Protein AF-0000000079569961 (afdb_homodimer)

Organism: NCBI:txid1891644

Radius of gyration: 28.7 Å; Cα contacts (8 Å, |Δi|>4): 1680; chains: 2; bounding box: 62×86×60 Å

Nearest PDB structures (foldseek):
  7fg9-assembly1_B-2  TM=8.522E-01  e=1.398E-25  Thermosynechococcus vestitus BP-1
  8x3q-assembly1_D-2  TM=8.806E-01  e=9.448E-25  Thermosynechococcus vestitus BP-1
  4xsu-assembly1_B  TM=6.983E-01  e=1.659E-14  Nostoc sp. PCC 7120 = FACHB-418
  4xsr-assembly1_B  TM=7.030E-01  e=3.489E-13  Nostoc sp. PCC 7120 = FACHB-418
  4xsu-assembly1_A  TM=6.949E-01  e=9.071E-13  Nostoc sp. PCC 7120 = FACHB-418

Secondary structure (DSSP, 8-state):
---EEEEE--SSS-SS-SS--HHHHHHHHHHHHHHHTT-EEEEEEES---S--SEEEEEESS--GGGTTSBHHHHHHHHHHHHHHHHHHHHHS--SEEEE-SHHHHHHHHHHTGGGSPPEEEE--S-TTTTHHHHTT---TTSEEEEESSHHHHHHS-HHHHTTEEEE-----PPPPP------S-EEEES---GGGTHHHHHHHHHHHT--EEEES-BTTB--HHHHHHHHHTT-HHHHTSHHHHHIIIIIGGG--SSSEEE-----HHHHHHHHHT-SEEEE--SS--SS-HHHHHHHHTT--EEE-S-TTHHHH--BTTTEEE-SSHHHHHHHHHHGGGS-HHHHHHHTTT--HHHHHHHHHHHHHHHHHHH-/---EEEEE--SSS-SS-SS--HHHHHHHHHHHHHHHTT-EEEEEEES---S--SEEEEEESS--GGGTTSBHHHHHHHHHHHHHHHHHHHHHS--SEEEE-SHHHHHHHHHHTGGGSPPEEEE--S-TTTTHHHHTT---TTSEEEEESSHHHHHHS-HHHHTTEEEE-----PPPPP------S-EEEES---GGGTHHHHHHHHHHHT--EEEES-BTTB--HHHHHHHHHTT-HHHHTSHHHHHIIIIIGGG--SSSEEE-----HHHHHHHHHT-SEEEE--SS--SS-HHHHHHHHTT--EEE-S-TTHHHH--BTTTEEE-SSHHHHHHHHHHGGGS-HHHHHHHTTT--HHHHHHHHHHHHHHHHHHH-

InterPro domains:
  IPR001296 Glycosyl transferase, family 1 [PF00534] (188-330)
  IPR028098 Glycosyltransferase subfamily 4-like, N-terminal domain [PF13439] (20-170)

Foldseek 3Di:
DAAEEEEEQFQAAAQVHQFDDDSSQLVNLQQVLLVVVRHQYEYQYEDDHPRDHNHYFDLDHHHDNLCPQPDCVVCVCRRVSSVVRVLVVLQVDPGLEYEYASPQNNLVVQLVCPPSHHAYEYEDQDQCVVVVVRQQDDDSPLRYEYEFQAPLSLVRGHPRNVVRHDYHFAGFHAQDDDDDAAAAQAEEAAEEQAVQQPLLLVLLLQVVLVTAYEYAEAQSPWQDPVVLVCCVVVCVPVSCPGRSNVCCVPRPVVSDPVPRYDYNGTDDDPRVVNVLLRHQAYEGAGPAQRRHPHVLLVNLLSLHAYEYAPHHCDVVLHDDPARAHHDNHSNVSNVRSVCSVVHGSVSSNVSNVCRHSNNSSVVVVVVSVVSSVSVD/DAAEEEEEQFQAAAQVGDFDDDSSQLVLLQQVLLVVVRHAYEYQYEDDHPRDHNHYFDLDHHHDNLCPQPDCVVCVCRRVSSVVRVLVVLQVDPGLEYEYASPQNNLVVQLVCPPSHHAYEYEDQDQCVVVVVDQQDDDSPLRYEYEFQAPLSLVRGHPRNVVRHPYHFAGFHAQDDDDDAAAAQAEEAAEEQAVQQPLLLVLLLQVVLVTAYEYEEAQSPWQDPVVLVCCVVVCVPVSCPGRSNVCCVPRPVVSDPVPRYYYNGGDDDPRVVNVLLRHQAYEGAGPAQRRHPHVLLVNLLSLHAYEYAPHHCDVVLHDDPARAHHDNHSNRSNVRSVCSVVYGSVSSNVSNVCRHSNNSSVVVVVVSVVSSVSSD

Sequence (752 aa):
MSIDVLVNAGPWLPVPPEGYGGIETVVATLIPPLRELGARVTLATVGEPTVEVDEVITPLDEPKFASIARPYNQVSGIAHAHMQGVVAAIREREFDIVHDHLEVVGIAVLAAMGQACPPVLQTLHWDMRKHADFYSRFDGAGRVGFVAVSQSQLDRAPEAIQRQAVGVVPLAVPSPEPMDVPRGDHALVLARITRDKGQDMAARACVAAGVPLILAGPVAGIGDVDELHERIDGGDGDLLAHPDVSYYVESVRPLLDGDLVRWVGGVAGERKERLLRGARALMTPNRWAEPGATGVVEALTRGIPVIGTPLGVLPSLVQHGRTGFLVDDEEGMSRALLNVDEIDPADCIASAVNWTPQRMAEQYLELYDEMIRRTRMSIDVLVNAGPWLPVPPEGYGGIETVVATLIPPLRELGARVTLATVGEPTVEVDEVITPLDEPKFASIARPYNQVSGIAHAHMQGVVAAIREREFDIVHDHLEVVGIAVLAAMGQACPPVLQTLHWDMRKHADFYSRFDGAGRVGFVAVSQSQLDRAPEAIQRQAVGVVPLAVPSPEPMDVPRGDHALVLARITRDKGQDMAARACVAAGVPLILAGPVAGIGDVDELHERIDGGDGDLLAHPDVSYYVESVRPLLDGDLVRWVGGVAGERKERLLRGARALMTPNRWAEPGATGVVEALTRGIPVIGTPLGVLPSLVQHGRTGFLVDDEEGMSRALLNVDEIDPADCIASAVNWTPQRMAEQYLELYDEMIRRTR

Solvent-accessible surface area (backbone atoms only — not comparable to full-atom values): 38014 Å² total; per-residue (Å²): 133,70,49,36,34,38,37,33,61,34,45,37,51,24,35,47,33,90,37,80,43,71,66,29,41,45,50,45,39,32,46,55,42,32,42,73,74,47,36,44,38,31,38,33,32,6,52,78,56,74,57,82,64,76,40,78,42,58,56,39,71,59,56,43,49,82,48,45,70,35,34,23,80,65,46,63,21,53,64,51,26,32,44,50,42,53,53,52,48,49,72,73,42,92,49,56,29,34,42,37,53,39,67,63,66,44,55,52,32,49,47,42,20,46,86,73,36,56,35,31,40,34,54,50,80,62,58,49,77,59,33,38,72,22,42,52,65,49,73,46,83,79,39,42,32,33,28,25,27,21,67,50,42,43,72,68,34,43,66,42,44,51,74,36,44,75,48,66,53,56,65,41,45,74,79,78,71,94,68,94,54,71,72,45,72,29,33,29,34,74,46,60,47,35,73,52,45,19,61,44,52,49,50,54,15,25,60,75,55,73,36,34,33,39,39,33,28,22,43,76,80,42,31,48,60,67,59,50,51,51,41,59,73,67,59,42,62,75,55,58,49,31,68,29,39,44,39,36,62,73,54,35,52,81,62,48,71,77,66,50,26,35,74,70,16,42,52,38,71,66,63,34,49,49,56,56,52,18,23,52,24,40,48,42,43,38,72,49,59,43,33,55,53,64,60,57,56,46,32,19,58,67,27,25,31,37,39,24,26,72,35,45,31,40,62,80,75,41,45,67,77,44,26,23,40,66,34,87,47,50,68,49,45,21,52,43,64,75,50,47,82,73,42,47,39,64,49,13,28,63,72,36,67,76,43,31,32,57,52,42,22,52,54,49,52,52,50,50,51,51,47,45,59,69,66,101,134,70,49,36,32,37,38,33,61,34,44,37,53,23,34,49,33,86,43,74,44,72,66,30,40,46,51,44,38,32,45,56,44,31,40,74,73,48,36,45,38,33,39,33,31,6,51,79,55,74,58,82,65,77,40,78,42,56,56,39,71,58,55,43,50,85,47,44,71,36,34,22,80,66,47,62,22,53,62,51,26,33,44,51,41,53,54,52,47,51,73,72,42,92,50,56,28,33,42,36,53,39,67,63,65,44,55,52,32,49,46,42,20,46,87,70,36,53,34,30,38,34,55,50,80,62,60,48,76,58,33,38,72,22,43,54,64,48,74,44,82,78,40,41,34,32,30,24,28,21,68,50,42,44,72,68,34,42,67,42,45,50,75,37,43,77,49,65,52,57,66,41,44,73,78,78,69,93,69,93,53,70,72,46,73,28,34,29,33,73,46,59,46,34,72,52,44,19,59,43,50,50,48,53,16,26,60,74,55,72,36,34,33,40,39,32,28,22,43,77,81,42,31,48,60,67,58,50,51,50,41,58,74,69,60,40,60,75,55,57,48,32,67,27,39,43,39,37,62,73,53,37,53,80,63,49,71,77,67,49,26,36,74,68,16,42,51,41,72,67,61,36,50,50,55,56,51,17,21,51,25,40,48,41,43,38,72,48,59,43,32,56,53,64,59,56,54,48,32,18,57,67,26,26,31,37,39,24,24,73,34,44,29,40,62,80,74,41,45,68,77,43,26,23,40,65,37,89,47,49,68,49,45,20,53,42,66,76,49,47,83,74,42,48,39,66,47,12,28,61,72,35,67,74,42,30,31,56,54,42,22,53,53,49,52,51,49,49,52,50,46,46,58,69,67,101

pLDDT: mean 94.85, std 4.79, range [61.69, 98.94]

Structure (mmCIF, N/CA/C/O backbone):
data_AF-0000000079569961-model_v1
#
loop_
_entity.id
_entity.type
_entity.pdbx_description
1 polymer Glycosyltransferase
#
loop_
_atom_site.group_PDB
_atom_site.id
_atom_site.type_symbol
_atom_site.label_atom_id
_atom_site.label_alt_id
_atom_site.label_comp_id
_atom_site.label_asym_id
_atom_site.label_entity_id
_atom_site.label_seq_id
_atom_site.pdbx_PDB_ins_code
_atom_site.Cartn_x
_atom_site.Cartn_y
_atom_site.Cartn_z
_atom_site.occupancy
_atom_site.B_iso_or_equiv
_atom_site.auth_seq_id
_atom_site.auth_comp_id
_atom_site.auth_asym_id
_atom_site.auth_atom_id
_atom_site.pdbx_PDB_model_num
ATOM 1 N N . MET A 1 1 ? 31.797 -23.188 -7.762 1 61.75 1 MET A N 1
ATOM 2 C CA . MET A 1 1 ? 31.688 -22.484 -6.496 1 61.75 1 MET A CA 1
ATOM 3 C C . MET A 1 1 ? 30.219 -22.359 -6.07 1 61.75 1 MET A C 1
ATOM 5 O O . MET A 1 1 ? 29.328 -22.297 -6.914 1 61.75 1 MET A O 1
ATOM 9 N N . SER A 1 2 ? 29.875 -22.578 -4.844 1 89 2 SER A N 1
ATOM 10 C CA . SER A 1 2 ? 28.531 -22.609 -4.281 1 89 2 SER A CA 1
ATOM 11 C C . SER A 1 2 ? 27.953 -21.203 -4.199 1 89 2 SER A C 1
ATOM 13 O O . SER A 1 2 ? 28.609 -20.266 -3.736 1 89 2 SER A O 1
ATOM 15 N N . ILE A 1 3 ? 26.875 -20.984 -4.887 1 96.69 3 ILE A N 1
ATOM 16 C CA . ILE A 1 3 ? 26.203 -19.688 -4.906 1 96.69 3 ILE A CA 1
ATOM 17 C C . ILE A 1 3 ? 25.375 -19.516 -3.637 1 96.69 3 ILE A C 1
ATOM 19 O O . ILE A 1 3 ? 24.578 -20.391 -3.283 1 96.69 3 ILE A O 1
ATOM 23 N N . ASP A 1 4 ? 25.656 -18.469 -2.861 1 98.38 4 ASP A N 1
ATOM 24 C CA . ASP A 1 4 ? 24.875 -18.078 -1.698 1 98.38 4 ASP A CA 1
ATOM 25 C C . ASP A 1 4 ? 23.75 -17.125 -2.088 1 98.38 4 ASP A C 1
ATOM 27 O O . ASP A 1 4 ? 24.016 -15.961 -2.418 1 98.38 4 ASP A O 1
ATOM 31 N N . VAL A 1 5 ? 22.531 -17.625 -2.041 1 98.75 5 VAL A N 1
ATOM 32 C CA . VAL A 1 5 ? 21.406 -16.844 -2.545 1 98.75 5 VAL A CA 1
ATOM 33 C C . VAL A 1 5 ? 20.453 -16.516 -1.396 1 98.75 5 VAL A C 1
ATOM 35 O O . VAL A 1 5 ? 20.094 -17.391 -0.606 1 98.75 5 VAL A O 1
ATOM 38 N N . LEU A 1 6 ? 20.109 -15.234 -1.215 1 98.81 6 LEU A N 1
ATOM 39 C CA . LEU A 1 6 ? 19 -14.812 -0.37 1 98.81 6 LEU A CA 1
ATOM 40 C C . LEU A 1 6 ? 17.688 -14.773 -1.163 1 98.81 6 LEU A C 1
ATOM 42 O O . LEU A 1 6 ? 17.547 -13.961 -2.086 1 98.81 6 LEU A O 1
ATOM 46 N N . VAL A 1 7 ? 16.781 -15.68 -0.837 1 98.88 7 VAL A N 1
ATOM 47 C CA . VAL A 1 7 ? 15.469 -15.711 -1.47 1 98.88 7 VAL A CA 1
ATOM 48 C C . VAL A 1 7 ? 14.477 -14.914 -0.627 1 98.88 7 VAL A C 1
ATOM 50 O O . VAL A 1 7 ? 14.172 -15.297 0.509 1 98.88 7 VAL A O 1
ATOM 53 N N . ASN A 1 8 ? 13.977 -13.844 -1.143 1 98.81 8 ASN A N 1
ATOM 54 C CA . ASN A 1 8 ? 13.031 -12.969 -0.453 1 98.81 8 ASN A CA 1
ATOM 55 C C . ASN A 1 8 ? 11.594 -13.258 -0.877 1 98.81 8 ASN A C 1
ATOM 57 O O . ASN A 1 8 ? 11.125 -12.742 -1.894 1 98.81 8 ASN A O 1
ATOM 61 N N . ALA A 1 9 ? 10.859 -13.961 -0.067 1 98.31 9 ALA A N 1
ATOM 62 C CA . ALA A 1 9 ? 9.508 -14.391 -0.41 1 98.31 9 ALA A CA 1
ATOM 63 C C . ALA A 1 9 ? 8.477 -13.352 0.011 1 98.31 9 ALA A C 1
ATOM 65 O O . ALA A 1 9 ? 7.328 -13.391 -0.43 1 98.31 9 ALA A O 1
ATOM 66 N N . GLY A 1 10 ? 8.875 -12.391 0.878 1 97.88 10 GLY A N 1
ATOM 67 C CA . GLY A 1 10 ? 7.949 -11.375 1.352 1 97.88 10 GLY A CA 1
ATOM 68 C C . GLY A 1 10 ? 7.207 -11.781 2.607 1 97.88 10 GLY A C 1
ATOM 69 O O . GLY A 1 10 ? 7.426 -12.875 3.137 1 97.88 10 GLY A O 1
ATOM 70 N N . PRO A 1 11 ? 6.312 -10.945 3.119 1 97.44 11 PRO A N 1
ATOM 71 C CA . PRO A 1 11 ? 5.719 -11.148 4.441 1 97.44 11 PRO A CA 1
ATOM 72 C C . PRO A 1 11 ? 4.309 -11.734 4.375 1 97.44 11 PRO A C 1
ATOM 74 O O . PRO A 1 11 ? 3.6 -11.766 5.387 1 97.44 11 PRO A O 1
ATOM 77 N N . TRP A 1 12 ? 3.83 -12.203 3.287 1 95.5 12 TRP A N 1
ATOM 78 C CA . TRP A 1 12 ? 2.396 -12.414 3.117 1 95.5 12 TRP A CA 1
ATOM 79 C C . TRP A 1 12 ? 1.992 -13.812 3.555 1 95.5 12 TRP A C 1
ATOM 81 O O . TRP A 1 12 ? 1.103 -13.977 4.391 1 95.5 12 TRP A O 1
ATOM 91 N N . LEU A 1 13 ? 2.635 -14.836 2.994 1 94.19 13 LEU A N 1
ATOM 92 C CA . LEU A 1 13 ? 2.334 -16.219 3.35 1 94.19 13 LEU A CA 1
ATOM 93 C C . LEU A 1 13 ? 3.615 -17 3.621 1 94.19 13 LEU A C 1
ATOM 95 O O . LEU A 1 13 ? 4.684 -16.641 3.115 1 94.19 13 LEU A O 1
ATOM 99 N N . PRO A 1 14 ? 3.52 -18.062 4.383 1 94.62 14 PRO A N 1
ATOM 100 C CA . PRO A 1 14 ? 4.695 -18.906 4.605 1 94.62 14 PRO A CA 1
ATOM 101 C C . PRO A 1 14 ? 5.086 -19.719 3.365 1 94.62 14 PRO A C 1
ATOM 103 O O . PRO A 1 14 ? 4.309 -19.797 2.41 1 94.62 14 PRO A O 1
ATOM 106 N N . VAL A 1 15 ? 6.262 -20.297 3.402 1 96 15 VAL A N 1
ATOM 107 C CA . VAL A 1 15 ? 6.789 -21.094 2.303 1 96 15 VAL A CA 1
ATOM 108 C C . VAL A 1 15 ? 7.047 -22.531 2.777 1 96 15 VAL A C 1
ATOM 110 O O . VAL A 1 15 ? 7.984 -22.781 3.537 1 96 15 VAL A O 1
ATOM 113 N N . PRO A 1 16 ? 6.355 -23.516 2.381 1 93.62 16 PRO A N 1
ATOM 114 C CA . PRO A 1 16 ? 5.191 -23.422 1.496 1 93.62 16 PRO A CA 1
ATOM 115 C C . PRO A 1 16 ? 3.963 -22.859 2.199 1 93.62 16 PRO A C 1
ATOM 117 O O . PRO A 1 16 ? 3.92 -22.797 3.43 1 93.62 16 PRO A O 1
ATOM 120 N N . PRO A 1 17 ? 2.977 -22.422 1.415 1 90.44 17 PRO A N 1
ATOM 121 C CA . PRO A 1 17 ? 1.737 -21.953 2.031 1 90.44 17 PRO A CA 1
ATOM 122 C C . PRO A 1 17 ? 0.812 -23.078 2.457 1 90.44 17 PRO A C 1
ATOM 124 O O . PRO A 1 17 ? 0.927 -24.203 1.948 1 90.44 17 PRO A O 1
ATOM 127 N N . GLU A 1 18 ? -0.085 -22.969 3.557 1 79.25 18 GLU A N 1
ATOM 128 C CA . GLU A 1 18 ? -1.062 -23.969 3.977 1 79.25 18 GLU A CA 1
ATOM 129 C C . GLU A 1 18 ? -2.246 -24.016 3.014 1 79.25 18 GLU A C 1
ATOM 131 O O . GLU A 1 18 ? -2.996 -25 2.996 1 79.25 18 GLU A O 1
ATOM 136 N N . GLY A 1 19 ? -2.258 -23.656 1.907 1 79.06 19 GLY A N 1
ATOM 137 C CA . GLY A 1 19 ? -3.318 -23.578 0.916 1 79.06 19 GLY A CA 1
ATOM 138 C C . GLY A 1 19 ? -2.982 -22.656 -0.248 1 79.06 19 GLY A C 1
ATOM 139 O O . GLY A 1 19 ? -1.995 -22.891 -0.953 1 79.06 19 GLY A O 1
ATOM 140 N N . TYR A 1 20 ? -3.711 -21.75 -0.251 1 79.44 20 TYR A N 1
ATOM 141 C CA . TYR A 1 20 ? -3.492 -20.797 -1.338 1 79.44 20 TYR A CA 1
ATOM 142 C C . TYR A 1 20 ? -2.197 -20.016 -1.133 1 79.44 20 TYR A C 1
ATOM 144 O O . TYR A 1 20 ? -1.874 -19.625 -0.012 1 79.44 20 TYR A O 1
ATOM 152 N N . GLY A 1 21 ? -1.493 -19.766 -2.24 1 87.81 21 GLY A N 1
ATOM 153 C CA . GLY A 1 21 ? -0.268 -18.984 -2.283 1 87.81 21 GLY A CA 1
ATOM 154 C C . GLY A 1 21 ? 0.59 -19.281 -3.496 1 87.81 21 GLY A C 1
ATOM 155 O O . GLY A 1 21 ? 1.468 -20.156 -3.443 1 87.81 21 GLY A O 1
ATOM 156 N N . GLY A 1 22 ? 0.268 -18.562 -4.527 1 87.12 22 GLY A N 1
ATOM 157 C CA . GLY A 1 22 ? 0.941 -18.844 -5.785 1 87.12 22 GLY A CA 1
ATOM 158 C C . GLY A 1 22 ? 2.434 -18.578 -5.734 1 87.12 22 GLY A C 1
ATOM 159 O O . GLY A 1 22 ? 3.236 -19.438 -6.117 1 87.12 22 GLY A O 1
ATOM 160 N N . ILE A 1 23 ? 2.855 -17.484 -5.164 1 93.44 23 ILE A N 1
ATOM 161 C CA . ILE A 1 23 ? 4.262 -17.094 -5.129 1 93.44 23 ILE A CA 1
ATOM 162 C C . ILE A 1 23 ? 5.023 -18 -4.172 1 93.44 23 ILE A C 1
ATOM 164 O O . ILE A 1 23 ? 6.086 -18.531 -4.516 1 93.44 23 ILE A O 1
ATOM 168 N N . GLU A 1 24 ? 4.449 -18.219 -3.061 1 94.81 24 GLU A N 1
ATOM 169 C CA . GLU A 1 24 ? 5.102 -19.047 -2.047 1 94.81 24 GLU A CA 1
ATOM 170 C C . GLU A 1 24 ? 5.215 -20.5 -2.5 1 94.81 24 GLU A C 1
ATOM 172 O O . GLU A 1 24 ? 6.18 -21.188 -2.162 1 94.81 24 GLU A O 1
ATOM 177 N N . THR A 1 25 ? 4.199 -20.938 -3.279 1 91.88 25 THR A N 1
ATOM 178 C CA . THR A 1 25 ? 4.285 -22.281 -3.861 1 91.88 25 THR A CA 1
ATOM 179 C C . THR A 1 25 ? 5.441 -22.359 -4.855 1 91.88 25 THR A C 1
ATOM 181 O O . THR A 1 25 ? 6.172 -23.359 -4.883 1 91.88 25 THR A O 1
ATOM 184 N N . VAL A 1 26 ? 5.621 -21.328 -5.648 1 94.81 26 VAL A N 1
ATOM 185 C CA . VAL A 1 26 ? 6.715 -21.281 -6.613 1 94.81 26 VAL A CA 1
ATOM 186 C C . VAL A 1 26 ? 8.055 -21.328 -5.883 1 94.81 26 VAL A C 1
ATOM 188 O O . VAL A 1 26 ? 8.953 -22.078 -6.262 1 94.81 26 VAL A O 1
ATOM 191 N N . VAL A 1 27 ? 8.172 -20.578 -4.82 1 97.31 27 VAL A N 1
ATOM 192 C CA . VAL A 1 27 ? 9.406 -20.516 -4.035 1 97.31 27 VAL A CA 1
ATOM 193 C C . VAL A 1 27 ? 9.68 -21.875 -3.404 1 97.31 27 VAL A C 1
ATOM 195 O O . VAL A 1 27 ? 10.805 -22.375 -3.469 1 97.31 27 VAL A O 1
ATOM 198 N N . ALA A 1 28 ? 8.633 -22.469 -2.928 1 95.75 28 ALA A N 1
ATOM 199 C CA . ALA A 1 28 ? 8.758 -23.781 -2.297 1 95.75 28 ALA A CA 1
ATOM 200 C C . ALA A 1 28 ? 9.188 -24.844 -3.312 1 95.75 28 ALA A C 1
ATOM 202 O O . ALA A 1 28 ? 9.914 -25.781 -2.975 1 95.75 28 ALA A O 1
ATOM 203 N N . THR A 1 29 ? 8.727 -24.688 -4.488 1 95.56 29 THR A N 1
ATOM 204 C CA . THR A 1 29 ? 9.039 -25.625 -5.566 1 95.56 29 THR A CA 1
ATOM 205 C C . THR A 1 29 ? 10.477 -25.438 -6.043 1 95.56 29 THR A C 1
ATOM 207 O O . THR A 1 29 ? 11.156 -26.406 -6.379 1 95.56 29 THR A O 1
ATOM 210 N N . LEU A 1 30 ? 10.969 -24.266 -6.004 1 97.75 30 LEU A N 1
ATOM 211 C CA . LEU A 1 30 ? 12.273 -23.891 -6.559 1 97.75 30 LEU A CA 1
ATOM 212 C C . LEU A 1 30 ? 13.398 -24.281 -5.609 1 97.75 30 LEU A C 1
ATOM 214 O O . LEU A 1 30 ? 14.445 -24.766 -6.051 1 97.75 30 LEU A O 1
ATOM 218 N N . ILE A 1 31 ? 13.242 -24.172 -4.312 1 97.94 31 ILE A N 1
ATOM 219 C CA . ILE A 1 31 ? 14.32 -24.172 -3.328 1 97.94 31 ILE A CA 1
ATOM 220 C C . ILE A 1 31 ? 14.961 -25.562 -3.26 1 97.94 31 ILE A C 1
ATOM 222 O O . ILE A 1 31 ? 16.188 -25.688 -3.322 1 97.94 31 ILE A O 1
ATOM 226 N N . PRO A 1 32 ? 14.141 -26.672 -3.236 1 97 32 PRO A N 1
ATOM 227 C CA . PRO A 1 32 ? 14.781 -27.984 -3.059 1 97 32 PRO A CA 1
ATOM 228 C C . PRO A 1 32 ? 15.711 -28.344 -4.211 1 97 32 PRO A C 1
ATOM 230 O O . PRO A 1 32 ? 16.891 -28.641 -3.986 1 97 32 PRO A O 1
ATOM 233 N N . PRO A 1 33 ? 15.266 -28.234 -5.469 1 97.31 33 PRO A N 1
ATOM 234 C CA . PRO A 1 33 ? 16.219 -28.562 -6.535 1 97.31 33 PRO A CA 1
ATOM 235 C C . PRO A 1 33 ? 17.375 -27.562 -6.625 1 97.31 33 PRO A C 1
ATOM 237 O O . PRO A 1 33 ? 18.469 -27.922 -7.051 1 97.31 33 PRO A O 1
ATOM 240 N N . LEU A 1 34 ? 17.172 -26.312 -6.258 1 97.69 34 LEU A N 1
ATOM 241 C CA . LEU A 1 34 ? 18.234 -25.328 -6.227 1 97.69 34 LEU A CA 1
ATOM 242 C C . LEU A 1 34 ? 19.344 -25.75 -5.258 1 97.69 34 LEU A C 1
ATOM 244 O O . LEU A 1 34 ? 20.531 -25.672 -5.582 1 97.69 34 LEU A O 1
ATOM 248 N N . ARG A 1 35 ? 18.984 -26.234 -4.102 1 97.81 35 ARG A N 1
ATOM 249 C CA . ARG A 1 35 ? 19.922 -26.719 -3.092 1 97.81 35 ARG A CA 1
ATOM 250 C C . ARG A 1 35 ? 20.609 -28 -3.557 1 97.81 35 ARG A C 1
ATOM 252 O O . ARG A 1 35 ? 21.812 -28.172 -3.33 1 97.81 35 ARG A O 1
ATOM 259 N N . GLU A 1 36 ? 19.891 -28.844 -4.227 1 97.06 36 GLU A N 1
ATOM 260 C CA . GLU A 1 36 ? 20.469 -30.078 -4.773 1 97.06 36 GLU A CA 1
ATOM 261 C C . GLU A 1 36 ? 21.562 -29.766 -5.789 1 97.06 36 GLU A C 1
ATOM 263 O O . GLU A 1 36 ? 22.531 -30.531 -5.914 1 97.06 36 GLU A O 1
ATOM 268 N N . LEU A 1 37 ? 21.375 -28.672 -6.434 1 97.44 37 LEU A N 1
ATOM 269 C CA . LEU A 1 37 ? 22.344 -28.266 -7.445 1 97.44 37 LEU A CA 1
ATOM 270 C C . LEU A 1 37 ? 23.531 -27.531 -6.809 1 97.44 37 LEU A C 1
ATOM 272 O O . LEU A 1 37 ? 24.438 -27.094 -7.508 1 97.44 37 LEU A O 1
ATOM 276 N N . GLY A 1 38 ? 23.469 -27.312 -5.457 1 97 38 GLY A N 1
ATOM 277 C CA . GLY A 1 38 ? 24.641 -26.844 -4.75 1 97 38 GLY A CA 1
ATOM 278 C C . GLY A 1 38 ? 24.5 -25.438 -4.207 1 97 38 GLY A C 1
ATOM 279 O O . GLY A 1 38 ? 25.422 -24.891 -3.592 1 97 38 GLY A O 1
ATOM 280 N N . ALA A 1 39 ? 23.375 -24.828 -4.379 1 98.06 39 ALA A N 1
ATOM 281 C CA . ALA A 1 39 ? 23.172 -23.469 -3.869 1 98.06 39 ALA A CA 1
ATOM 282 C C . ALA A 1 39 ? 22.906 -23.484 -2.367 1 98.06 39 ALA A C 1
ATOM 284 O O . ALA A 1 39 ? 22.25 -24.391 -1.854 1 98.06 39 ALA A O 1
ATOM 285 N N . ARG A 1 40 ? 23.484 -22.547 -1.663 1 98.19 40 ARG A N 1
ATOM 286 C CA . ARG A 1 40 ? 23.109 -22.25 -0.284 1 98.19 40 ARG A CA 1
ATOM 287 C C . ARG A 1 40 ? 21.984 -21.219 -0.232 1 98.19 40 ARG A C 1
ATOM 289 O O . ARG A 1 40 ? 22.109 -20.141 -0.789 1 98.19 40 ARG A O 1
ATOM 296 N N . VAL A 1 41 ? 20.859 -21.578 0.455 1 98.56 41 VAL A N 1
ATOM 297 C CA . VAL A 1 41 ? 19.672 -20.734 0.379 1 98.56 41 VAL A CA 1
ATOM 298 C C . VAL A 1 41 ? 19.359 -20.172 1.759 1 98.56 41 VAL A C 1
ATOM 300 O O . VAL A 1 41 ? 19.156 -20.922 2.719 1 98.56 41 VAL A O 1
ATOM 303 N N . THR A 1 42 ? 19.406 -18.875 1.918 1 98.56 42 THR A N 1
ATOM 304 C CA . THR A 1 42 ? 18.766 -18.141 3.008 1 98.56 42 THR A CA 1
ATOM 305 C C . THR A 1 42 ? 17.406 -17.625 2.584 1 98.56 42 THR A C 1
ATOM 307 O O . THR A 1 42 ? 17.281 -16.922 1.582 1 98.56 42 THR A O 1
ATOM 310 N N . LEU A 1 43 ? 16.375 -18.031 3.311 1 98.75 43 LEU A N 1
ATOM 311 C CA . LEU A 1 43 ? 15 -17.688 2.945 1 98.75 43 LEU A CA 1
ATOM 312 C C . LEU A 1 43 ? 14.438 -16.625 3.877 1 98.75 43 LEU A C 1
ATOM 314 O O . LEU A 1 43 ? 14.398 -16.812 5.094 1 98.75 43 LEU A O 1
ATOM 318 N N . ALA A 1 44 ? 14.109 -15.469 3.373 1 98.56 44 ALA A N 1
ATOM 319 C CA . ALA A 1 44 ? 13.359 -14.461 4.113 1 98.56 44 ALA A CA 1
ATOM 320 C C . ALA A 1 44 ? 11.859 -14.625 3.9 1 98.56 44 ALA A C 1
ATOM 322 O O . ALA A 1 44 ? 11.359 -14.469 2.783 1 98.56 44 ALA A O 1
ATOM 323 N N . THR A 1 45 ? 11.156 -14.945 4.867 1 98.12 45 THR A N 1
ATOM 324 C CA . THR A 1 45 ? 9.727 -15.227 4.77 1 98.12 45 THR A CA 1
ATOM 325 C C . THR A 1 45 ? 9.031 -14.984 6.109 1 98.12 45 THR A C 1
ATOM 327 O O . THR A 1 45 ? 9.523 -14.211 6.934 1 98.12 45 THR A O 1
ATOM 330 N N . VAL A 1 46 ? 7.77 -15.43 6.234 1 96.38 46 VAL A N 1
ATOM 331 C CA . VAL A 1 46 ? 7 -15.281 7.469 1 96.38 46 VAL A CA 1
ATOM 332 C C . VAL A 1 46 ? 6.531 -16.641 7.957 1 96.38 46 VAL A C 1
ATOM 334 O O . VAL A 1 46 ? 6.449 -17.594 7.176 1 96.38 46 VAL A O 1
ATOM 337 N N . GLY A 1 47 ? 6.266 -16.688 9.211 1 91.69 47 GLY A N 1
ATOM 338 C CA . GLY A 1 47 ? 5.832 -17.938 9.805 1 91.69 47 GLY A CA 1
ATOM 339 C C . GLY A 1 47 ? 6.949 -18.953 9.945 1 91.69 47 GLY A C 1
ATOM 340 O O . GLY A 1 47 ? 8.109 -18.578 10.164 1 91.69 47 GLY A O 1
ATOM 341 N N . GLU A 1 48 ? 6.605 -20.203 10.016 1 88.81 48 GLU A N 1
ATOM 342 C CA . GLU A 1 48 ? 7.566 -21.297 10.109 1 88.81 48 GLU A CA 1
ATOM 343 C C . GLU A 1 48 ? 7.648 -22.062 8.797 1 88.81 48 GLU A C 1
ATOM 345 O O . GLU A 1 48 ? 6.863 -22.984 8.57 1 88.81 48 GLU A O 1
ATOM 350 N N . PRO A 1 49 ? 8.633 -21.609 8.039 1 91.62 49 PRO A N 1
ATOM 351 C CA . PRO A 1 49 ? 8.734 -22.344 6.781 1 91.62 49 PRO A CA 1
ATOM 352 C C . PRO A 1 49 ? 9.055 -23.828 6.992 1 91.62 49 PRO A C 1
ATOM 354 O O . PRO A 1 49 ? 9.805 -24.172 7.914 1 91.62 49 PRO A O 1
ATOM 357 N N . THR A 1 50 ? 8.508 -24.688 6.18 1 91.69 50 THR A N 1
ATOM 358 C CA . THR A 1 50 ? 8.75 -26.109 6.316 1 91.69 50 THR A CA 1
ATOM 359 C C . THR A 1 50 ? 9.656 -26.625 5.195 1 91.69 50 THR A C 1
ATOM 361 O O . THR A 1 50 ? 10.148 -27.75 5.25 1 91.69 50 THR A O 1
ATOM 364 N N . VAL A 1 51 ? 9.852 -25.781 4.23 1 94.5 51 VAL A N 1
ATOM 365 C CA . VAL A 1 51 ? 10.836 -26.125 3.207 1 94.5 51 VAL A CA 1
ATOM 366 C C . VAL A 1 51 ? 12.234 -26.094 3.807 1 94.5 51 VAL A C 1
ATOM 368 O O . VAL A 1 51 ? 12.555 -25.219 4.609 1 94.5 51 VAL A O 1
ATOM 371 N N . GLU A 1 52 ? 13.094 -27.047 3.5 1 95.94 52 GLU A N 1
ATOM 372 C CA . GLU A 1 52 ? 14.453 -27.109 4.023 1 95.94 52 GLU A CA 1
ATOM 373 C C . GLU A 1 52 ? 15.336 -26.047 3.377 1 95.94 52 GLU A C 1
ATOM 375 O O . GLU A 1 52 ? 15.453 -25.984 2.15 1 95.94 52 GLU A O 1
ATOM 380 N N . VAL A 1 53 ? 15.914 -25.203 4.164 1 97.88 53 VAL A N 1
ATOM 381 C CA . VAL A 1 53 ? 16.844 -24.188 3.701 1 97.88 53 VAL A CA 1
ATOM 382 C C . VAL A 1 53 ? 18.047 -24.109 4.641 1 97.88 53 VAL A C 1
ATOM 384 O O . VAL A 1 53 ? 18.062 -24.781 5.672 1 97.88 53 VAL A O 1
ATOM 387 N N . ASP A 1 54 ? 19.062 -23.375 4.285 1 97.44 54 ASP A N 1
ATOM 388 C CA . ASP A 1 54 ? 20.281 -23.266 5.09 1 97.44 54 ASP A CA 1
ATOM 389 C C . ASP A 1 54 ? 20.078 -22.281 6.242 1 97.44 54 ASP A C 1
ATOM 391 O O . ASP A 1 54 ? 20.656 -22.453 7.32 1 97.44 54 ASP A O 1
ATOM 395 N N . GLU A 1 55 ? 19.328 -21.25 6.004 1 97.38 55 GLU A N 1
ATOM 396 C CA . GLU A 1 55 ? 19.016 -20.234 7.004 1 97.38 55 GLU A CA 1
ATOM 397 C C . GLU A 1 55 ? 17.672 -19.594 6.73 1 97.38 55 GLU A C 1
ATOM 399 O O . GLU A 1 55 ? 17.25 -19.469 5.574 1 97.38 55 GLU A O 1
ATOM 404 N N . VAL A 1 56 ? 16.984 -19.219 7.797 1 97.81 56 VAL A N 1
ATOM 405 C CA . VAL A 1 56 ? 15.695 -18.531 7.672 1 97.81 56 VAL A CA 1
ATOM 406 C C . VAL A 1 56 ? 15.781 -17.172 8.367 1 97.81 56 VAL A C 1
ATOM 408 O O . VAL A 1 56 ? 16.344 -17.047 9.453 1 97.81 56 VAL A O 1
ATOM 411 N N . ILE A 1 57 ? 15.305 -16.172 7.703 1 96.94 57 ILE A N 1
ATOM 412 C CA . ILE A 1 57 ? 15.094 -14.844 8.273 1 96.94 57 ILE A CA 1
ATOM 413 C C . ILE A 1 57 ? 13.594 -14.555 8.352 1 96.94 57 ILE A C 1
ATOM 415 O O . ILE A 1 57 ? 12.883 -14.664 7.355 1 96.94 57 ILE A O 1
ATOM 419 N N . THR A 1 58 ? 13.109 -14.266 9.531 1 96.44 58 THR A N 1
ATOM 420 C CA . THR A 1 58 ? 11.703 -13.953 9.727 1 96.44 58 THR A CA 1
ATOM 421 C C . THR A 1 58 ? 11.539 -12.555 10.32 1 96.44 58 THR A C 1
ATOM 423 O O . THR A 1 58 ? 11.352 -12.406 11.531 1 96.44 58 THR A O 1
ATOM 426 N N . PRO A 1 59 ? 11.57 -11.555 9.438 1 95.38 59 PRO A N 1
ATOM 427 C CA . PRO A 1 59 ? 11.461 -10.188 9.938 1 95.38 59 PRO A CA 1
ATOM 428 C C . PRO A 1 59 ? 10.141 -9.93 10.656 1 95.38 59 PRO A C 1
ATOM 430 O O . PRO A 1 59 ? 10.078 -9.094 11.562 1 95.38 59 PRO A O 1
ATOM 433 N N . LEU A 1 60 ? 9.086 -10.531 10.172 1 96.38 60 LEU A N 1
ATOM 434 C CA . LEU A 1 60 ? 7.781 -10.516 10.828 1 96.38 60 LEU A CA 1
ATOM 435 C C . LEU A 1 60 ? 7.371 -11.922 11.258 1 96.38 60 LEU A C 1
ATOM 437 O O . LEU A 1 60 ? 7.605 -12.891 10.531 1 96.38 60 LEU A O 1
ATOM 441 N N . ASP A 1 61 ? 6.723 -12 12.367 1 91.81 61 ASP A N 1
ATOM 442 C CA . ASP A 1 61 ? 6.461 -13.305 12.977 1 91.81 61 ASP A CA 1
ATOM 443 C C . ASP A 1 61 ? 5.266 -13.984 12.312 1 91.81 61 ASP A C 1
ATOM 445 O O . ASP A 1 61 ? 5.27 -15.203 12.117 1 91.81 61 ASP A O 1
ATOM 449 N N . GLU A 1 62 ? 4.297 -13.211 11.953 1 94.94 62 GLU A N 1
ATOM 450 C CA . GLU A 1 62 ? 3.045 -13.773 11.461 1 94.94 62 GLU A CA 1
ATOM 451 C C . GLU A 1 62 ? 2.783 -13.367 10.016 1 94.94 62 GLU A C 1
ATOM 453 O O . GLU A 1 62 ? 3.123 -12.258 9.609 1 94.94 62 GLU A O 1
ATOM 458 N N . PRO A 1 63 ? 2.109 -14.328 9.258 1 94.38 63 PRO A N 1
ATOM 459 C CA . PRO A 1 63 ? 1.718 -13.977 7.891 1 94.38 63 PRO A CA 1
ATOM 460 C C . PRO A 1 63 ? 0.791 -12.758 7.844 1 94.38 63 PRO A C 1
ATOM 462 O O . PRO A 1 63 ? -0.078 -12.609 8.703 1 94.38 63 PRO A O 1
ATOM 465 N N . LYS A 1 64 ? 0.936 -11.961 6.82 1 95.12 64 LYS A N 1
ATOM 466 C CA . LYS A 1 64 ? 0.183 -10.711 6.762 1 95.12 64 LYS A CA 1
ATOM 467 C C . LYS A 1 64 ? -0.722 -10.672 5.535 1 95.12 64 LYS A C 1
ATOM 469 O O . LYS A 1 64 ? -1.133 -9.594 5.094 1 95.12 64 LYS A O 1
ATOM 474 N N . PHE A 1 65 ? -1.09 -11.742 4.984 1 91.12 65 PHE A N 1
ATOM 475 C CA . PHE A 1 65 ? -1.826 -11.82 3.727 1 91.12 65 PHE A CA 1
ATOM 476 C C . PHE A 1 65 ? -3.188 -11.148 3.855 1 91.12 65 PHE A C 1
ATOM 478 O O . PHE A 1 65 ? -3.68 -10.539 2.902 1 91.12 65 PHE A O 1
ATOM 485 N N . ALA A 1 66 ? -3.82 -11.219 4.977 1 85.94 66 ALA A N 1
ATOM 486 C CA . ALA A 1 66 ? -5.141 -10.641 5.207 1 85.94 66 ALA A CA 1
ATOM 487 C C . ALA A 1 66 ? -5.121 -9.133 4.98 1 85.94 66 ALA A C 1
ATOM 489 O O . ALA A 1 66 ? -6.168 -8.516 4.75 1 85.94 66 ALA A O 1
ATOM 490 N N . SER A 1 67 ? -3.93 -8.539 4.969 1 90.56 67 SER A N 1
ATOM 491 C CA . SER A 1 67 ? -3.803 -7.09 4.895 1 90.56 67 SER A CA 1
ATOM 492 C C . SER A 1 67 ? -3.605 -6.625 3.455 1 90.56 67 SER A C 1
ATOM 494 O O . SER A 1 67 ? -3.715 -5.434 3.16 1 90.56 67 SER A O 1
ATOM 496 N N . ILE A 1 68 ? -3.383 -7.484 2.551 1 89.88 68 ILE A N 1
ATOM 497 C CA . ILE A 1 68 ? -2.871 -7.141 1.229 1 89.88 68 ILE A CA 1
ATOM 498 C C . ILE A 1 68 ? -3.924 -6.348 0.459 1 89.88 68 ILE A C 1
ATOM 500 O O . ILE A 1 68 ? -3.588 -5.52 -0.392 1 89.88 68 ILE A O 1
ATOM 504 N N . ALA A 1 69 ? -5.242 -6.547 0.762 1 87 69 ALA A N 1
ATOM 505 C CA . ALA A 1 69 ? -6.324 -5.875 0.044 1 87 69 ALA A CA 1
ATOM 506 C C . ALA A 1 69 ? -6.871 -4.699 0.848 1 87 69 ALA A C 1
ATOM 508 O O . ALA A 1 69 ? -7.832 -4.047 0.432 1 87 69 ALA A O 1
ATOM 509 N N . ARG A 1 70 ? -6.234 -4.426 2.031 1 87.94 70 ARG A N 1
ATOM 510 C CA . ARG A 1 70 ? -6.621 -3.27 2.836 1 87.94 70 ARG A CA 1
ATOM 511 C C . ARG A 1 70 ? -6.062 -1.979 2.242 1 87.94 70 ARG A C 1
ATOM 513 O O . ARG A 1 70 ? -5.137 -2.012 1.429 1 87.94 70 ARG A O 1
ATOM 520 N N . PRO A 1 71 ? -6.699 -0.819 2.656 1 89.5 71 PRO A N 1
ATOM 521 C CA . PRO A 1 71 ? -6.23 0.465 2.129 1 89.5 71 PRO A CA 1
ATOM 522 C C . PRO A 1 71 ? -4.73 0.669 2.318 1 89.5 71 PRO A C 1
ATOM 524 O O . PRO A 1 71 ? -4.195 0.381 3.393 1 89.5 71 PRO A O 1
ATOM 527 N N . TYR A 1 72 ? -4.125 1.201 1.297 1 93.88 72 TYR A N 1
ATOM 528 C CA . TYR A 1 72 ? -2.686 1.437 1.236 1 93.88 72 TYR A CA 1
ATOM 529 C C . TYR A 1 72 ? -2.207 2.205 2.463 1 93.88 72 TYR A C 1
ATOM 531 O O . TYR A 1 72 ? -1.224 1.82 3.1 1 93.88 72 TYR A O 1
ATOM 539 N N . ASN A 1 73 ? -2.836 3.277 2.783 1 91.75 73 ASN A N 1
ATOM 540 C CA . ASN A 1 73 ? -2.385 4.184 3.836 1 91.75 73 ASN A CA 1
ATOM 541 C C . ASN A 1 73 ? -2.459 3.525 5.211 1 91.75 73 ASN A C 1
ATOM 543 O O . ASN A 1 73 ? -1.916 4.051 6.184 1 91.75 73 ASN A O 1
ATOM 547 N N . GLN A 1 74 ? -3.061 2.309 5.27 1 91 74 GLN A N 1
ATOM 548 C CA . GLN A 1 74 ? -3.182 1.626 6.551 1 91 74 GLN A CA 1
ATOM 549 C C . GLN A 1 74 ? -2.143 0.515 6.684 1 91 74 GLN A C 1
ATOM 551 O O . GLN A 1 74 ? -1.812 0.096 7.797 1 91 74 GLN A O 1
ATOM 556 N N . VAL A 1 75 ? -1.588 0.033 5.496 1 94.81 75 VAL A N 1
ATOM 557 C CA . VAL A 1 75 ? -0.858 -1.225 5.621 1 94.81 75 VAL A CA 1
ATOM 558 C C . VAL A 1 75 ? 0.466 -1.131 4.867 1 94.81 75 VAL A C 1
ATOM 560 O O . VAL A 1 75 ? 1.201 -2.117 4.766 1 94.81 75 VAL A O 1
ATOM 563 N N . SER A 1 76 ? 0.83 0.004 4.324 1 96.31 76 SER A N 1
ATOM 564 C CA . SER A 1 76 ? 2.014 0.143 3.482 1 96.31 76 SER A CA 1
ATOM 565 C C . SER A 1 76 ? 3.287 -0.155 4.266 1 96.31 76 SER A C 1
ATOM 567 O O . SER A 1 76 ? 4.324 -0.478 3.68 1 96.31 76 SER A O 1
ATOM 569 N N . GLY A 1 77 ? 3.254 -0.125 5.594 1 97.5 77 GLY A N 1
ATOM 570 C CA . GLY A 1 77 ? 4.43 -0.348 6.422 1 97.5 77 GLY A CA 1
ATOM 571 C C . GLY A 1 77 ? 4.809 -1.812 6.531 1 97.5 77 GLY A C 1
ATOM 572 O O . GLY A 1 77 ? 5.93 -2.139 6.93 1 97.5 77 GLY A O 1
ATOM 573 N N . ILE A 1 78 ? 3.914 -2.703 6.172 1 97.75 78 ILE A N 1
ATOM 574 C CA . ILE A 1 78 ? 4.105 -4.129 6.422 1 97.75 78 ILE A CA 1
ATOM 575 C C . ILE A 1 78 ? 5.254 -4.656 5.566 1 97.75 78 ILE A C 1
ATOM 577 O O . ILE A 1 78 ? 6.203 -5.246 6.09 1 97.75 78 ILE A O 1
ATOM 581 N N . ALA A 1 79 ? 5.16 -4.395 4.285 1 98.19 79 ALA A N 1
ATOM 582 C CA . ALA A 1 79 ? 6.199 -4.883 3.385 1 98.19 79 ALA A CA 1
ATOM 583 C C . ALA A 1 79 ? 7.551 -4.258 3.719 1 98.19 79 ALA A C 1
ATOM 585 O O . ALA A 1 79 ? 8.594 -4.918 3.617 1 98.19 79 ALA A O 1
ATOM 586 N N . HIS A 1 80 ? 7.523 -3.033 4.184 1 98.38 80 HIS A N 1
ATOM 587 C CA . HIS A 1 80 ? 8.766 -2.344 4.523 1 98.38 80 HIS A CA 1
ATOM 588 C C . HIS A 1 80 ? 9.344 -2.867 5.832 1 98.38 80 HIS A C 1
ATOM 590 O O . HIS A 1 80 ? 10.562 -2.908 6.004 1 98.38 80 HIS A O 1
ATOM 596 N N . ALA A 1 81 ? 8.461 -3.191 6.742 1 98.12 81 ALA A N 1
ATOM 597 C CA . ALA A 1 81 ? 8.945 -3.848 7.957 1 98.12 81 ALA A CA 1
ATOM 598 C C . ALA A 1 81 ? 9.703 -5.129 7.625 1 98.12 81 ALA A C 1
ATOM 600 O O . ALA A 1 81 ? 10.773 -5.387 8.18 1 98.12 81 ALA A O 1
ATOM 601 N N . HIS A 1 82 ? 9.148 -5.879 6.734 1 98.31 82 HIS A N 1
ATOM 602 C CA . HIS A 1 82 ? 9.82 -7.078 6.254 1 98.31 82 HIS A CA 1
ATOM 603 C C . HIS A 1 82 ? 11.164 -6.742 5.621 1 98.31 82 HIS A C 1
ATOM 605 O O . HIS A 1 82 ? 12.18 -7.367 5.941 1 98.31 82 HIS A O 1
ATOM 611 N N . MET A 1 83 ? 11.227 -5.734 4.809 1 98.25 83 MET A N 1
ATOM 612 C CA . MET A 1 83 ? 12.438 -5.375 4.086 1 98.25 83 MET A CA 1
ATOM 613 C C . MET A 1 83 ? 13.516 -4.883 5.043 1 98.25 83 MET A C 1
ATOM 615 O O . MET A 1 83 ? 14.711 -5.02 4.766 1 98.25 83 MET A O 1
ATOM 619 N N . GLN A 1 84 ? 13.125 -4.309 6.191 1 97.19 84 GLN A N 1
ATOM 620 C CA . GLN A 1 84 ? 14.125 -3.926 7.18 1 97.19 84 GLN A CA 1
ATOM 621 C C . GLN A 1 84 ? 14.977 -5.121 7.594 1 97.19 84 GLN A C 1
ATOM 623 O O . GLN A 1 84 ? 16.203 -5.004 7.73 1 97.19 84 GLN A O 1
ATOM 628 N N . GLY A 1 85 ? 14.305 -6.25 7.766 1 97.12 85 GLY A N 1
ATOM 629 C CA . GLY A 1 85 ? 15.031 -7.461 8.109 1 97.12 85 GLY A CA 1
ATOM 630 C C . GLY A 1 85 ? 15.938 -7.949 6.988 1 97.12 85 GLY A C 1
ATOM 631 O O . GLY A 1 85 ? 17.062 -8.391 7.238 1 97.12 85 GLY A O 1
ATOM 632 N N . VAL A 1 86 ? 15.453 -7.832 5.777 1 98.25 86 VAL A N 1
ATOM 633 C CA . VAL A 1 86 ? 16.234 -8.266 4.617 1 98.25 86 VAL A CA 1
ATOM 634 C C . VAL A 1 86 ? 17.469 -7.379 4.461 1 98.25 86 VAL A C 1
ATOM 636 O O . VAL A 1 86 ? 18.578 -7.879 4.277 1 98.25 86 VAL A O 1
ATOM 639 N N . VAL A 1 87 ? 17.281 -6.047 4.574 1 97.69 87 VAL A N 1
ATOM 640 C CA . VAL A 1 87 ? 18.375 -5.09 4.445 1 97.69 87 VAL A CA 1
ATOM 641 C C . VAL A 1 87 ? 19.391 -5.328 5.547 1 97.69 87 VAL A C 1
ATOM 643 O O . VAL A 1 87 ? 20.609 -5.328 5.289 1 97.69 87 VAL A O 1
ATOM 646 N N . ALA A 1 88 ? 18.906 -5.547 6.785 1 96.88 88 ALA A N 1
ATOM 647 C CA . ALA A 1 88 ? 19.812 -5.824 7.902 1 96.88 88 ALA A CA 1
ATOM 648 C C . ALA A 1 88 ? 20.641 -7.07 7.637 1 96.88 88 ALA A C 1
ATOM 650 O O . ALA A 1 88 ? 21.844 -7.086 7.906 1 96.88 88 ALA A O 1
ATOM 651 N N . ALA A 1 89 ? 20.078 -8.094 7.074 1 97.69 89 ALA A N 1
ATOM 652 C CA . ALA A 1 89 ? 20.781 -9.328 6.762 1 97.69 89 ALA A CA 1
ATOM 653 C C . ALA A 1 89 ? 21.859 -9.094 5.715 1 97.69 89 ALA A C 1
ATOM 655 O O . ALA A 1 89 ? 22.984 -9.609 5.836 1 97.69 89 ALA A O 1
ATOM 656 N N . ILE A 1 90 ? 21.531 -8.312 4.691 1 97.75 90 ILE A N 1
ATOM 657 C CA . ILE A 1 90 ? 22.453 -8.031 3.602 1 97.75 90 ILE A CA 1
ATOM 658 C C . ILE A 1 90 ? 23.641 -7.242 4.137 1 97.75 90 ILE A C 1
ATOM 660 O O . ILE A 1 90 ? 24.781 -7.43 3.678 1 97.75 90 ILE A O 1
ATOM 664 N N . ARG A 1 91 ? 23.422 -6.406 5.133 1 95.5 91 ARG A N 1
ATOM 665 C CA . ARG A 1 91 ? 24.484 -5.598 5.719 1 95.5 91 ARG A CA 1
ATOM 666 C C . ARG A 1 91 ? 25.375 -6.441 6.625 1 95.5 91 ARG A C 1
ATOM 668 O O . ARG A 1 91 ? 26.562 -6.152 6.785 1 95.5 91 ARG A O 1
ATOM 675 N N . GLU A 1 92 ? 24.797 -7.41 7.176 1 95.19 92 GLU A N 1
ATOM 676 C CA . GLU A 1 92 ? 25.5 -8.219 8.164 1 95.19 92 GLU A CA 1
ATOM 677 C C . GLU A 1 92 ? 26.328 -9.305 7.496 1 95.19 92 GLU A C 1
ATOM 679 O O . GLU A 1 92 ? 27.359 -9.734 8.039 1 95.19 92 GLU A O 1
ATOM 684 N N . ARG A 1 93 ? 25.828 -9.797 6.375 1 94.06 93 ARG A N 1
ATOM 685 C CA . ARG A 1 93 ? 26.547 -10.898 5.738 1 94.06 93 ARG A CA 1
ATOM 686 C C . ARG A 1 93 ? 26.531 -10.758 4.219 1 94.06 93 ARG A C 1
ATOM 688 O O . ARG A 1 93 ? 25.641 -10.102 3.66 1 94.06 93 ARG A O 1
ATOM 695 N N . GLU A 1 94 ? 27.469 -11.438 3.621 1 94.81 94 GLU A N 1
ATOM 696 C CA . GLU A 1 94 ? 27.625 -11.336 2.172 1 94.81 94 GLU A CA 1
ATOM 697 C C . GLU A 1 94 ? 26.812 -12.406 1.453 1 94.81 94 GLU A C 1
ATOM 699 O O . GLU A 1 94 ? 26.859 -13.586 1.808 1 94.81 94 GLU A O 1
ATOM 704 N N . PHE A 1 95 ? 26.062 -12.047 0.504 1 98.25 95 PHE A N 1
ATOM 705 C CA . PHE A 1 95 ? 25.359 -12.914 -0.434 1 98.25 95 PHE A CA 1
ATOM 706 C C . PHE A 1 95 ? 25.859 -12.688 -1.856 1 98.25 95 PHE A C 1
ATOM 708 O O . PHE A 1 95 ? 26.297 -11.594 -2.199 1 98.25 95 PHE A O 1
ATOM 715 N N . ASP A 1 96 ? 25.828 -13.789 -2.611 1 98.19 96 ASP A N 1
ATOM 716 C CA . ASP A 1 96 ? 26.219 -13.633 -4.008 1 98.19 96 ASP A CA 1
ATOM 717 C C . ASP A 1 96 ? 25.109 -12.961 -4.82 1 98.19 96 ASP A C 1
ATOM 719 O O . ASP A 1 96 ? 25.391 -12.242 -5.785 1 98.19 96 ASP A O 1
ATOM 723 N N . ILE A 1 97 ? 23.875 -13.227 -4.449 1 98.62 97 ILE A N 1
ATOM 724 C CA . ILE A 1 97 ? 22.734 -12.695 -5.199 1 98.62 97 ILE A CA 1
ATOM 725 C C . ILE A 1 97 ? 21.484 -12.703 -4.32 1 98.62 97 ILE A C 1
ATOM 727 O O . ILE A 1 97 ? 21.375 -13.523 -3.402 1 98.62 97 ILE A O 1
ATOM 731 N N . VAL A 1 98 ? 20.594 -11.766 -4.504 1 98.81 98 VAL A N 1
ATOM 732 C CA . VAL A 1 98 ? 19.25 -11.781 -3.924 1 98.81 98 VAL A CA 1
ATOM 733 C C . VAL A 1 98 ? 18.219 -12.141 -4.996 1 98.81 98 VAL A C 1
ATOM 735 O O . VAL A 1 98 ? 18.219 -11.555 -6.078 1 98.81 98 VAL A O 1
ATOM 738 N N . HIS A 1 99 ? 17.484 -13.164 -4.777 1 98.94 99 HIS A N 1
ATOM 739 C CA . HIS A 1 99 ? 16.328 -13.5 -5.609 1 98.94 99 HIS A CA 1
ATOM 740 C C . HIS A 1 99 ? 15.031 -13.008 -4.977 1 98.94 99 HIS A C 1
ATOM 742 O O . HIS A 1 99 ? 14.508 -13.625 -4.047 1 98.94 99 HIS A O 1
ATOM 748 N N . ASP A 1 100 ? 14.523 -11.969 -5.543 1 98.75 100 ASP A N 1
ATOM 749 C CA . ASP A 1 100 ? 13.406 -11.25 -4.938 1 98.75 100 ASP A CA 1
ATOM 750 C C . ASP A 1 100 ? 12.078 -11.656 -5.566 1 98.75 100 ASP A C 1
ATOM 752 O O . ASP A 1 100 ? 11.992 -11.844 -6.781 1 98.75 100 ASP A O 1
ATOM 756 N N . HIS A 1 101 ? 11.094 -11.828 -4.707 1 98.44 101 HIS A N 1
ATOM 757 C CA . HIS A 1 101 ? 9.75 -12.18 -5.156 1 98.44 101 HIS A CA 1
ATOM 758 C C . HIS A 1 101 ? 8.711 -11.195 -4.621 1 98.44 101 HIS A C 1
ATOM 760 O O . HIS A 1 101 ? 7.508 -11.445 -4.715 1 98.44 101 HIS A O 1
ATOM 766 N N . LEU A 1 102 ? 9.094 -10.031 -3.967 1 96.62 102 LEU A N 1
ATOM 767 C CA . LEU A 1 102 ? 8.211 -9.109 -3.26 1 96.62 102 LEU A CA 1
ATOM 768 C C . LEU A 1 102 ? 7.883 -7.902 -4.129 1 96.62 102 LEU A C 1
ATOM 770 O O . LEU A 1 102 ? 7.941 -6.762 -3.66 1 96.62 102 LEU A O 1
ATOM 774 N N . GLU A 1 103 ? 7.559 -8.031 -5.305 1 92.44 103 GLU A N 1
ATOM 775 C CA . GLU A 1 103 ? 7.043 -7.039 -6.246 1 92.44 103 GLU A CA 1
ATOM 776 C C . GLU A 1 103 ? 7.793 -5.715 -6.113 1 92.44 103 GLU A C 1
ATOM 778 O O . GLU A 1 103 ? 9.023 -5.691 -6.098 1 92.44 103 GLU A O 1
ATOM 783 N N . VAL A 1 104 ? 7.074 -4.488 -6.043 1 96.75 104 VAL A N 1
ATOM 784 C CA . VAL A 1 104 ? 7.637 -3.15 -6.191 1 96.75 104 VAL A CA 1
ATOM 785 C C . VAL A 1 104 ? 8.523 -2.83 -4.988 1 96.75 104 VAL A C 1
ATOM 787 O O . VAL A 1 104 ? 9.609 -2.256 -5.145 1 96.75 104 VAL A O 1
ATOM 790 N N . VAL A 1 105 ? 8.117 -3.248 -3.746 1 98.12 105 VAL A N 1
ATOM 791 C CA . VAL A 1 105 ? 8.797 -2.838 -2.521 1 98.12 105 VAL A CA 1
ATOM 792 C C . VAL A 1 105 ? 10.188 -3.463 -2.471 1 98.12 105 VAL A C 1
ATOM 794 O O . VAL A 1 105 ? 11.172 -2.785 -2.146 1 98.12 105 VAL A O 1
ATOM 797 N N . GLY A 1 106 ? 10.32 -4.742 -2.84 1 98.12 106 GLY A N 1
ATOM 798 C CA . GLY A 1 106 ? 11.602 -5.43 -2.824 1 98.12 106 GLY A CA 1
ATOM 799 C C . GLY A 1 106 ? 12.648 -4.754 -3.68 1 98.12 106 GLY A C 1
ATOM 800 O O . GLY A 1 106 ? 13.664 -4.273 -3.164 1 98.12 106 GLY A O 1
ATOM 801 N N . ILE A 1 107 ? 12.32 -4.531 -4.965 1 97.56 107 ILE A N 1
ATOM 802 C CA . ILE A 1 107 ? 13.336 -4.043 -5.883 1 97.56 107 ILE A CA 1
ATOM 803 C C . ILE A 1 107 ? 13.555 -2.545 -5.664 1 97.56 107 ILE A C 1
ATOM 805 O O . ILE A 1 107 ? 14.648 -2.031 -5.891 1 97.56 107 ILE A O 1
ATOM 809 N N . ALA A 1 108 ? 12.516 -1.814 -5.16 1 98 108 ALA A N 1
ATOM 810 C CA . ALA A 1 108 ? 12.719 -0.398 -4.867 1 98 108 ALA A CA 1
ATOM 811 C C . ALA A 1 108 ? 13.75 -0.209 -3.756 1 98 108 ALA A C 1
ATOM 813 O O . ALA A 1 108 ? 14.656 0.612 -3.883 1 98 108 ALA A O 1
ATOM 814 N N . VAL A 1 109 ? 13.625 -0.995 -2.678 1 98.19 109 VAL A N 1
ATOM 815 C CA . VAL A 1 109 ? 14.516 -0.888 -1.524 1 98.19 109 VAL A CA 1
ATOM 816 C C . VAL A 1 109 ? 15.898 -1.432 -1.885 1 98.19 109 VAL A C 1
ATOM 818 O O . VAL A 1 109 ? 16.906 -0.784 -1.623 1 98.19 109 VAL A O 1
ATOM 821 N N . LEU A 1 110 ? 15.961 -2.582 -2.549 1 98.25 110 LEU A N 1
ATOM 822 C CA . LEU A 1 110 ? 17.234 -3.227 -2.857 1 98.25 110 LEU A CA 1
ATOM 823 C C . LEU A 1 110 ? 18.016 -2.414 -3.877 1 98.25 110 LEU A C 1
ATOM 825 O O . LEU A 1 110 ? 19.234 -2.275 -3.756 1 98.25 110 LEU A O 1
ATOM 829 N N . ALA A 1 111 ? 17.344 -1.893 -4.871 1 97.56 111 ALA A N 1
ATOM 830 C CA . ALA A 1 111 ? 18.016 -1.063 -5.863 1 97.56 111 ALA A CA 1
ATOM 831 C C . ALA A 1 111 ? 18.578 0.205 -5.227 1 97.56 111 ALA A C 1
ATOM 833 O O . ALA A 1 111 ? 19.641 0.683 -5.621 1 97.56 111 ALA A O 1
ATOM 834 N N . ALA A 1 112 ? 17.859 0.769 -4.266 1 96.69 112 ALA A N 1
ATOM 835 C CA . ALA A 1 112 ? 18.297 1.995 -3.604 1 96.69 112 ALA A CA 1
ATOM 836 C C . ALA A 1 112 ? 19.594 1.77 -2.844 1 96.69 112 ALA A C 1
ATOM 838 O O . ALA A 1 112 ? 20.406 2.693 -2.689 1 96.69 112 ALA A O 1
ATOM 839 N N . MET A 1 113 ? 19.844 0.558 -2.396 1 96.19 113 MET A N 1
ATOM 840 C CA . MET A 1 113 ? 21.062 0.227 -1.662 1 96.19 113 MET A CA 1
ATOM 841 C C . MET A 1 113 ? 22.297 0.426 -2.535 1 96.19 113 MET A C 1
ATOM 843 O O . MET A 1 113 ? 23.406 0.589 -2.023 1 96.19 113 MET A O 1
ATOM 847 N N . GLY A 1 114 ? 22.109 0.321 -3.902 1 93.75 114 GLY A N 1
ATOM 848 C CA . GLY A 1 114 ? 23.234 0.495 -4.816 1 93.75 114 GLY A CA 1
ATOM 849 C C . GLY A 1 114 ? 24.297 -0.577 -4.672 1 93.75 114 GLY A C 1
ATOM 850 O O . GLY A 1 114 ? 23.984 -1.771 -4.684 1 93.75 114 GLY A O 1
ATOM 851 N N . GLN A 1 115 ? 25.453 -0.185 -4.469 1 93 115 GLN A N 1
ATOM 852 C CA . GLN A 1 115 ? 26.594 -1.097 -4.453 1 93 115 GLN A CA 1
ATOM 853 C C . GLN A 1 115 ? 26.641 -1.902 -3.158 1 93 115 GLN A C 1
ATOM 855 O O . GLN A 1 115 ? 27.344 -2.902 -3.066 1 93 115 GLN A O 1
ATOM 860 N N . ALA A 1 116 ? 25.891 -1.47 -2.215 1 93.69 116 ALA A N 1
ATOM 861 C CA . ALA A 1 116 ? 25.891 -2.178 -0.936 1 93.69 116 ALA A CA 1
ATOM 862 C C . ALA A 1 116 ? 25.031 -3.436 -1.015 1 93.69 116 ALA A C 1
ATOM 864 O O . ALA A 1 116 ? 25.078 -4.289 -0.128 1 93.69 116 ALA A O 1
ATOM 865 N N . CYS A 1 117 ? 24.234 -3.582 -2.066 1 96.38 117 CYS A N 1
ATOM 866 C CA . CYS A 1 117 ? 23.391 -4.75 -2.291 1 96.38 117 CYS A CA 1
ATOM 867 C C . CYS A 1 117 ? 24 -5.672 -3.34 1 96.38 117 CYS A C 1
ATOM 869 O O . CYS A 1 117 ? 24.516 -5.207 -4.359 1 96.38 117 CYS A O 1
ATOM 871 N N . PRO A 1 118 ? 24.078 -6.973 -3.08 1 97.56 118 PRO A N 1
ATOM 872 C CA . PRO A 1 118 ? 24.438 -7.859 -4.188 1 97.56 118 PRO A CA 1
ATOM 873 C C . PRO A 1 118 ? 23.484 -7.742 -5.371 1 97.56 118 PRO A C 1
ATOM 875 O O . PRO A 1 118 ? 22.453 -7.051 -5.281 1 97.56 118 PRO A O 1
ATOM 878 N N . PRO A 1 119 ? 23.875 -8.336 -6.547 1 98.06 119 PRO A N 1
ATOM 879 C CA . PRO A 1 119 ? 22.922 -8.32 -7.66 1 98.06 119 PRO A CA 1
ATOM 880 C C . PRO A 1 119 ? 21.578 -8.914 -7.285 1 98.06 119 PRO A C 1
ATOM 882 O O . PRO A 1 119 ? 21.5 -9.836 -6.473 1 98.06 119 PRO A O 1
ATOM 885 N N . VAL A 1 120 ? 20.547 -8.367 -7.871 1 98.62 120 VAL A N 1
ATOM 886 C CA . VAL A 1 120 ? 19.188 -8.766 -7.535 1 98.62 120 VAL A CA 1
ATOM 887 C C . VAL A 1 120 ? 18.484 -9.344 -8.766 1 98.62 120 VAL A C 1
ATOM 889 O O . VAL A 1 120 ? 18.562 -8.766 -9.859 1 98.62 120 VAL A O 1
ATOM 892 N N . LEU A 1 121 ? 17.969 -10.477 -8.656 1 98.69 121 LEU A N 1
ATOM 893 C CA . LEU A 1 121 ? 17.078 -11.062 -9.648 1 98.69 121 LEU A CA 1
ATOM 894 C C . LEU A 1 121 ? 15.625 -11.016 -9.172 1 98.69 121 LEU A C 1
ATOM 896 O O . LEU A 1 121 ? 15.305 -11.492 -8.078 1 98.69 121 LEU A O 1
ATOM 900 N N . GLN A 1 122 ? 14.75 -10.406 -9.906 1 98.44 122 GLN A N 1
ATOM 901 C CA . GLN A 1 122 ? 13.328 -10.312 -9.594 1 98.44 122 GLN A CA 1
ATOM 902 C C . GLN A 1 122 ? 12.5 -11.188 -10.531 1 98.44 122 GLN A C 1
ATOM 904 O O . GLN A 1 122 ? 12.492 -10.977 -11.742 1 98.44 122 GLN A O 1
ATOM 909 N N . THR A 1 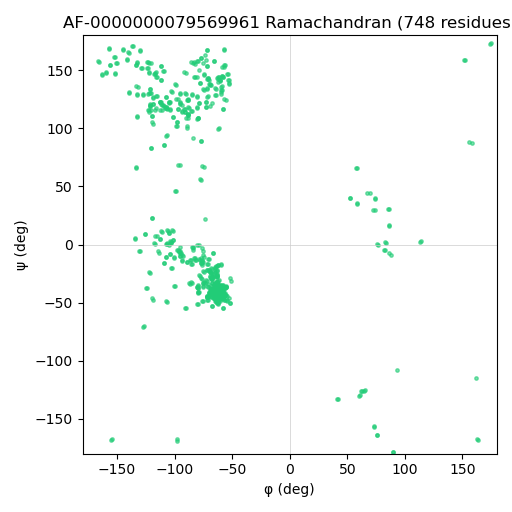123 ? 11.844 -12.141 -9.977 1 98.44 123 THR A N 1
ATOM 910 C CA . THR A 1 123 ? 10.852 -12.859 -10.758 1 98.44 123 THR A CA 1
ATOM 911 C C . THR A 1 123 ? 9.539 -12.07 -10.82 1 98.44 123 THR A C 1
ATOM 913 O O . THR A 1 123 ? 9.023 -11.641 -9.797 1 98.44 123 THR A O 1
ATOM 916 N N . LEU A 1 124 ? 9.07 -11.883 -12.055 1 97.25 124 LEU A N 1
ATOM 917 C CA . LEU A 1 124 ? 7.812 -11.18 -12.258 1 97.25 124 LEU A CA 1
ATOM 918 C C . LEU A 1 124 ? 6.629 -12.133 -12.141 1 97.25 124 LEU A C 1
ATOM 920 O O . LEU A 1 124 ? 6.492 -13.062 -12.945 1 97.25 124 LEU A O 1
ATOM 924 N N . HIS A 1 125 ? 5.812 -11.883 -11.102 1 94.69 125 HIS A N 1
ATOM 925 C CA . HIS A 1 125 ? 4.691 -12.781 -10.852 1 94.69 125 HIS A CA 1
ATOM 926 C C . HIS A 1 125 ? 3.375 -12.156 -11.297 1 94.69 125 HIS A C 1
ATOM 928 O O . HIS A 1 125 ? 2.342 -12.828 -11.344 1 94.69 125 HIS A O 1
ATOM 934 N N . TRP A 1 126 ? 3.4 -10.914 -11.664 1 91.19 126 TRP A N 1
ATOM 935 C CA . TRP A 1 126 ? 2.184 -10.164 -11.945 1 91.19 126 TRP A CA 1
ATOM 936 C C . TRP A 1 126 ? 2.287 -9.445 -13.289 1 91.19 126 TRP A C 1
ATOM 938 O O . TRP A 1 126 ? 3.352 -9.43 -13.914 1 91.19 126 TRP A O 1
ATOM 948 N N . ASP A 1 127 ? 1.144 -8.977 -13.727 1 89.69 127 ASP A N 1
ATOM 949 C CA . ASP A 1 127 ? 1.126 -8.055 -14.859 1 89.69 127 ASP A CA 1
ATOM 950 C C . ASP A 1 127 ? 1.67 -6.684 -14.461 1 89.69 127 ASP A C 1
ATOM 952 O O . ASP A 1 127 ? 1.189 -6.074 -13.5 1 89.69 127 ASP A O 1
ATOM 956 N N . MET A 1 128 ? 2.623 -6.215 -15.203 1 89.5 128 MET A N 1
ATOM 957 C CA . MET A 1 128 ? 3.301 -4.98 -14.82 1 89.5 128 MET A CA 1
ATOM 958 C C . MET A 1 128 ? 2.43 -3.764 -15.109 1 89.5 128 MET A C 1
ATOM 960 O O . MET A 1 128 ? 2.779 -2.641 -14.742 1 89.5 128 MET A O 1
ATOM 964 N N . ARG A 1 129 ? 1.258 -4.023 -15.758 1 85.06 129 ARG A N 1
ATOM 965 C CA . ARG A 1 129 ? 0.272 -2.949 -15.828 1 85.06 129 ARG A CA 1
ATOM 966 C C . ARG A 1 129 ? -0.25 -2.598 -14.438 1 85.06 129 ARG A C 1
ATOM 968 O O . ARG A 1 129 ? -0.795 -1.511 -14.234 1 85.06 129 ARG A O 1
ATOM 975 N N . LYS A 1 130 ? -0.018 -3.693 -13.641 1 88.94 130 LYS A N 1
ATOM 976 C CA . LYS A 1 130 ? -0.163 -3.418 -12.219 1 88.94 130 LYS A CA 1
ATOM 977 C C . LYS A 1 130 ? 0.953 -2.504 -11.711 1 88.94 130 LYS A C 1
ATOM 979 O O . LYS A 1 130 ? 2.133 -2.781 -11.938 1 88.94 130 LYS A O 1
ATOM 984 N N . HIS A 1 131 ? 0.834 -1.419 -11.227 1 94.62 131 HIS A N 1
ATOM 985 C CA . HIS A 1 131 ? 1.794 -0.428 -10.75 1 94.62 131 HIS A CA 1
ATOM 986 C C . HIS A 1 131 ? 2.57 0.187 -11.906 1 94.62 131 HIS A C 1
ATOM 988 O O . HIS A 1 131 ? 3.803 0.242 -11.875 1 94.62 131 HIS A O 1
ATOM 994 N N . ALA A 1 132 ? 1.972 0.544 -12.961 1 93.44 132 ALA A N 1
ATOM 995 C CA . ALA A 1 132 ? 2.545 1.025 -14.219 1 93.44 132 ALA A CA 1
ATOM 996 C C . ALA A 1 132 ? 3.455 2.227 -13.984 1 93.44 132 ALA A C 1
ATOM 998 O O . ALA A 1 132 ? 4.512 2.348 -14.609 1 93.44 132 ALA A O 1
ATOM 999 N N . ASP A 1 133 ? 3.115 3.115 -13.023 1 94.31 133 ASP A N 1
ATOM 1000 C CA . ASP A 1 133 ? 3.928 4.289 -12.727 1 94.31 133 ASP A CA 1
ATOM 1001 C C . ASP A 1 133 ? 5.336 3.889 -12.297 1 94.31 133 ASP A C 1
ATOM 1003 O O . ASP A 1 133 ? 6.312 4.559 -12.648 1 94.31 133 ASP A O 1
ATOM 1007 N N . PHE A 1 134 ? 5.402 2.838 -11.625 1 97.5 134 PHE A N 1
ATOM 1008 C CA . PHE A 1 134 ? 6.676 2.357 -11.109 1 97.5 134 PHE A CA 1
ATOM 1009 C C . PHE A 1 134 ? 7.465 1.639 -12.195 1 97.5 134 PHE A C 1
ATOM 1011 O O . PHE A 1 134 ? 8.617 1.99 -12.477 1 97.5 134 PHE A O 1
ATOM 1018 N N . TYR A 1 135 ? 6.848 0.676 -12.875 1 97.44 135 TYR A N 1
ATOM 1019 C CA . TYR A 1 135 ? 7.559 -0.229 -13.766 1 97.44 135 TYR A CA 1
ATOM 1020 C C . TYR A 1 135 ? 7.934 0.474 -15.07 1 97.44 135 TYR A C 1
ATOM 1022 O O . TYR A 1 135 ? 8.906 0.095 -15.727 1 97.44 135 TYR A O 1
ATOM 1030 N N . SER A 1 136 ? 7.238 1.514 -15.414 1 96.19 136 SER A N 1
ATOM 1031 C CA . SER A 1 136 ? 7.52 2.191 -16.672 1 96.19 136 SER A CA 1
ATOM 1032 C C . SER A 1 136 ? 8.836 2.959 -16.609 1 96.19 136 SER A C 1
ATOM 1034 O O . SER A 1 136 ? 9.438 3.262 -17.641 1 96.19 136 SER A O 1
ATOM 1036 N N . ARG A 1 137 ? 9.367 3.211 -15.375 1 93.88 137 ARG A N 1
ATOM 1037 C CA . ARG A 1 137 ? 10.539 4.078 -15.266 1 93.88 137 ARG A CA 1
ATOM 1038 C C . ARG A 1 137 ? 11.625 3.426 -14.422 1 93.88 137 ARG A C 1
ATOM 1040 O O . ARG A 1 137 ? 12.734 3.949 -14.32 1 93.88 137 ARG A O 1
ATOM 1047 N N . PHE A 1 138 ? 11.289 2.303 -13.875 1 97.19 138 PHE A N 1
ATOM 1048 C CA . PHE A 1 138 ? 12.242 1.673 -12.969 1 97.19 138 PHE A CA 1
ATOM 1049 C C . PHE A 1 138 ? 13.555 1.373 -13.695 1 97.19 138 PHE A C 1
ATOM 1051 O O . PHE A 1 138 ? 13.547 0.845 -14.805 1 97.19 138 PHE A O 1
ATOM 1058 N N . ASP A 1 139 ? 14.578 1.716 -13.062 1 95.25 139 ASP A N 1
ATOM 1059 C CA . ASP A 1 139 ? 15.93 1.454 -13.547 1 95.25 139 ASP A CA 1
ATOM 1060 C C . ASP A 1 139 ? 16.797 0.864 -12.445 1 95.25 139 ASP A C 1
ATOM 1062 O O . ASP A 1 139 ? 17.188 1.566 -11.508 1 95.25 139 ASP A O 1
ATOM 1066 N N . GLY A 1 140 ? 17.141 -0.393 -12.586 1 95.12 140 GLY A N 1
ATOM 1067 C CA . GLY A 1 140 ? 17.938 -1.102 -11.602 1 95.12 140 GLY A CA 1
ATOM 1068 C C . GLY A 1 140 ? 19.422 -0.804 -11.727 1 95.12 140 GLY A C 1
ATOM 1069 O O . GLY A 1 140 ? 20.234 -1.377 -11 1 95.12 140 GLY A O 1
ATOM 1070 N N . ALA A 1 141 ? 19.828 0.015 -12.672 1 92.25 141 ALA A N 1
ATOM 1071 C CA . ALA A 1 141 ? 21.188 0.497 -12.867 1 92.25 141 ALA A CA 1
ATOM 1072 C C . ALA A 1 141 ? 22.156 -0.665 -13.062 1 92.25 141 ALA A C 1
ATOM 1074 O O . ALA A 1 141 ? 23.25 -0.666 -12.492 1 92.25 141 ALA A O 1
ATOM 1075 N N . GLY A 1 142 ? 21.703 -1.723 -13.719 1 91.81 142 GLY A N 1
ATOM 1076 C CA . GLY A 1 142 ? 22.547 -2.861 -14.039 1 91.81 142 GLY A CA 1
ATOM 1077 C C . GLY A 1 142 ? 22.672 -3.846 -12.898 1 91.81 142 GLY A C 1
ATOM 1078 O O . GLY A 1 142 ? 23.344 -4.875 -13.031 1 91.81 142 GLY A O 1
ATOM 1079 N N . ARG A 1 143 ? 22 -3.564 -11.836 1 94.25 143 ARG A N 1
ATOM 1080 C CA . ARG A 1 143 ? 22.172 -4.41 -10.664 1 94.25 143 ARG A CA 1
ATOM 1081 C C . ARG A 1 143 ? 20.922 -5.258 -10.422 1 94.25 143 ARG A C 1
ATOM 1083 O O . ARG A 1 143 ? 20.953 -6.195 -9.617 1 94.25 143 ARG A O 1
ATOM 1090 N N . VAL A 1 144 ? 19.828 -4.883 -11.039 1 97.25 144 VAL A N 1
ATOM 1091 C CA . VAL A 1 144 ? 18.578 -5.641 -10.953 1 97.25 144 VAL A CA 1
ATOM 1092 C C . VAL A 1 144 ? 18.25 -6.242 -12.32 1 97.25 144 VAL A C 1
ATOM 1094 O O . VAL A 1 144 ? 18.297 -5.551 -13.336 1 97.25 144 VAL A O 1
ATOM 1097 N N . GLY A 1 145 ? 18.109 -7.508 -12.359 1 98.06 145 GLY A N 1
ATOM 1098 C CA . GLY A 1 145 ? 17.594 -8.195 -13.531 1 98.06 145 GLY A CA 1
ATOM 1099 C C . GLY A 1 145 ? 16.203 -8.773 -13.312 1 98.06 145 GLY A C 1
ATOM 1100 O O . GLY A 1 145 ? 15.867 -9.188 -12.203 1 98.06 145 GLY A O 1
ATOM 1101 N N . PHE A 1 146 ? 15.43 -8.836 -14.414 1 98.31 146 PHE A N 1
ATOM 1102 C CA . PHE A 1 146 ? 14.062 -9.336 -14.32 1 98.31 146 PHE A CA 1
ATOM 1103 C C . PHE A 1 146 ? 13.93 -10.664 -15.047 1 98.31 146 PHE A C 1
ATOM 1105 O O . PHE A 1 146 ? 14.523 -10.859 -16.109 1 98.31 146 PHE A O 1
ATOM 1112 N N . VAL A 1 147 ? 13.156 -11.547 -14.477 1 98.62 147 VAL A N 1
ATOM 1113 C CA . VAL A 1 147 ? 12.797 -12.805 -15.109 1 98.62 147 VAL A CA 1
ATOM 1114 C C . VAL A 1 147 ? 11.273 -12.898 -15.25 1 98.62 147 VAL A C 1
ATOM 1116 O O . VAL A 1 147 ? 10.547 -12.836 -14.258 1 98.62 147 VAL A O 1
ATOM 1119 N N . ALA A 1 148 ? 10.797 -13.008 -16.469 1 98.31 148 ALA A N 1
ATOM 1120 C CA . ALA A 1 148 ? 9.375 -13.266 -16.719 1 98.31 148 ALA A CA 1
ATOM 1121 C C . ALA A 1 148 ? 9.062 -14.758 -16.594 1 98.31 148 ALA A C 1
ATOM 1123 O O . ALA A 1 148 ? 9.945 -15.602 -16.781 1 98.31 148 ALA A O 1
ATOM 1124 N N . VAL A 1 149 ? 7.816 -15.008 -16.297 1 97.75 149 VAL A N 1
ATOM 1125 C CA . VAL A 1 149 ? 7.434 -16.406 -16.156 1 97.75 149 VAL A CA 1
ATOM 1126 C C . VAL A 1 149 ? 6.805 -16.906 -17.453 1 97.75 149 VAL A C 1
ATOM 1128 O O . VAL A 1 149 ? 6.441 -18.078 -17.562 1 97.75 149 VAL A O 1
ATOM 1131 N N . SER A 1 150 ? 6.609 -16.109 -18.406 1 97.56 150 SER A N 1
ATOM 1132 C CA . SER A 1 150 ? 6.184 -16.453 -19.75 1 97.56 150 SER A CA 1
ATOM 1133 C C . SER A 1 150 ? 6.602 -15.375 -20.75 1 97.56 150 SER A C 1
ATOM 1135 O O . SER A 1 150 ? 6.824 -14.219 -20.375 1 97.56 150 SER A O 1
ATOM 1137 N N . GLN A 1 151 ? 6.754 -15.797 -22 1 97.38 151 GLN A N 1
ATOM 1138 C CA . GLN A 1 151 ? 7.07 -14.828 -23.031 1 97.38 151 GLN A CA 1
ATOM 1139 C C . GLN A 1 151 ? 5.953 -13.797 -23.188 1 97.38 151 GLN A C 1
ATOM 1141 O O . GLN A 1 151 ? 6.219 -12.609 -23.406 1 97.38 151 GLN A O 1
ATOM 1146 N N . SER A 1 152 ? 4.742 -14.227 -23.031 1 97.31 152 SER A N 1
ATOM 1147 C CA . SER A 1 152 ? 3.604 -13.32 -23.125 1 97.31 152 SER A CA 1
ATOM 1148 C C . SER A 1 152 ? 3.68 -12.219 -22.078 1 97.31 152 SER A C 1
ATOM 1150 O O . SER A 1 152 ? 3.361 -11.062 -22.344 1 97.31 152 SER A O 1
ATOM 1152 N N . GLN A 1 153 ? 4.066 -12.555 -20.859 1 97.44 153 GLN A N 1
ATOM 1153 C CA . GLN A 1 153 ? 4.23 -11.57 -19.797 1 97.44 153 GLN A CA 1
ATOM 1154 C C . GLN A 1 153 ? 5.301 -10.539 -20.156 1 97.44 153 GLN A C 1
ATOM 1156 O O . GLN A 1 153 ? 5.086 -9.336 -20 1 97.44 153 GLN A O 1
ATOM 1161 N N . LEU A 1 154 ? 6.438 -11.07 -20.656 1 97.62 154 LEU A N 1
ATOM 1162 C CA . LEU A 1 154 ? 7.539 -10.188 -21.031 1 97.62 154 LEU A CA 1
ATOM 1163 C C . LEU A 1 154 ? 7.129 -9.242 -22.156 1 97.62 154 LEU A C 1
ATOM 1165 O O . LEU A 1 154 ? 7.418 -8.047 -22.109 1 97.62 154 LEU A O 1
ATOM 1169 N N . ASP A 1 155 ? 6.422 -9.82 -23.109 1 97.19 155 ASP A N 1
ATOM 1170 C CA . ASP A 1 155 ? 6.012 -9.047 -24.266 1 97.19 155 ASP A CA 1
ATOM 1171 C C . ASP A 1 155 ? 5.078 -7.906 -23.875 1 97.19 155 ASP A C 1
ATOM 1173 O O . ASP A 1 155 ? 5.027 -6.879 -24.547 1 97.19 155 ASP A O 1
ATOM 1177 N N . ARG A 1 156 ? 4.383 -8.078 -22.812 1 96 156 ARG A N 1
ATOM 1178 C CA . ARG A 1 156 ? 3.396 -7.094 -22.391 1 96 156 ARG A CA 1
ATOM 1179 C C . ARG A 1 156 ? 3.994 -6.129 -21.375 1 96 156 ARG A C 1
ATOM 1181 O O . ARG A 1 156 ? 3.34 -5.168 -20.953 1 96 156 ARG A O 1
ATOM 1188 N N . ALA A 1 157 ? 5.199 -6.363 -20.906 1 96.88 157 ALA A N 1
ATOM 1189 C CA . ALA A 1 157 ? 5.844 -5.527 -19.906 1 96.88 157 ALA A CA 1
ATOM 1190 C C . ALA A 1 157 ? 6.258 -4.184 -20.484 1 96.88 157 ALA A C 1
ATOM 1192 O O . ALA A 1 157 ? 6.453 -4.059 -21.703 1 96.88 157 ALA A O 1
ATOM 1193 N N . PRO A 1 158 ? 6.367 -3.104 -19.688 1 96.5 158 PRO A N 1
ATOM 1194 C CA . PRO A 1 158 ? 6.914 -1.83 -20.156 1 96.5 158 PRO A CA 1
ATOM 1195 C C . PRO A 1 158 ? 8.328 -1.97 -20.734 1 96.5 158 PRO A C 1
ATOM 1197 O O . PRO A 1 158 ? 9.078 -2.848 -20.312 1 96.5 158 PRO A O 1
ATOM 1200 N N . GLU A 1 159 ? 8.727 -1.11 -21.594 1 96.75 159 GLU A N 1
ATOM 1201 C CA . GLU A 1 159 ? 10.0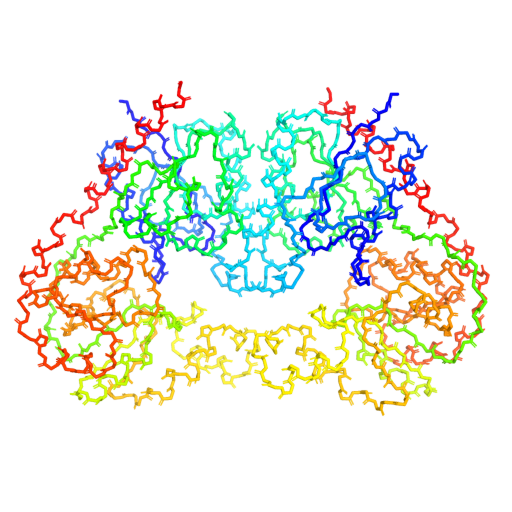23 -1.142 -22.266 1 96.75 159 GLU A CA 1
ATOM 1202 C C . GLU A 1 159 ? 11.164 -1.125 -21.266 1 96.75 159 GLU A C 1
ATOM 1204 O O . GLU A 1 159 ? 12.172 -1.812 -21.438 1 96.75 159 GLU A O 1
ATOM 1209 N N . ALA A 1 160 ? 11.023 -0.387 -20.219 1 96.38 160 ALA A N 1
ATOM 1210 C CA . ALA A 1 160 ? 12.055 -0.286 -19.188 1 96.38 160 ALA A CA 1
ATOM 1211 C C . ALA A 1 160 ? 12.367 -1.655 -18.594 1 96.38 160 ALA A C 1
ATOM 1213 O O . ALA A 1 160 ? 13.531 -1.964 -18.312 1 96.38 160 ALA A O 1
ATOM 1214 N N . ILE A 1 161 ? 11.297 -2.447 -18.438 1 97.19 161 ILE A N 1
ATOM 1215 C CA . ILE A 1 161 ? 11.461 -3.771 -17.844 1 97.19 161 ILE A CA 1
ATOM 1216 C C . ILE A 1 161 ? 11.992 -4.742 -18.906 1 97.19 161 ILE A C 1
ATOM 1218 O O . ILE A 1 161 ? 12.875 -5.551 -18.625 1 97.19 161 ILE A O 1
ATOM 1222 N N . GLN A 1 162 ? 11.469 -4.641 -20.109 1 97.69 162 GLN A N 1
ATOM 1223 C CA . GLN A 1 162 ? 11.945 -5.496 -21.188 1 97.69 162 GLN A CA 1
ATOM 1224 C C . GLN A 1 162 ? 13.453 -5.348 -21.391 1 97.69 162 GLN A C 1
ATOM 1226 O O . GLN A 1 162 ? 14.156 -6.34 -21.562 1 97.69 162 GLN A O 1
ATOM 1231 N N . ARG A 1 163 ? 13.977 -4.148 -21.234 1 97.62 163 ARG A N 1
ATOM 1232 C CA . ARG A 1 163 ? 15.391 -3.867 -21.453 1 97.62 163 ARG A CA 1
ATOM 1233 C C . ARG A 1 163 ? 16.25 -4.469 -20.344 1 97.62 163 ARG A C 1
ATOM 1235 O O . ARG A 1 163 ? 17.438 -4.711 -20.547 1 97.62 163 ARG A O 1
ATOM 1242 N N . GLN A 1 164 ? 15.648 -4.699 -19.266 1 97.75 164 GLN A N 1
ATOM 1243 C CA . GLN A 1 164 ? 16.391 -5.168 -18.109 1 97.75 164 GLN A CA 1
ATOM 1244 C C . GLN A 1 164 ? 16.109 -6.641 -17.828 1 97.75 164 GLN A C 1
ATOM 1246 O O . GLN A 1 164 ? 16.594 -7.191 -16.828 1 97.75 164 GLN A O 1
ATOM 1251 N N . ALA A 1 165 ? 15.242 -7.273 -18.672 1 98.12 165 ALA A N 1
ATOM 1252 C CA . ALA A 1 165 ? 14.945 -8.695 -18.531 1 98.12 165 ALA A CA 1
ATOM 1253 C C . ALA A 1 165 ? 16.156 -9.547 -18.906 1 98.12 165 ALA A C 1
ATOM 1255 O O . ALA A 1 165 ? 16.844 -9.266 -19.891 1 98.12 165 ALA A O 1
ATOM 1256 N N . VAL A 1 166 ? 16.375 -10.57 -18.109 1 98.12 166 VAL A N 1
ATOM 1257 C CA . VAL A 1 166 ? 17.547 -11.391 -18.359 1 98.12 166 VAL A CA 1
ATOM 1258 C C . VAL A 1 166 ? 17.125 -12.789 -18.781 1 98.12 166 VAL A C 1
ATOM 1260 O O . VAL A 1 166 ? 17.969 -13.625 -19.141 1 98.12 166 VAL A O 1
ATOM 1263 N N . GLY A 1 167 ? 15.75 -13.086 -18.734 1 97.81 167 GLY A N 1
ATOM 1264 C CA . GLY A 1 167 ? 15.289 -14.391 -19.188 1 97.81 167 GLY A CA 1
ATOM 1265 C C . GLY A 1 167 ? 13.812 -14.617 -18.938 1 97.81 167 GLY A C 1
ATOM 1266 O O . GLY A 1 167 ? 13.125 -13.742 -18.406 1 97.81 167 GLY A O 1
ATOM 1267 N N . VAL A 1 168 ? 13.328 -15.695 -19.453 1 98.19 168 VAL A N 1
ATOM 1268 C CA . VAL A 1 168 ? 11.992 -16.234 -19.219 1 98.19 168 VAL A CA 1
ATOM 1269 C C . VAL A 1 168 ? 12.094 -17.641 -18.656 1 98.19 168 VAL A C 1
ATOM 1271 O O . VAL A 1 168 ? 12.688 -18.531 -19.266 1 98.19 168 VAL A O 1
ATOM 1274 N N . VAL A 1 169 ? 11.625 -17.797 -17.438 1 98.12 169 VAL A N 1
ATOM 1275 C CA . VAL A 1 169 ? 11.641 -19.109 -16.797 1 98.12 169 VAL A CA 1
ATOM 1276 C C . VAL A 1 169 ? 10.219 -19.531 -16.469 1 98.12 169 VAL A C 1
ATOM 1278 O O . VAL A 1 169 ? 9.609 -19.031 -15.531 1 98.12 169 VAL A O 1
ATOM 1281 N N . PRO A 1 170 ? 9.656 -20.5 -17.25 1 95.94 170 PRO A N 1
ATOM 1282 C CA . PRO A 1 170 ? 8.305 -20.984 -16.953 1 95.94 170 PRO A CA 1
ATOM 1283 C C . PRO A 1 170 ? 8.18 -21.578 -15.555 1 95.94 170 PRO A C 1
ATOM 1285 O O . PRO A 1 170 ? 9.156 -22.109 -15.023 1 95.94 170 PRO A O 1
ATOM 1288 N N . LEU A 1 171 ? 6.984 -21.5 -15.062 1 94.75 171 LEU A N 1
ATOM 1289 C CA . LEU A 1 171 ? 6.719 -22.047 -13.734 1 94.75 171 LEU A CA 1
ATOM 1290 C C . LEU A 1 171 ? 6.668 -23.578 -13.781 1 94.75 171 LEU A C 1
ATOM 1292 O O . LEU A 1 171 ? 6.324 -24.156 -14.812 1 94.75 171 LEU A O 1
ATOM 1296 N N . ALA A 1 172 ? 7.113 -24.141 -12.711 1 94.62 172 ALA A N 1
ATOM 1297 C CA . ALA A 1 172 ? 7.035 -25.594 -12.555 1 94.62 172 ALA A CA 1
ATOM 1298 C C . ALA A 1 172 ? 6.25 -25.969 -11.297 1 94.62 172 ALA A C 1
ATOM 1300 O O . ALA A 1 172 ? 6.062 -25.141 -10.406 1 94.62 172 ALA A O 1
ATOM 1301 N N . VAL A 1 173 ? 5.73 -27.156 -11.336 1 90.81 173 VAL A N 1
ATOM 1302 C CA . VAL A 1 173 ? 4.996 -27.672 -10.188 1 90.81 173 VAL A CA 1
ATOM 1303 C C . VAL A 1 173 ? 5.617 -29 -9.734 1 90.81 173 VAL A C 1
ATOM 1305 O O . VAL A 1 173 ? 6.281 -29.672 -10.516 1 90.81 173 VAL A O 1
ATOM 1308 N N . PRO A 1 174 ? 5.434 -29.219 -8.391 1 84.38 174 PRO A N 1
ATOM 1309 C CA . PRO A 1 174 ? 5.961 -30.5 -7.91 1 84.38 174 PRO A CA 1
ATOM 1310 C C . PRO A 1 174 ? 5.359 -31.688 -8.641 1 84.38 174 PRO A C 1
ATOM 1312 O O . PRO A 1 174 ? 4.195 -31.656 -9.047 1 84.38 174 PRO A O 1
ATOM 1315 N N . SER A 1 175 ? 6.242 -32.656 -8.805 1 80.25 175 SER A N 1
ATOM 1316 C CA . SER A 1 175 ? 5.738 -33.906 -9.398 1 80.25 175 SER A CA 1
ATOM 1317 C C . SER A 1 175 ? 4.625 -34.5 -8.547 1 80.25 175 SER A C 1
ATOM 1319 O O . SER A 1 175 ? 4.699 -34.5 -7.316 1 80.25 175 SER A O 1
ATOM 1321 N N . PRO A 1 176 ? 3.65 -34.906 -9.258 1 77.06 176 PRO A N 1
ATOM 1322 C CA . PRO A 1 176 ? 2.543 -35.5 -8.516 1 77.06 176 PRO A CA 1
ATOM 1323 C C . PRO A 1 176 ? 2.947 -36.812 -7.797 1 77.06 176 PRO A C 1
ATOM 1325 O O . PRO A 1 176 ? 3.762 -37.562 -8.312 1 77.06 176 PRO A O 1
ATOM 1328 N N . GLU A 1 177 ? 2.512 -36.844 -6.59 1 78.56 177 GLU A N 1
ATOM 1329 C CA . GLU A 1 177 ? 2.65 -38.156 -5.941 1 78.56 177 GLU A CA 1
ATOM 1330 C C . GLU A 1 177 ? 1.689 -39.156 -6.535 1 78.56 177 GLU A C 1
ATOM 1332 O O . GLU A 1 177 ? 0.584 -38.812 -6.957 1 78.56 177 GLU A O 1
ATOM 1337 N N . PRO A 1 178 ? 2.24 -40.375 -6.598 1 83.19 178 PRO A N 1
ATOM 1338 C CA . PRO A 1 178 ? 1.341 -41.406 -7.117 1 83.19 178 PRO A CA 1
ATOM 1339 C C . PRO A 1 178 ? 0.062 -41.531 -6.293 1 83.19 178 PRO A C 1
ATOM 1341 O O . PRO A 1 178 ? 0.12 -41.594 -5.062 1 83.19 178 PRO A O 1
ATOM 1344 N N . MET A 1 179 ? -0.964 -41.25 -6.914 1 86.81 179 MET A N 1
ATOM 1345 C CA . MET A 1 179 ? -2.279 -41.406 -6.297 1 86.81 179 MET A CA 1
ATOM 1346 C C . MET A 1 179 ? -3.289 -41.969 -7.285 1 86.81 179 MET A C 1
ATOM 1348 O O . MET A 1 179 ? -3.303 -41.594 -8.453 1 86.81 179 MET A O 1
ATOM 1352 N N . ASP A 1 180 ? -3.965 -42.938 -6.859 1 86.69 180 ASP A N 1
ATOM 1353 C CA . ASP A 1 180 ? -5.031 -43.5 -7.691 1 86.69 180 ASP A CA 1
ATOM 1354 C C . ASP A 1 180 ? -6.359 -42.781 -7.422 1 86.69 180 ASP A C 1
ATOM 1356 O O . ASP A 1 180 ? -6.953 -42.969 -6.352 1 86.69 180 ASP A O 1
ATOM 1360 N N . VAL A 1 181 ? -6.66 -41.906 -8.297 1 89.62 181 VAL A N 1
ATOM 1361 C CA . VAL A 1 181 ? -7.926 -41.188 -8.203 1 89.62 181 VAL A CA 1
ATOM 1362 C C . VAL A 1 181 ? -8.75 -41.438 -9.469 1 89.62 181 VAL A C 1
ATOM 1364 O O . VAL A 1 181 ? -8.312 -41.094 -10.57 1 89.62 181 VAL A O 1
ATOM 1367 N N . PRO A 1 182 ? -9.883 -42.094 -9.25 1 88.75 182 PRO A N 1
ATOM 1368 C CA . PRO A 1 182 ? -10.727 -42.25 -10.438 1 88.75 182 PRO A CA 1
ATOM 1369 C C . PRO A 1 182 ? -11.195 -40.906 -11.016 1 88.75 182 PRO A C 1
ATOM 1371 O O . PRO A 1 182 ? -11.469 -39.969 -10.258 1 88.75 182 PRO A O 1
ATOM 1374 N N . ARG A 1 183 ? -11.172 -40.906 -12.383 1 88 183 ARG A N 1
ATOM 1375 C CA . ARG A 1 183 ? -11.688 -39.719 -13.023 1 88 183 ARG A CA 1
ATOM 1376 C C . ARG A 1 183 ? -13.18 -39.531 -12.734 1 88 183 ARG A C 1
ATOM 1378 O O . ARG A 1 183 ? -13.953 -40.469 -12.844 1 88 183 ARG A O 1
ATOM 1385 N N . GLY A 1 184 ? -13.461 -38.312 -12.289 1 89.81 184 GLY A N 1
ATOM 1386 C CA . GLY A 1 184 ? -14.852 -38 -12.023 1 89.81 184 GLY A CA 1
ATOM 1387 C C . GLY A 1 184 ? -15.516 -37.25 -13.156 1 89.81 184 GLY A C 1
ATOM 1388 O O . GLY A 1 184 ? -15.047 -37.281 -14.297 1 89.81 184 GLY A O 1
ATOM 1389 N N . ASP A 1 185 ? -16.734 -36.719 -12.82 1 92.75 185 ASP A N 1
ATOM 1390 C CA . ASP A 1 185 ? -17.531 -36.062 -13.859 1 92.75 185 ASP A CA 1
ATOM 1391 C C . ASP A 1 185 ? -17.531 -34.562 -13.695 1 92.75 185 ASP A C 1
ATOM 1393 O O . ASP A 1 185 ? -18.094 -33.812 -14.508 1 92.75 185 ASP A O 1
ATOM 1397 N N . HIS A 1 186 ? -16.812 -34.125 -12.688 1 96.88 186 HIS A N 1
ATOM 1398 C CA . HIS A 1 186 ? -16.906 -32.688 -12.398 1 96.88 186 HIS A CA 1
ATOM 1399 C C . HIS A 1 186 ? -15.82 -31.906 -13.141 1 96.88 186 HIS A C 1
ATOM 1401 O O . HIS A 1 186 ? -14.727 -32.438 -13.383 1 96.88 186 HIS A O 1
ATOM 1407 N N . ALA A 1 187 ? -16.125 -30.688 -13.508 1 98.44 187 ALA A N 1
ATOM 1408 C CA . ALA A 1 187 ? -15.133 -29.672 -13.852 1 98.44 187 ALA A CA 1
ATOM 1409 C C . ALA A 1 187 ? -14.648 -28.953 -12.594 1 98.44 187 ALA A C 1
ATOM 1411 O O . ALA A 1 187 ? -15.312 -28.969 -11.562 1 98.44 187 ALA A O 1
ATOM 1412 N N . LEU A 1 188 ? -13.445 -28.391 -12.742 1 98.5 188 LEU A N 1
ATOM 1413 C CA . LEU A 1 188 ? -12.828 -27.766 -11.578 1 98.5 188 LEU A CA 1
ATOM 1414 C C . LEU A 1 188 ? -12.289 -26.375 -11.914 1 98.5 188 LEU A C 1
ATOM 1416 O O . LEU A 1 188 ? -11.672 -26.188 -12.969 1 98.5 188 LEU A O 1
ATOM 1420 N N . VAL A 1 189 ? -12.648 -25.391 -11.133 1 98.31 189 VAL A N 1
ATOM 1421 C CA . VAL A 1 189 ? -11.859 -24.172 -11.078 1 98.31 189 VAL A CA 1
ATOM 1422 C C . VAL A 1 189 ? -11.031 -24.141 -9.797 1 98.31 189 VAL A C 1
ATOM 1424 O O . VAL A 1 189 ? -11.578 -24.203 -8.688 1 98.31 189 VAL A O 1
ATOM 1427 N N . LEU A 1 190 ? -9.75 -24.156 -9.984 1 95.88 190 LEU A N 1
ATOM 1428 C CA . LEU A 1 190 ? -8.812 -24.125 -8.867 1 95.88 190 LEU A CA 1
ATOM 1429 C C . LEU A 1 190 ? -8.086 -22.797 -8.789 1 95.88 190 LEU A C 1
ATOM 1431 O O . LEU A 1 190 ? -6.969 -22.656 -9.289 1 95.88 190 LEU A O 1
ATOM 1435 N N . ALA A 1 191 ? -8.68 -21.812 -8.133 1 95 191 ALA A N 1
ATOM 1436 C CA . ALA A 1 191 ? -8.156 -20.453 -8.055 1 95 191 ALA A CA 1
ATOM 1437 C C . ALA A 1 191 ? -8.883 -19.656 -6.969 1 95 191 ALA A C 1
ATOM 1439 O O . ALA A 1 191 ? -10 -19.984 -6.586 1 95 191 ALA A O 1
ATOM 1440 N N . ARG A 1 192 ? -8.18 -18.625 -6.543 1 92.31 192 ARG A N 1
ATOM 1441 C CA . ARG A 1 192 ? -8.875 -17.625 -5.734 1 92.31 192 ARG A CA 1
ATOM 1442 C C . ARG A 1 192 ? -10.117 -17.125 -6.445 1 92.31 192 ARG A C 1
ATOM 1444 O O . ARG A 1 192 ? -10.109 -16.922 -7.66 1 92.31 192 ARG A O 1
ATOM 1451 N N . ILE A 1 193 ? -11.172 -16.922 -5.617 1 96.38 193 ILE A N 1
ATOM 1452 C CA . ILE A 1 193 ? -12.391 -16.406 -6.227 1 96.38 193 ILE A CA 1
ATOM 1453 C C . ILE A 1 193 ? -12.266 -14.906 -6.441 1 96.38 193 ILE A C 1
ATOM 1455 O O . ILE A 1 193 ? -12.273 -14.133 -5.48 1 96.38 193 ILE A O 1
ATOM 1459 N N . THR A 1 194 ? -12.141 -14.523 -7.633 1 94.75 194 THR A N 1
ATOM 1460 C CA . THR A 1 194 ? -12 -13.133 -8.039 1 94.75 194 THR A CA 1
ATOM 1461 C C . THR A 1 194 ? -12.586 -12.914 -9.438 1 94.75 194 THR A C 1
ATOM 1463 O O . THR A 1 194 ? -12.68 -13.859 -10.227 1 94.75 194 THR A O 1
ATOM 1466 N N . ARG A 1 195 ? -12.969 -11.727 -9.742 1 94.44 195 ARG A N 1
ATOM 1467 C CA . ARG A 1 195 ? -13.547 -11.391 -11.039 1 94.44 195 ARG A CA 1
ATOM 1468 C C . ARG A 1 195 ? -12.617 -11.789 -12.18 1 94.44 195 ARG A C 1
ATOM 1470 O O . ARG A 1 195 ? -13.07 -12.281 -13.211 1 94.44 195 ARG A O 1
ATOM 1477 N N . ASP A 1 196 ? -11.336 -11.656 -12 1 93.94 196 ASP A N 1
ATOM 1478 C CA . ASP A 1 196 ? -10.336 -11.914 -13.031 1 93.94 196 ASP A CA 1
ATOM 1479 C C . ASP A 1 196 ? -10.266 -13.406 -13.359 1 93.94 196 ASP A C 1
ATOM 1481 O O . ASP A 1 196 ? -9.891 -13.781 -14.477 1 93.94 196 ASP A O 1
ATOM 1485 N N . LYS A 1 197 ? -10.664 -14.273 -12.438 1 96.5 197 LYS A N 1
ATOM 1486 C CA . LYS A 1 197 ? -10.547 -15.711 -12.641 1 96.5 197 LYS A CA 1
ATOM 1487 C C . LYS A 1 197 ? -11.828 -16.297 -13.227 1 96.5 197 LYS A C 1
ATOM 1489 O O . LYS A 1 197 ? -11.859 -17.453 -13.641 1 96.5 197 LYS A O 1
ATOM 1494 N N . GLY A 1 198 ? -12.914 -15.633 -13.25 1 97.56 198 GLY A N 1
ATOM 1495 C CA . GLY A 1 198 ? -14.086 -15.891 -14.07 1 97.56 198 GLY A CA 1
ATOM 1496 C C . GLY A 1 198 ? -14.891 -17.094 -13.602 1 97.56 198 GLY A C 1
ATOM 1497 O O . GLY A 1 198 ? -15.414 -17.844 -14.422 1 97.56 198 GLY A O 1
ATOM 1498 N N . GLN A 1 199 ? -15.016 -17.219 -12.258 1 98.38 199 GLN A N 1
ATOM 1499 C CA . GLN A 1 199 ? -15.75 -18.359 -11.734 1 98.38 199 GLN A CA 1
ATOM 1500 C C . GLN A 1 199 ? -17.219 -18.312 -12.148 1 98.38 199 GLN A C 1
ATOM 1502 O O . GLN A 1 199 ? -17.844 -19.359 -12.352 1 98.38 199 GLN A O 1
ATOM 1507 N N . ASP A 1 200 ? -17.828 -17.141 -12.297 1 98.31 200 ASP A N 1
ATOM 1508 C CA . ASP A 1 200 ? -19.219 -17 -12.719 1 98.31 200 ASP A CA 1
ATOM 1509 C C . ASP A 1 200 ? -19.406 -17.547 -14.125 1 98.31 200 ASP A C 1
ATOM 1511 O O . ASP A 1 200 ? -20.375 -18.266 -14.391 1 98.31 200 ASP A O 1
ATOM 1515 N N . MET A 1 201 ? -18.5 -17.281 -14.984 1 97.94 201 MET A N 1
ATOM 1516 C CA . MET A 1 201 ? -18.562 -17.781 -16.359 1 97.94 201 MET A CA 1
ATOM 1517 C C . MET A 1 201 ? -18.453 -19.312 -16.375 1 97.94 201 MET A C 1
ATOM 1519 O O . MET A 1 201 ? -19.188 -19.969 -17.109 1 97.94 201 MET A O 1
ATOM 1523 N N . ALA A 1 202 ? -17.516 -19.844 -15.617 1 98.44 202 ALA A N 1
ATOM 1524 C CA . ALA A 1 202 ? -17.375 -21.281 -15.523 1 98.44 202 ALA A CA 1
ATOM 1525 C C . ALA A 1 202 ? -18.672 -21.938 -15.047 1 98.44 202 ALA A C 1
ATOM 1527 O O . ALA A 1 202 ? -19.094 -22.953 -15.586 1 98.44 202 ALA A O 1
ATOM 1528 N N . ALA A 1 203 ? -19.266 -21.297 -14.023 1 98.56 203 ALA A N 1
ATOM 1529 C CA . ALA A 1 203 ? -20.5 -21.828 -13.445 1 98.56 203 ALA A CA 1
ATOM 1530 C C . ALA A 1 203 ? -21.625 -21.859 -14.477 1 98.56 203 ALA A C 1
ATOM 1532 O O . ALA A 1 203 ? -22.281 -22.891 -14.664 1 98.56 203 ALA A O 1
ATOM 1533 N N . ARG A 1 204 ? -21.812 -20.812 -15.164 1 98.38 204 ARG A N 1
ATOM 1534 C CA . ARG A 1 204 ? -22.875 -20.734 -16.156 1 98.38 204 ARG A CA 1
ATOM 1535 C C . ARG A 1 204 ? -22.641 -21.719 -17.297 1 98.38 204 ARG A C 1
ATOM 1537 O O . ARG A 1 204 ? -23.578 -22.359 -17.781 1 98.38 204 ARG A O 1
ATOM 1544 N N . ALA A 1 205 ? -21.406 -21.828 -17.719 1 98.25 205 ALA A N 1
ATOM 1545 C CA . ALA A 1 205 ? -21.062 -22.766 -18.781 1 98.25 205 ALA A CA 1
ATOM 1546 C C . ALA A 1 205 ? -21.359 -24.203 -18.359 1 98.25 205 ALA A C 1
ATOM 1548 O O . ALA A 1 205 ? -21.891 -24.984 -19.156 1 98.25 205 ALA A O 1
ATOM 1549 N N . CYS A 1 206 ? -20.969 -24.547 -17.156 1 98.31 206 CYS A N 1
ATOM 1550 C CA . CYS A 1 206 ? -21.172 -25.891 -16.656 1 98.31 206 CYS A CA 1
ATOM 1551 C C . CYS A 1 206 ? -22.656 -26.203 -16.516 1 98.31 206 CYS A C 1
ATOM 1553 O O . CYS A 1 206 ? -23.109 -27.312 -16.844 1 98.31 206 CYS A O 1
ATOM 1555 N N . VAL A 1 207 ? -23.406 -25.234 -16 1 97.88 207 VAL A N 1
ATOM 1556 C CA . VAL A 1 207 ? -24.859 -25.422 -15.891 1 97.88 207 VAL A CA 1
ATOM 1557 C C . VAL A 1 207 ? -25.453 -25.688 -17.266 1 97.88 207 VAL A C 1
ATOM 1559 O O . VAL A 1 207 ? -26.25 -26.609 -17.438 1 97.88 207 VAL A O 1
ATOM 1562 N N . ALA A 1 208 ? -25.078 -24.938 -18.203 1 97.56 208 ALA A N 1
ATOM 1563 C CA . ALA A 1 208 ? -25.578 -25.078 -19.562 1 97.56 208 ALA A CA 1
ATOM 1564 C C . ALA A 1 208 ? -25.234 -26.453 -20.125 1 97.56 208 ALA A C 1
ATOM 1566 O O . ALA A 1 208 ? -26.031 -27.047 -20.859 1 97.56 208 ALA A O 1
ATOM 1567 N N . ALA A 1 209 ? -24.109 -26.969 -19.812 1 97.62 209 ALA A N 1
ATOM 1568 C CA . ALA A 1 209 ? -23.625 -28.234 -20.344 1 97.62 209 ALA A CA 1
ATOM 1569 C C . ALA A 1 209 ? -24.125 -29.406 -19.5 1 97.62 209 ALA A C 1
ATOM 1571 O O . ALA A 1 209 ? -24.016 -30.562 -19.906 1 97.62 209 ALA A O 1
ATOM 1572 N N . GLY A 1 210 ? -24.641 -29.172 -18.359 1 96.94 210 GLY A N 1
ATOM 1573 C CA . GLY A 1 210 ? -25.047 -30.219 -17.438 1 96.94 210 GLY A CA 1
ATOM 1574 C C . GLY A 1 210 ? -23.891 -30.938 -16.797 1 96.94 210 GLY A C 1
ATOM 1575 O O . GLY A 1 210 ? -23.953 -32.125 -16.531 1 96.94 210 GLY A O 1
ATOM 1576 N N . VAL A 1 211 ? -22.781 -30.266 -16.609 1 97.62 211 VAL A N 1
ATOM 1577 C CA . VAL A 1 211 ? -21.578 -30.828 -16 1 97.62 211 VAL A CA 1
ATOM 1578 C C . VAL A 1 211 ? -21.391 -30.25 -14.594 1 97.62 211 VAL A C 1
ATOM 1580 O O . VAL A 1 211 ? -21.438 -29.031 -14.406 1 97.62 211 VAL A O 1
ATOM 1583 N N . PRO A 1 212 ? -21.234 -31.094 -13.602 1 98.12 212 PRO A N 1
ATOM 1584 C CA . PRO A 1 212 ? -20.984 -30.562 -12.258 1 98.12 212 PRO A CA 1
ATOM 1585 C C . PRO A 1 212 ? -19.703 -29.734 -12.18 1 98.12 212 PRO A C 1
ATOM 1587 O O . PRO A 1 212 ? -18.703 -30.062 -12.82 1 98.12 212 PRO A O 1
ATOM 1590 N N . LEU A 1 213 ? -19.75 -28.625 -11.398 1 98.69 213 LEU A N 1
ATOM 1591 C CA . LEU A 1 213 ? -18.594 -27.734 -11.227 1 98.69 213 LEU A CA 1
ATOM 1592 C C . LEU A 1 213 ? -18.234 -27.609 -9.75 1 98.69 213 LEU A C 1
ATOM 1594 O O . LEU A 1 213 ? -19.109 -27.391 -8.906 1 98.69 213 LEU A O 1
ATOM 1598 N N . ILE A 1 214 ? -17 -27.812 -9.484 1 98.44 214 ILE A N 1
ATOM 1599 C CA . ILE A 1 214 ? -16.453 -27.531 -8.164 1 98.44 214 ILE A CA 1
ATOM 1600 C C . ILE A 1 214 ? -15.547 -26.312 -8.227 1 98.44 214 ILE A C 1
ATOM 1602 O O . ILE A 1 214 ? -14.609 -26.266 -9.023 1 98.44 214 ILE A O 1
ATOM 1606 N N . LEU A 1 215 ? -15.906 -25.281 -7.473 1 98.31 215 LEU A N 1
ATOM 1607 C CA . LEU A 1 215 ? -15.055 -24.109 -7.258 1 98.31 215 LEU A CA 1
ATOM 1608 C C . LEU A 1 215 ? -14.195 -24.297 -6.012 1 98.31 215 LEU A C 1
ATOM 1610 O O . LEU A 1 215 ? -14.719 -24.453 -4.906 1 98.31 215 LEU A O 1
ATOM 1614 N N . ALA A 1 216 ? -12.883 -24.328 -6.246 1 96.88 216 ALA A N 1
ATOM 1615 C CA . ALA A 1 216 ? -11.961 -24.516 -5.125 1 96.88 216 ALA A CA 1
ATOM 1616 C C . ALA A 1 216 ? -10.992 -23.344 -5.023 1 96.88 216 ALA A C 1
ATOM 1618 O O . ALA A 1 216 ? -10.242 -23.062 -5.965 1 96.88 216 ALA A O 1
ATOM 1619 N N . GLY A 1 217 ? -10.953 -22.641 -3.926 1 95.06 217 GLY A N 1
ATOM 1620 C CA . GLY A 1 217 ? -10.094 -21.5 -3.641 1 95.06 217 GLY A CA 1
ATOM 1621 C C . GLY A 1 217 ? -10.711 -20.516 -2.668 1 95.06 217 GLY A C 1
ATOM 1622 O O . GLY A 1 217 ? -11.93 -20.5 -2.488 1 95.06 217 GLY A O 1
ATOM 1623 N N . PRO A 1 218 ? -9.945 -19.75 -2.062 1 94.19 218 PRO A N 1
ATOM 1624 C CA . PRO A 1 218 ? -10.461 -18.844 -1.039 1 94.19 218 PRO A CA 1
ATOM 1625 C C . PRO A 1 218 ? -11.102 -17.578 -1.634 1 9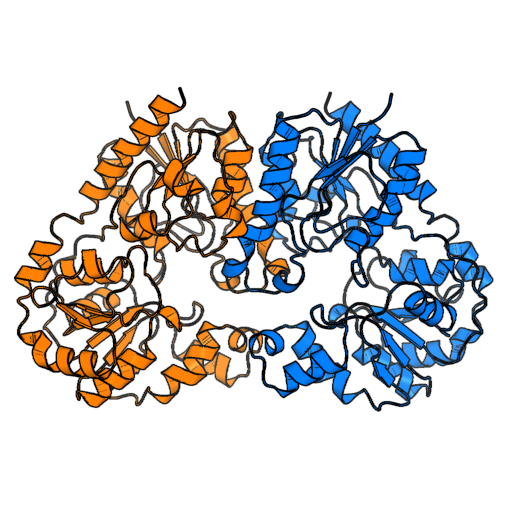4.19 218 PRO A C 1
ATOM 1627 O O . PRO A 1 218 ? -10.859 -17.266 -2.801 1 94.19 218 PRO A O 1
ATOM 1630 N N . VAL A 1 219 ? -11.945 -16.984 -0.855 1 94.62 219 VAL A N 1
ATOM 1631 C CA . VAL A 1 219 ? -12.445 -15.633 -1.091 1 94.62 219 VAL A CA 1
ATOM 1632 C C . VAL A 1 219 ? -11.828 -14.664 -0.083 1 94.62 219 VAL A C 1
ATOM 1634 O O . VAL A 1 219 ? -12.031 -14.805 1.125 1 94.62 219 VAL A O 1
ATOM 1637 N N . ALA A 1 220 ? -11.086 -13.703 -0.555 1 89.31 220 ALA A N 1
ATOM 1638 C CA . ALA A 1 220 ? -10.43 -12.727 0.312 1 89.31 220 ALA A CA 1
ATOM 1639 C C . ALA A 1 220 ? -9.617 -13.422 1.4 1 89.31 220 ALA A C 1
ATOM 1641 O O . ALA A 1 220 ? -9.695 -13.055 2.574 1 89.31 220 ALA A O 1
ATOM 1642 N N . GLY A 1 221 ? -8.969 -14.469 1.01 1 87.38 221 GLY A N 1
ATOM 1643 C CA . GLY A 1 221 ? -8.086 -15.18 1.92 1 87.38 221 GLY A CA 1
ATOM 1644 C C . GLY A 1 221 ? -8.82 -16.141 2.836 1 87.38 221 GLY A C 1
ATOM 1645 O O . GLY A 1 221 ? -8.188 -16.891 3.584 1 87.38 221 GLY A O 1
ATOM 1646 N N . ILE A 1 222 ? -10.125 -16.172 2.801 1 91.94 222 ILE A N 1
ATOM 1647 C CA . ILE A 1 222 ? -10.914 -17.031 3.668 1 91.94 222 ILE A CA 1
ATOM 1648 C C . ILE A 1 222 ? -11.297 -18.312 2.916 1 91.94 222 ILE A C 1
ATOM 1650 O O . ILE A 1 222 ? -12.031 -18.25 1.931 1 91.94 222 ILE A O 1
ATOM 1654 N N . GLY A 1 223 ? -10.797 -19.453 3.422 1 93.19 223 GLY A N 1
ATOM 1655 C CA . GLY A 1 223 ? -11.023 -20.734 2.775 1 93.19 223 GLY A CA 1
ATOM 1656 C C . GLY A 1 223 ? -12.117 -21.547 3.436 1 93.19 223 GLY A C 1
ATOM 1657 O O . GLY A 1 223 ? -12.586 -22.547 2.871 1 93.19 223 GLY A O 1
ATOM 1658 N N . ASP A 1 224 ? -12.531 -21.109 4.582 1 94.75 224 ASP A N 1
ATOM 1659 C CA . ASP A 1 224 ? -13.594 -21.812 5.305 1 94.75 224 ASP A CA 1
ATOM 1660 C C . ASP A 1 224 ? -14.969 -21.297 4.891 1 94.75 224 ASP A C 1
ATOM 1662 O O . ASP A 1 224 ? -15.297 -20.141 5.121 1 94.75 224 ASP A O 1
ATOM 1666 N N . VAL A 1 225 ? -15.719 -22.219 4.344 1 95.56 225 VAL A N 1
ATOM 1667 C CA . VAL A 1 225 ? -17.016 -21.859 3.764 1 95.56 225 VAL A CA 1
ATOM 1668 C C . VAL A 1 225 ? -17.922 -21.266 4.844 1 95.56 225 VAL A C 1
ATOM 1670 O O . VAL A 1 225 ? -18.516 -20.219 4.652 1 95.56 225 VAL A O 1
ATOM 1673 N N . ASP A 1 226 ? -17.984 -21.891 5.992 1 96.19 226 ASP A N 1
ATOM 1674 C CA . ASP A 1 226 ? -18.875 -21.438 7.07 1 96.19 226 ASP A CA 1
ATOM 1675 C C . ASP A 1 226 ? -18.406 -20.094 7.625 1 96.19 226 ASP A C 1
ATOM 1677 O O . ASP A 1 226 ? -19.234 -19.203 7.883 1 96.19 226 ASP A O 1
ATOM 1681 N N . GLU A 1 227 ? -17.172 -20 7.711 1 95.62 227 GLU A N 1
ATOM 1682 C CA . GLU A 1 227 ? -16.625 -18.734 8.227 1 95.62 227 GLU A CA 1
ATOM 1683 C C . GLU A 1 227 ? -16.984 -17.562 7.316 1 95.62 227 GLU A C 1
ATOM 1685 O O . GLU A 1 227 ? -17.453 -16.531 7.785 1 95.62 227 GLU A O 1
ATOM 1690 N N . LEU A 1 228 ? -16.734 -17.703 6.07 1 95.69 228 LEU A N 1
ATOM 1691 C CA . LEU A 1 228 ? -17.016 -16.625 5.129 1 95.69 228 LEU A CA 1
ATOM 1692 C C . LEU A 1 228 ? -18.484 -16.25 5.16 1 95.69 228 LEU A C 1
ATOM 1694 O O . LEU A 1 228 ? -18.828 -15.07 5.242 1 95.69 228 LEU A O 1
ATOM 1698 N N . HIS A 1 229 ? -19.359 -17.219 5.148 1 95.25 229 HIS A N 1
ATOM 1699 C CA . HIS A 1 229 ? -20.781 -16.953 5.102 1 95.25 229 HIS A CA 1
ATOM 1700 C C . HIS A 1 229 ? -21.266 -16.312 6.395 1 95.25 229 HIS A C 1
ATOM 1702 O O . HIS A 1 229 ? -22.125 -15.422 6.371 1 95.25 229 HIS A O 1
ATOM 1708 N N . GLU A 1 230 ? -20.734 -16.75 7.48 1 95.88 230 GLU A N 1
ATOM 1709 C CA . GLU A 1 230 ? -21.094 -16.156 8.766 1 95.88 230 GLU A CA 1
ATOM 1710 C C . GLU A 1 230 ? -20.672 -14.68 8.812 1 95.88 230 GLU A C 1
ATOM 1712 O O . GLU A 1 230 ? -21.438 -13.836 9.297 1 95.88 230 GLU A O 1
ATOM 1717 N N . ARG A 1 231 ? -19.531 -14.375 8.352 1 93.75 231 ARG A N 1
ATOM 1718 C CA . ARG A 1 231 ? -19.031 -13.008 8.391 1 93.75 231 ARG A CA 1
ATOM 1719 C C . ARG A 1 231 ? -19.797 -12.109 7.434 1 93.75 231 ARG A C 1
ATOM 1721 O O . ARG A 1 231 ? -20.078 -10.945 7.746 1 93.75 231 ARG A O 1
ATOM 1728 N N . ILE A 1 232 ? -20.078 -12.602 6.273 1 92.94 232 ILE A N 1
ATOM 1729 C CA . ILE A 1 232 ? -20.859 -11.844 5.301 1 92.94 232 ILE A CA 1
ATOM 1730 C C . ILE A 1 232 ? -22.25 -11.57 5.863 1 92.94 232 ILE A C 1
ATOM 1732 O O . ILE A 1 232 ? -22.719 -10.43 5.855 1 92.94 232 ILE A O 1
ATOM 1736 N N . ASP A 1 233 ? -22.844 -12.609 6.34 1 92.81 233 ASP A N 1
ATOM 1737 C CA . ASP A 1 233 ? -24.203 -12.5 6.84 1 92.81 233 ASP A CA 1
ATOM 1738 C C . ASP A 1 233 ? -24.266 -11.672 8.117 1 92.81 233 ASP A C 1
ATOM 1740 O O . ASP A 1 233 ? -25.281 -11.055 8.422 1 92.81 233 ASP A O 1
ATOM 1744 N N . GLY A 1 234 ? -23.234 -11.68 8.859 1 92.5 234 GLY A N 1
ATOM 1745 C CA . GLY A 1 234 ? -23.125 -10.883 10.062 1 92.5 234 GLY A CA 1
ATOM 1746 C C . GLY A 1 234 ? -22.891 -9.406 9.781 1 92.5 234 GLY A C 1
ATOM 1747 O O . GLY A 1 234 ? -22.875 -8.594 10.703 1 92.5 234 GLY A O 1
ATOM 1748 N N . GLY A 1 235 ? -22.609 -9.008 8.594 1 87.88 235 GLY A N 1
ATOM 1749 C CA . GLY A 1 235 ? -22.469 -7.609 8.211 1 87.88 235 GLY A CA 1
ATOM 1750 C C . GLY A 1 235 ? -21.078 -7.066 8.438 1 87.88 235 GLY A C 1
ATOM 1751 O O . GLY A 1 235 ? -20.906 -5.914 8.836 1 87.88 235 GLY A O 1
ATOM 1752 N N . ASP A 1 236 ? -20.094 -7.887 8.328 1 84 236 ASP A N 1
ATOM 1753 C CA . ASP A 1 236 ? -18.703 -7.449 8.43 1 84 236 ASP A CA 1
ATOM 1754 C C . ASP A 1 236 ? -18.359 -6.457 7.324 1 84 236 ASP A C 1
ATOM 1756 O O . ASP A 1 236 ? -18.047 -6.855 6.203 1 84 236 ASP A O 1
ATOM 1760 N N . GLY A 1 237 ? -18.391 -5.199 7.695 1 76.44 237 GLY A N 1
ATOM 1761 C CA . GLY A 1 237 ? -18.234 -4.129 6.723 1 76.44 237 GLY A CA 1
ATOM 1762 C C . GLY A 1 237 ? -16.906 -4.172 5.996 1 76.44 237 GLY A C 1
ATOM 1763 O O . GLY A 1 237 ? -16.859 -3.988 4.777 1 76.44 237 GLY A O 1
ATOM 1764 N N . ASP A 1 238 ? -15.867 -4.41 6.691 1 74.81 238 ASP A N 1
ATOM 1765 C CA . ASP A 1 238 ? -14.539 -4.477 6.094 1 74.81 238 ASP A CA 1
ATOM 1766 C C . ASP A 1 238 ? -14.453 -5.609 5.07 1 74.81 238 ASP A C 1
ATOM 1768 O O . ASP A 1 238 ? -13.867 -5.441 4 1 74.81 238 ASP A O 1
ATOM 1772 N N . LEU A 1 239 ? -15.047 -6.688 5.391 1 85.31 239 LEU A N 1
ATOM 1773 C CA . LEU A 1 239 ? -15.039 -7.836 4.496 1 85.31 239 LEU A CA 1
ATOM 1774 C C . LEU A 1 239 ? -15.898 -7.57 3.262 1 85.31 239 LEU A C 1
ATOM 1776 O O . LEU A 1 239 ? -15.484 -7.875 2.141 1 85.31 239 LEU A O 1
ATOM 1780 N N . LEU A 1 240 ? -17.016 -6.977 3.496 1 83.81 240 LEU A N 1
ATOM 1781 C CA . LEU A 1 240 ? -17.953 -6.715 2.408 1 83.81 240 LEU A CA 1
ATOM 1782 C C . LEU A 1 240 ? -17.391 -5.68 1.44 1 83.81 240 LEU A C 1
ATOM 1784 O O . LEU A 1 240 ? -17.766 -5.652 0.266 1 83.81 240 LEU A O 1
ATOM 1788 N N . ALA A 1 241 ? -16.453 -4.957 1.98 1 75.44 241 ALA A N 1
ATOM 1789 C CA . ALA A 1 241 ? -15.828 -3.93 1.151 1 75.44 241 ALA A CA 1
ATOM 1790 C C . ALA A 1 241 ? -14.742 -4.527 0.263 1 75.44 241 ALA A C 1
ATOM 1792 O O . ALA A 1 241 ? -14.289 -3.891 -0.691 1 75.44 241 ALA A O 1
ATOM 1793 N N . HIS A 1 242 ? -14.375 -5.73 0.516 1 84 242 HIS A N 1
ATOM 1794 C CA . HIS A 1 242 ? -13.352 -6.398 -0.283 1 84 242 HIS A CA 1
ATOM 1795 C C . HIS A 1 242 ? -13.883 -6.754 -1.669 1 84 242 HIS A C 1
ATOM 1797 O O . HIS A 1 242 ? -14.969 -7.328 -1.797 1 84 242 HIS A O 1
ATOM 1803 N N . PRO A 1 243 ? -13.086 -6.453 -2.697 1 85.69 243 PRO A N 1
ATOM 1804 C CA . PRO A 1 243 ? -13.562 -6.672 -4.062 1 85.69 243 PRO A CA 1
ATOM 1805 C C . PRO A 1 243 ? -13.867 -8.141 -4.352 1 85.69 243 PRO A C 1
ATOM 1807 O O . PRO A 1 243 ? -14.836 -8.445 -5.059 1 85.69 243 PRO A O 1
ATOM 1810 N N . ASP A 1 244 ? -13.086 -9.047 -3.857 1 92.75 244 ASP A N 1
ATOM 1811 C CA . ASP A 1 244 ? -13.328 -10.469 -4.074 1 92.75 244 ASP A CA 1
ATOM 1812 C C . ASP A 1 244 ? -14.641 -10.906 -3.432 1 92.75 244 ASP A C 1
ATOM 1814 O O . ASP A 1 244 ? -15.344 -11.766 -3.967 1 92.75 244 ASP A O 1
ATOM 1818 N N . VAL A 1 245 ? -14.93 -10.305 -2.268 1 93.12 245 VAL A N 1
ATOM 1819 C CA . VAL A 1 245 ? -16.156 -10.664 -1.561 1 93.12 245 VAL A CA 1
ATOM 1820 C C . VAL A 1 245 ? -17.359 -10.102 -2.299 1 93.12 245 VAL A C 1
ATOM 1822 O O . VAL A 1 245 ? -18.375 -10.789 -2.463 1 93.12 245 VAL A O 1
ATOM 1825 N N . SER A 1 246 ? -17.234 -8.844 -2.691 1 89.44 246 SER A N 1
ATOM 1826 C CA . SER A 1 246 ? -18.312 -8.258 -3.494 1 89.44 246 SER A CA 1
ATOM 1827 C C . SER A 1 246 ? -18.609 -9.102 -4.727 1 89.44 246 SER A C 1
ATOM 1829 O O . SER A 1 246 ? -19.766 -9.383 -5.027 1 89.44 246 SER A O 1
ATOM 1831 N N . TYR A 1 247 ? -17.578 -9.555 -5.438 1 94.69 247 TYR A N 1
ATOM 1832 C CA . TYR A 1 247 ? -17.734 -10.414 -6.609 1 94.69 247 TYR A CA 1
ATOM 1833 C C . TYR A 1 247 ? -18.391 -11.734 -6.234 1 94.69 247 TYR A C 1
ATOM 1835 O O . TYR A 1 247 ? -19.312 -12.195 -6.914 1 94.69 247 TYR A O 1
ATOM 1843 N N . TYR A 1 248 ? -17.891 -12.352 -5.168 1 97.44 248 TYR A N 1
ATOM 1844 C CA . TYR A 1 248 ? -18.453 -13.625 -4.715 1 97.44 248 TYR A CA 1
ATOM 1845 C C . TYR A 1 248 ? -19.938 -13.5 -4.434 1 97.44 248 TYR A C 1
ATOM 1847 O O . TYR A 1 248 ? -20.734 -14.312 -4.902 1 97.44 248 TYR A O 1
ATOM 1855 N N . VAL A 1 249 ? -20.312 -12.445 -3.689 1 95.62 249 VA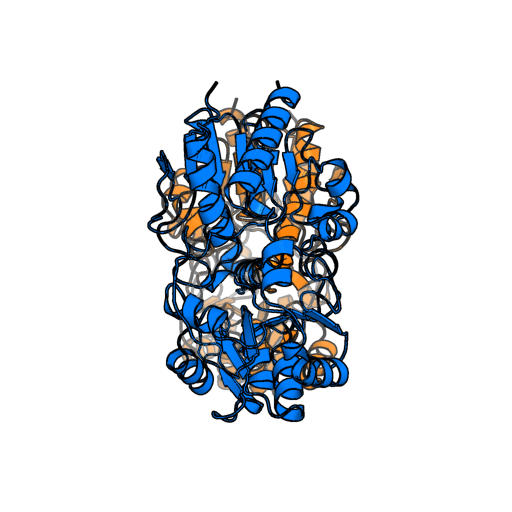L A N 1
ATOM 1856 C CA . VAL A 1 249 ? -21.688 -12.266 -3.236 1 95.62 249 VAL A CA 1
ATOM 1857 C C . VAL A 1 249 ? -22.594 -11.961 -4.43 1 95.62 249 VAL A C 1
ATOM 1859 O O . VAL A 1 249 ? -23.688 -12.508 -4.543 1 95.62 249 VAL A O 1
ATOM 1862 N N . GLU A 1 250 ? -22.125 -11.188 -5.352 1 94.56 250 GLU A N 1
ATOM 1863 C CA . GLU A 1 250 ? -22.953 -10.664 -6.426 1 94.56 250 GLU A CA 1
ATOM 1864 C C . GLU A 1 250 ? -23.016 -11.633 -7.602 1 94.56 250 GLU A C 1
ATOM 1866 O O . GLU A 1 250 ? -24.047 -11.734 -8.281 1 94.56 250 GLU A O 1
ATOM 1871 N N . SER A 1 251 ? -21.891 -12.359 -7.832 1 97.31 251 SER A N 1
ATOM 1872 C CA . SER A 1 251 ? -21.781 -13.016 -9.133 1 97.31 251 SER A CA 1
ATOM 1873 C C . SER A 1 251 ? -21.609 -14.523 -8.984 1 97.31 251 SER A C 1
ATOM 1875 O O . SER A 1 251 ? -21.906 -15.281 -9.906 1 97.31 251 SER A O 1
ATOM 1877 N N . VAL A 1 252 ? -21.125 -15.023 -7.898 1 98.31 252 VAL A N 1
ATOM 1878 C CA . VAL A 1 252 ? -20.781 -16.438 -7.77 1 98.31 252 VAL A CA 1
ATOM 1879 C C . VAL A 1 252 ? -21.812 -17.141 -6.879 1 98.31 252 VAL A C 1
ATOM 1881 O O . VAL A 1 252 ? -22.422 -18.125 -7.281 1 98.31 252 VAL A O 1
ATOM 1884 N N . ARG A 1 253 ? -22.062 -16.5 -5.719 1 97.25 253 ARG A N 1
ATOM 1885 C CA . ARG A 1 253 ? -22.922 -17.109 -4.711 1 97.25 253 ARG A CA 1
ATOM 1886 C C . ARG A 1 253 ? -24.297 -17.438 -5.293 1 97.25 253 ARG A C 1
ATOM 1888 O O . ARG A 1 253 ? -24.828 -18.516 -5.043 1 97.25 253 ARG A O 1
ATOM 1895 N N . PRO A 1 254 ? -24.922 -16.562 -6.07 1 97.44 254 PRO A N 1
ATOM 1896 C CA . PRO A 1 254 ? -26.25 -16.859 -6.609 1 97.44 254 PRO A CA 1
ATOM 1897 C C . PRO A 1 254 ? -26.266 -18.078 -7.527 1 97.44 254 PRO A C 1
ATOM 1899 O O . PRO A 1 254 ? -27.328 -18.609 -7.824 1 97.44 254 PRO A O 1
ATOM 1902 N N . LEU A 1 255 ? -25.078 -18.484 -8.016 1 97.88 255 LEU A N 1
ATOM 1903 C CA . LEU A 1 255 ? -24.984 -19.578 -8.969 1 97.88 255 LEU A CA 1
ATOM 1904 C C . LEU A 1 255 ? -24.75 -20.906 -8.242 1 97.88 255 LEU A C 1
ATOM 1906 O O . LEU A 1 255 ? -24.812 -21.969 -8.859 1 97.88 255 LEU A O 1
ATOM 1910 N N . LEU A 1 256 ? -24.484 -20.797 -6.98 1 96.94 256 LEU A N 1
ATOM 1911 C CA . LEU A 1 256 ? -24.234 -22 -6.191 1 96.94 256 LEU A CA 1
ATOM 1912 C C . LEU A 1 256 ? -25.562 -22.672 -5.809 1 96.94 256 LEU A C 1
ATOM 1914 O O . LEU A 1 256 ? -26.297 -22.156 -4.969 1 96.94 256 LEU A O 1
ATOM 1918 N N . ASP A 1 257 ? -25.859 -23.781 -6.387 1 94 257 ASP A N 1
ATOM 1919 C CA . ASP A 1 257 ? -27.125 -24.453 -6.09 1 94 257 ASP A CA 1
ATOM 1920 C C . ASP A 1 257 ? -26.891 -25.641 -5.164 1 94 257 ASP A C 1
ATOM 1922 O O . ASP A 1 257 ? -27.844 -26.344 -4.801 1 94 257 ASP A O 1
ATOM 1926 N N . GLY A 1 258 ? -25.609 -25.875 -4.742 1 88.31 258 GLY A N 1
ATOM 1927 C CA . GLY A 1 258 ? -25.297 -26.953 -3.812 1 88.31 258 GLY A CA 1
ATOM 1928 C C . GLY A 1 258 ? -25.297 -28.312 -4.457 1 88.31 258 GLY A C 1
ATOM 1929 O O . GLY A 1 258 ? -24.969 -29.312 -3.814 1 88.31 258 GLY A O 1
ATOM 1930 N N . ASP A 1 259 ? -25.562 -28.453 -5.727 1 91.31 259 ASP A N 1
ATOM 1931 C CA . ASP A 1 259 ? -25.625 -29.703 -6.469 1 91.31 259 ASP A CA 1
ATOM 1932 C C . ASP A 1 259 ? -24.734 -29.656 -7.707 1 91.31 259 ASP A C 1
ATOM 1934 O O . ASP A 1 259 ? -23.578 -30.078 -7.66 1 91.31 259 ASP A O 1
ATOM 1938 N N . LEU A 1 260 ? -25.109 -28.922 -8.641 1 96.5 260 LEU A N 1
ATOM 1939 C CA . LEU A 1 260 ? -24.344 -28.844 -9.883 1 96.5 260 LEU A CA 1
ATOM 1940 C C . LEU A 1 260 ? -23.141 -27.922 -9.719 1 96.5 260 LEU A C 1
ATOM 1942 O O . LEU A 1 260 ? -22.062 -28.203 -10.273 1 96.5 260 LEU A O 1
ATOM 1946 N N . VAL A 1 261 ? -23.328 -26.859 -9.055 1 98.31 261 VAL A N 1
ATOM 1947 C CA . VAL A 1 261 ? -22.25 -25.906 -8.805 1 98.31 261 VAL A CA 1
ATOM 1948 C C . VAL A 1 261 ? -22.016 -25.781 -7.305 1 98.31 261 VAL A C 1
ATOM 1950 O O . VAL A 1 261 ? -22.906 -25.359 -6.562 1 98.31 261 VAL A O 1
ATOM 1953 N N . ARG A 1 262 ? -20.75 -26.094 -6.867 1 97.94 262 ARG A N 1
ATOM 1954 C CA . ARG A 1 262 ? -20.422 -26.047 -5.445 1 97.94 262 ARG A CA 1
ATOM 1955 C C . ARG A 1 262 ? -19.109 -25.312 -5.223 1 97.94 262 ARG A C 1
ATOM 1957 O O . ARG A 1 262 ? -18.156 -25.438 -6.008 1 97.94 262 ARG A O 1
ATOM 1964 N N . TRP A 1 263 ? -19.062 -24.484 -4.262 1 98.06 263 TRP A N 1
ATOM 1965 C CA . TRP A 1 263 ? -17.828 -23.906 -3.746 1 98.06 263 TRP A CA 1
ATOM 1966 C C . TRP A 1 263 ? -17.375 -24.641 -2.496 1 98.06 263 TRP A C 1
ATOM 1968 O O . TRP A 1 263 ? -18.125 -24.781 -1.531 1 98.06 263 TRP A O 1
ATOM 1978 N N . VAL A 1 264 ? -16.125 -25.125 -2.543 1 97 264 VAL A N 1
ATOM 1979 C CA . VAL A 1 264 ? -15.695 -26.016 -1.464 1 97 264 VAL A CA 1
ATOM 1980 C C . VAL A 1 264 ? -14.641 -25.312 -0.608 1 97 264 VAL A C 1
ATOM 1982 O O . VAL A 1 264 ? -13.992 -25.953 0.226 1 97 264 VAL A O 1
ATOM 1985 N N . GLY A 1 265 ? -14.461 -24 -0.811 1 95.69 265 GLY A N 1
ATOM 1986 C CA . GLY A 1 265 ? -13.477 -23.266 -0.027 1 95.69 265 GLY A CA 1
ATOM 1987 C C . GLY A 1 265 ? -12.047 -23.531 -0.468 1 95.69 265 GLY A C 1
ATOM 1988 O O . GLY A 1 265 ? -11.812 -23.953 -1.603 1 95.69 265 GLY A O 1
ATOM 1989 N N . GLY A 1 266 ? -11.172 -23.156 0.417 1 93.75 266 GLY A N 1
ATOM 1990 C CA . GLY A 1 266 ? -9.766 -23.438 0.167 1 93.75 266 GLY A CA 1
ATOM 1991 C C . GLY A 1 266 ? -9.422 -24.906 0.294 1 93.75 266 GLY A C 1
ATOM 1992 O O . GLY A 1 266 ? -9.984 -25.609 1.138 1 93.75 266 GLY A O 1
ATOM 1993 N N . VAL A 1 267 ? -8.523 -25.344 -0.603 1 92 267 VAL A N 1
ATOM 1994 C CA . VAL A 1 267 ? -8.062 -26.734 -0.535 1 92 267 VAL A CA 1
ATOM 1995 C C . VAL A 1 267 ? -6.535 -26.766 -0.539 1 92 267 VAL A C 1
ATOM 1997 O O . VAL A 1 267 ? -5.887 -25.859 -1.064 1 92 267 VAL A O 1
ATOM 2000 N N . ALA A 1 268 ? -5.938 -27.844 0.089 1 88.5 268 ALA A N 1
ATOM 2001 C CA . ALA A 1 268 ? -4.492 -28.016 0.15 1 88.5 268 ALA A CA 1
ATOM 2002 C C . ALA A 1 268 ? -4.125 -29.5 0.262 1 88.5 268 ALA A C 1
ATOM 2004 O O . ALA A 1 268 ? -5 -30.344 0.45 1 88.5 268 ALA A O 1
ATOM 2005 N N . GLY A 1 269 ? -2.93 -29.797 -0.049 1 85.94 269 GLY A N 1
ATOM 2006 C CA . GLY A 1 269 ? -2.402 -31.125 0.152 1 85.94 269 GLY A CA 1
ATOM 2007 C C . GLY A 1 269 ? -3.156 -32.188 -0.628 1 85.94 269 GLY A C 1
ATOM 2008 O O . GLY A 1 269 ? -3.369 -32.062 -1.834 1 85.94 269 GLY A O 1
ATOM 2009 N N . GLU A 1 270 ? -3.521 -33.188 0.113 1 89.19 270 GLU A N 1
ATOM 2010 C CA . GLU A 1 270 ? -4.148 -34.344 -0.504 1 89.19 270 GLU A CA 1
ATOM 2011 C C . GLU A 1 270 ? -5.527 -34 -1.063 1 89.19 270 GLU A C 1
ATOM 2013 O O . GLU A 1 270 ? -5.914 -34.5 -2.125 1 89.19 270 GLU A O 1
ATOM 2018 N N . ARG A 1 271 ? -6.195 -33.188 -0.318 1 90.94 271 ARG A N 1
ATOM 2019 C CA . ARG A 1 271 ? -7.531 -32.812 -0.77 1 90.94 271 ARG A CA 1
ATOM 2020 C C . ARG A 1 271 ? -7.473 -32.094 -2.109 1 90.94 271 ARG A C 1
ATOM 2022 O O . ARG A 1 271 ? -8.258 -32.375 -3.016 1 90.94 271 ARG A O 1
ATOM 2029 N N . LYS A 1 272 ? -6.535 -31.234 -2.238 1 91.81 272 LYS A N 1
ATOM 2030 C CA . LYS A 1 272 ? -6.344 -30.516 -3.496 1 91.81 272 LYS A CA 1
ATOM 2031 C C . LYS A 1 272 ? -5.969 -31.469 -4.621 1 91.81 272 LYS A C 1
ATOM 2033 O O . LYS A 1 272 ? -6.523 -31.391 -5.723 1 91.81 272 LYS A O 1
ATOM 2038 N N . GLU A 1 273 ? -5.105 -32.375 -4.309 1 92.19 273 GLU A N 1
ATOM 2039 C CA . GLU A 1 273 ? -4.625 -33.312 -5.305 1 92.19 273 GLU A CA 1
ATOM 2040 C C . GLU A 1 273 ? -5.758 -34.219 -5.797 1 92.19 273 GLU A C 1
ATOM 2042 O O . GLU A 1 273 ? -5.883 -34.469 -7 1 92.19 273 GLU A O 1
ATOM 2047 N N . ARG A 1 274 ? -6.59 -34.625 -4.918 1 93.75 274 ARG A N 1
ATOM 2048 C CA . ARG A 1 274 ? -7.703 -35.5 -5.27 1 93.75 274 ARG A CA 1
ATOM 2049 C C . ARG A 1 274 ? -8.734 -34.781 -6.121 1 93.75 274 ARG A C 1
ATOM 2051 O O . ARG A 1 274 ? -9.281 -35.344 -7.074 1 93.75 274 ARG A O 1
ATOM 2058 N N . LEU A 1 275 ? -8.945 -33.562 -5.738 1 94.75 275 LEU A N 1
ATOM 2059 C CA . LEU A 1 275 ? -9.898 -32.75 -6.484 1 94.75 275 LEU A CA 1
ATOM 2060 C C . LEU A 1 275 ? -9.406 -32.531 -7.91 1 94.75 275 LEU A C 1
ATOM 2062 O O . LEU A 1 275 ? -10.188 -32.594 -8.859 1 94.75 275 LEU A O 1
ATOM 2066 N N . LEU A 1 276 ? -8.148 -32.281 -8.031 1 94.94 276 LEU A N 1
ATOM 2067 C CA . LEU A 1 276 ? -7.562 -32 -9.336 1 94.94 276 LEU A CA 1
ATOM 2068 C C . LEU A 1 276 ? -7.52 -33.25 -10.195 1 94.94 276 LEU A C 1
ATOM 2070 O O . LEU A 1 276 ? -8.008 -33.25 -11.328 1 94.94 276 LEU A O 1
ATOM 2074 N N . ARG A 1 277 ? -7.062 -34.312 -9.656 1 94.5 277 ARG A N 1
ATOM 2075 C CA . ARG A 1 277 ? -6.898 -35.531 -10.414 1 94.5 277 ARG A CA 1
ATOM 2076 C C . ARG A 1 277 ? -8.25 -36.125 -10.781 1 94.5 277 ARG A C 1
ATOM 2078 O O . ARG A 1 277 ? -8.375 -36.844 -11.797 1 94.5 277 ARG A O 1
ATOM 2085 N N . GLY A 1 278 ? -9.195 -35.844 -9.969 1 95.38 278 GLY A N 1
ATOM 2086 C CA . GLY A 1 278 ? -10.523 -36.375 -10.219 1 95.38 278 GLY A CA 1
ATOM 2087 C C . GLY A 1 278 ? -11.328 -35.531 -11.188 1 95.38 278 GLY A C 1
ATOM 2088 O O . GLY A 1 278 ? -12.43 -35.906 -11.594 1 95.38 278 GLY A O 1
ATOM 2089 N N . ALA A 1 279 ? -10.789 -34.469 -11.633 1 97.19 279 ALA A N 1
ATOM 2090 C CA . ALA A 1 279 ? -11.547 -33.531 -12.461 1 97.19 279 ALA A CA 1
ATOM 2091 C C . ALA A 1 279 ? -11.555 -33.969 -13.922 1 97.19 279 ALA A C 1
ATOM 2093 O O . ALA A 1 279 ? -10.555 -34.5 -14.422 1 97.19 279 ALA A O 1
ATOM 2094 N N . ARG A 1 280 ? -12.688 -33.719 -14.539 1 96.38 280 ARG A N 1
ATOM 2095 C CA . ARG A 1 280 ? -12.82 -33.906 -15.977 1 96.38 280 ARG A CA 1
ATOM 2096 C C . ARG A 1 280 ? -12.008 -32.906 -16.766 1 96.38 280 ARG A C 1
ATOM 2098 O O . ARG A 1 280 ? -11.484 -33.188 -17.828 1 96.38 280 ARG A O 1
ATOM 2105 N N . ALA A 1 281 ? -11.945 -31.797 -16.266 1 98.19 281 ALA A N 1
ATOM 2106 C CA . ALA A 1 281 ? -11.227 -30.672 -16.875 1 98.19 281 ALA A CA 1
ATOM 2107 C C . ALA A 1 281 ? -10.977 -29.562 -15.852 1 98.19 281 ALA A C 1
ATOM 2109 O O . ALA A 1 281 ? -11.742 -29.406 -14.891 1 98.19 281 ALA A O 1
ATOM 2110 N N . LEU A 1 282 ? -9.883 -28.906 -15.984 1 98.62 282 LEU A N 1
ATOM 2111 C CA . LEU A 1 282 ? -9.664 -27.656 -15.281 1 98.62 282 LEU A CA 1
ATOM 2112 C C . LEU A 1 282 ? -10.18 -26.469 -16.094 1 98.62 282 LEU A C 1
ATOM 2114 O O . LEU A 1 282 ? -9.812 -26.312 -17.266 1 98.62 282 LEU A O 1
ATOM 2118 N N . MET A 1 283 ? -11.047 -25.703 -15.492 1 98.62 283 MET A N 1
ATOM 2119 C CA . MET A 1 283 ? -11.578 -24.516 -16.141 1 98.62 283 MET A CA 1
ATOM 2120 C C . MET A 1 283 ? -10.797 -23.266 -15.742 1 98.62 283 MET A C 1
ATOM 2122 O O . MET A 1 283 ? -10.547 -23.047 -14.555 1 98.62 283 MET A O 1
ATOM 2126 N N . THR A 1 284 ? -10.375 -22.484 -16.734 1 98 284 THR A N 1
ATOM 2127 C CA . THR A 1 284 ? -9.641 -21.25 -16.5 1 98 284 THR A CA 1
ATOM 2128 C C . THR A 1 284 ? -10.211 -20.125 -17.359 1 98 284 THR A C 1
ATOM 2130 O O . THR A 1 284 ? -9.523 -19.578 -18.219 1 98 284 THR A O 1
ATOM 2133 N N . PRO A 1 285 ? -11.438 -19.734 -17.062 1 97.56 285 PRO A N 1
ATOM 2134 C CA . PRO A 1 285 ? -12.07 -18.672 -17.828 1 97.56 285 PRO A CA 1
ATOM 2135 C C . PRO A 1 285 ? -11.578 -17.281 -17.438 1 97.56 285 PRO A C 1
ATOM 2137 O O . PRO A 1 285 ? -12.383 -16.391 -17.156 1 97.56 285 PRO A O 1
ATOM 2140 N N . ASN A 1 286 ? -10.273 -17.094 -17.516 1 96.44 286 ASN A N 1
ATOM 2141 C CA . ASN A 1 286 ? -9.641 -15.859 -17.062 1 96.44 286 ASN A CA 1
ATOM 2142 C C . ASN A 1 286 ? -10.109 -14.648 -17.859 1 96.44 286 ASN A C 1
ATOM 2144 O O . ASN A 1 286 ? -10.344 -14.75 -19.062 1 96.44 286 ASN A O 1
ATOM 2148 N N . ARG A 1 287 ? -10.273 -13.516 -17.234 1 95.94 287 ARG A N 1
ATOM 2149 C CA . ARG A 1 287 ? -10.641 -12.25 -17.859 1 95.94 287 ARG A CA 1
ATOM 2150 C C . ARG A 1 287 ? -9.438 -11.312 -17.953 1 95.94 287 ARG A C 1
ATOM 2152 O O . ARG A 1 287 ? -9.594 -10.125 -18.219 1 95.94 287 ARG A O 1
ATOM 2159 N N . TRP A 1 288 ? -8.25 -11.836 -17.656 1 93.62 288 TRP A N 1
ATOM 2160 C CA . TRP A 1 288 ? -7.008 -11.078 -17.734 1 93.62 288 TRP A CA 1
ATOM 2161 C C . TRP A 1 288 ? -5.879 -11.93 -18.297 1 93.62 288 TRP A C 1
ATOM 2163 O O . TRP A 1 288 ? -6.02 -13.148 -18.438 1 93.62 288 TRP A O 1
ATOM 2173 N N . ALA A 1 289 ? -4.852 -11.305 -18.672 1 94.19 289 ALA A N 1
ATOM 2174 C CA . ALA A 1 289 ? -3.689 -12.008 -19.203 1 94.19 289 ALA A CA 1
ATOM 2175 C C . ALA A 1 289 ? -2.875 -12.648 -18.078 1 94.19 289 ALA A C 1
ATOM 2177 O O . ALA A 1 289 ? -1.917 -12.047 -17.578 1 94.19 289 ALA A O 1
ATOM 2178 N N . GLU A 1 290 ? -3.193 -13.812 -17.734 1 93.62 290 GLU A N 1
ATOM 2179 C CA . GLU A 1 290 ? -2.504 -14.539 -16.672 1 93.62 290 GLU A CA 1
ATOM 2180 C C . GLU A 1 290 ? -1.022 -14.711 -17 1 93.62 290 GLU A C 1
ATOM 2182 O O . GLU A 1 290 ? -0.664 -15.156 -18.078 1 93.62 290 GLU A O 1
ATOM 2187 N N . PRO A 1 291 ? -0.155 -14.383 -16.047 1 93.94 291 PRO A N 1
ATOM 2188 C CA . PRO A 1 291 ? 1.279 -14.422 -16.344 1 93.94 291 PRO A CA 1
ATOM 2189 C C . PRO A 1 291 ? 1.834 -15.844 -16.375 1 93.94 291 PRO A C 1
ATOM 2191 O O . PRO A 1 291 ? 2.57 -16.203 -17.297 1 93.94 291 PRO A O 1
ATOM 2194 N N . GLY A 1 292 ? 1.577 -16.656 -15.43 1 92.5 292 GLY A N 1
ATOM 2195 C CA . GLY A 1 292 ? 2.252 -17.953 -15.32 1 92.5 292 GLY A CA 1
ATOM 2196 C C . GLY A 1 292 ? 1.295 -19.125 -15.273 1 92.5 292 GLY A C 1
ATOM 2197 O O . GLY A 1 292 ? 1.634 -20.219 -15.711 1 92.5 292 GLY A O 1
ATOM 2198 N N . ALA A 1 293 ? 0.171 -19.031 -14.641 1 92.94 293 ALA A N 1
ATOM 2199 C CA . ALA A 1 293 ? -0.911 -20.016 -14.555 1 92.94 293 ALA A CA 1
ATOM 2200 C C . ALA A 1 293 ? -0.407 -21.344 -13.984 1 92.94 293 ALA A C 1
ATOM 2202 O O . ALA A 1 293 ? -0.52 -22.391 -14.633 1 92.94 293 ALA A O 1
ATOM 2203 N N . THR A 1 294 ? 0.001 -21.344 -12.766 1 92.19 294 THR A N 1
ATOM 2204 C CA . THR A 1 294 ? 0.555 -22.516 -12.094 1 92.19 294 THR A CA 1
ATOM 2205 C C . THR A 1 294 ? -0.467 -23.656 -12.055 1 92.19 294 THR A C 1
ATOM 2207 O O . THR A 1 294 ? -0.109 -24.828 -12.203 1 92.19 294 THR A O 1
ATOM 2210 N N . GLY A 1 295 ? -1.694 -23.297 -11.875 1 92.94 295 GLY A N 1
ATOM 2211 C CA . GLY A 1 295 ? -2.748 -24.297 -11.836 1 92.94 295 GLY A CA 1
ATOM 2212 C C . GLY A 1 295 ? -2.887 -25.078 -13.133 1 92.94 295 GLY A C 1
ATOM 2213 O O . GLY A 1 295 ? -3.162 -26.281 -13.125 1 92.94 295 GLY A O 1
ATOM 2214 N N . VAL A 1 296 ? -2.682 -24.422 -14.242 1 96.25 296 VAL A N 1
ATOM 2215 C CA . VAL A 1 296 ? -2.766 -25.062 -15.555 1 96.25 296 VAL A CA 1
ATOM 2216 C C . VAL A 1 296 ? -1.609 -26.047 -15.727 1 96.25 296 VAL A C 1
ATOM 2218 O O . VAL A 1 296 ? -1.809 -27.172 -16.188 1 96.25 296 VAL A O 1
ATOM 2221 N N . VAL A 1 297 ? -0.446 -25.578 -15.32 1 95.31 297 VAL A N 1
ATOM 2222 C CA . VAL A 1 297 ? 0.716 -26.469 -15.375 1 95.31 297 VAL A CA 1
ATOM 2223 C C . VAL A 1 297 ? 0.474 -27.703 -14.516 1 95.31 297 VAL A C 1
ATOM 2225 O O . VAL A 1 297 ? 0.767 -28.828 -14.938 1 95.31 297 VAL A O 1
ATOM 2228 N N . GLU A 1 298 ? -0.079 -27.469 -13.391 1 94.12 298 GLU A N 1
ATOM 2229 C CA . GLU A 1 298 ? -0.398 -28.578 -12.492 1 94.12 298 GLU A CA 1
ATOM 2230 C C . GLU A 1 298 ? -1.376 -29.547 -13.133 1 94.12 298 GLU A C 1
ATOM 2232 O O . GLU A 1 298 ? -1.179 -30.766 -13.07 1 94.12 298 GLU A O 1
ATOM 2237 N N . ALA A 1 299 ? -2.361 -29.062 -13.75 1 96.19 299 ALA A N 1
ATOM 2238 C CA . ALA A 1 299 ? -3.377 -29.891 -14.391 1 96.19 299 ALA A CA 1
ATOM 2239 C C . ALA A 1 299 ? -2.775 -30.719 -15.523 1 96.19 299 ALA A C 1
ATOM 2241 O O . ALA A 1 299 ? -2.941 -31.938 -15.57 1 96.19 299 ALA A O 1
ATOM 2242 N N . LEU A 1 300 ? -2.01 -30.078 -16.375 1 96.81 300 LEU A N 1
ATOM 2243 C CA . LEU A 1 300 ? -1.437 -30.75 -17.531 1 96.81 300 LEU A CA 1
ATOM 2244 C C . LEU A 1 300 ? -0.469 -31.859 -17.109 1 96.81 300 LEU A C 1
ATOM 2246 O O . LEU A 1 300 ? -0.485 -32.938 -17.656 1 96.81 300 LEU A O 1
ATOM 2250 N N . THR A 1 301 ? 0.31 -31.578 -16.078 1 94.75 301 THR A N 1
ATOM 2251 C CA . THR A 1 301 ? 1.271 -32.562 -15.594 1 94.75 301 THR A CA 1
ATOM 2252 C C . THR A 1 301 ? 0.556 -33.781 -15.039 1 94.75 301 THR A C 1
ATOM 2254 O O . THR A 1 301 ? 1.151 -34.875 -14.93 1 94.75 301 THR A O 1
ATOM 2257 N N . ARG A 1 302 ? -0.708 -33.625 -14.695 1 94.06 302 ARG A N 1
ATOM 2258 C CA . ARG A 1 302 ? -1.491 -34.719 -14.125 1 94.06 302 ARG A CA 1
ATOM 2259 C C . ARG A 1 302 ? -2.432 -35.312 -15.164 1 94.06 302 ARG A C 1
ATOM 2261 O O . ARG A 1 302 ? -3.25 -36.188 -14.836 1 94.06 302 ARG A O 1
ATOM 2268 N N . GLY A 1 303 ? -2.377 -34.812 -16.375 1 94.75 303 GLY A N 1
ATOM 2269 C CA . GLY A 1 303 ? -3.158 -35.375 -17.469 1 94.75 303 GLY A CA 1
ATOM 2270 C C . GLY A 1 303 ? -4.562 -34.812 -17.547 1 94.75 303 GLY A C 1
ATOM 2271 O O . GLY A 1 303 ? -5.441 -35.406 -18.188 1 94.75 303 GLY A O 1
ATOM 2272 N N . ILE A 1 304 ? -4.793 -33.75 -16.906 1 96.94 304 ILE A N 1
ATOM 2273 C CA . ILE A 1 304 ? -6.117 -33.125 -16.891 1 96.94 304 ILE A CA 1
ATOM 2274 C C . ILE A 1 304 ? -6.195 -32.062 -17.984 1 96.94 304 ILE A C 1
ATOM 2276 O O . ILE A 1 304 ? -5.406 -31.109 -17.984 1 96.94 304 ILE A O 1
ATOM 2280 N N . PRO A 1 305 ? -7.121 -32.219 -18.922 1 98.38 305 PRO A N 1
ATOM 2281 C CA . PRO A 1 305 ? -7.258 -31.203 -19.953 1 98.38 305 PRO A CA 1
ATOM 2282 C C . PRO A 1 305 ? -7.738 -29.859 -19.391 1 98.38 305 PRO A C 1
ATOM 2284 O O . PRO A 1 305 ? -8.375 -29.828 -18.328 1 98.38 305 PRO A O 1
ATOM 2287 N N . VAL A 1 306 ? -7.445 -28.781 -20.156 1 98.69 306 VAL A N 1
ATOM 2288 C CA . VAL A 1 306 ? -7.73 -27.422 -19.688 1 98.69 306 VAL A CA 1
ATOM 2289 C C . VAL A 1 306 ? -8.68 -26.734 -20.656 1 98.69 306 VAL A C 1
ATOM 2291 O O . VAL A 1 306 ? -8.5 -26.797 -21.859 1 98.69 306 VAL A O 1
ATOM 2294 N N . ILE A 1 307 ? -9.719 -26.156 -20.141 1 98.69 307 ILE A N 1
ATOM 2295 C CA . ILE A 1 307 ? -10.609 -25.297 -20.906 1 98.69 307 ILE A CA 1
ATOM 2296 C C . ILE A 1 307 ? -10.492 -23.859 -20.406 1 98.69 307 ILE A C 1
ATOM 2298 O O . ILE A 1 307 ? -10.789 -23.578 -19.25 1 98.69 307 ILE A O 1
ATOM 2302 N N . GLY A 1 308 ? -10.031 -22.984 -21.25 1 98.12 308 GLY A N 1
ATOM 2303 C CA . GLY A 1 308 ? -9.812 -21.641 -20.75 1 98.12 308 GLY A CA 1
ATOM 2304 C C . GLY A 1 308 ? -9.82 -20.578 -21.828 1 98.12 308 GLY A C 1
ATOM 2305 O O . GLY A 1 308 ? -9.883 -20.906 -23.016 1 98.12 308 GLY A O 1
ATOM 2306 N N . THR A 1 309 ? -9.859 -19.328 -21.453 1 98.12 309 THR A N 1
ATOM 2307 C CA . THR A 1 309 ? -9.781 -18.172 -22.344 1 98.12 309 THR A CA 1
ATOM 2308 C C . THR A 1 309 ? -8.359 -17.969 -22.844 1 98.12 309 THR A C 1
ATOM 2310 O O . THR A 1 309 ? -7.402 -18.047 -22.078 1 98.12 309 THR A O 1
ATOM 2313 N N . PRO A 1 310 ? -8.203 -17.75 -24.172 1 97.69 310 PRO A N 1
ATOM 2314 C CA . PRO A 1 310 ? -6.855 -17.641 -24.734 1 97.69 310 PRO A CA 1
ATOM 2315 C C . PRO A 1 310 ? -6.203 -16.297 -24.422 1 97.69 310 PRO A C 1
ATOM 2317 O O . PRO A 1 310 ? -5.844 -15.547 -25.344 1 97.69 310 PRO A O 1
ATOM 2320 N N . LEU A 1 311 ? -5.914 -16.062 -23.203 1 96.5 311 LEU A N 1
ATOM 2321 C CA . LEU A 1 311 ? -5.277 -14.836 -22.734 1 96.5 311 LEU A CA 1
ATOM 2322 C C . LEU A 1 311 ? -3.979 -15.148 -22 1 96.5 311 LEU A C 1
ATOM 2324 O O . LEU A 1 311 ? -3.855 -16.203 -21.375 1 96.5 311 LEU A O 1
ATOM 2328 N N . GLY A 1 312 ? -3.025 -14.219 -22.109 1 96.31 312 GLY A N 1
ATOM 2329 C CA . GLY A 1 312 ? -1.77 -14.344 -21.391 1 96.31 312 GLY A CA 1
ATOM 2330 C C . GLY A 1 312 ? -0.97 -15.562 -21.797 1 96.31 312 GLY A C 1
ATOM 2331 O O . GLY A 1 312 ? -0.736 -15.797 -22.984 1 96.31 312 GLY A O 1
ATOM 2332 N N . VAL A 1 313 ? -0.634 -16.344 -20.781 1 97.44 313 VAL A N 1
ATOM 2333 C CA . VAL A 1 313 ? 0.274 -17.469 -20.984 1 97.44 313 VAL A CA 1
ATOM 2334 C C . VAL A 1 313 ? -0.497 -18.656 -21.531 1 97.44 313 VAL A C 1
ATOM 2336 O O . VAL A 1 313 ? 0.101 -19.609 -22.062 1 97.44 313 VAL A O 1
ATOM 2339 N N . LEU A 1 314 ? -1.769 -18.672 -21.516 1 97.56 314 LEU A N 1
ATOM 2340 C CA . LEU A 1 314 ? -2.568 -19.875 -21.734 1 97.56 314 LEU A CA 1
ATOM 2341 C C . LEU A 1 314 ? -2.326 -20.453 -23.109 1 97.56 314 LEU A C 1
ATOM 2343 O O . LEU A 1 314 ? -2.154 -21.672 -23.266 1 97.56 314 LEU A O 1
ATOM 2347 N N . PRO A 1 315 ? -2.242 -19.641 -24.156 1 97.69 315 PRO A N 1
ATOM 2348 C CA . PRO A 1 315 ? -2.002 -20.203 -25.484 1 97.69 315 PRO A CA 1
ATOM 2349 C C . PRO A 1 315 ? -0.653 -20.906 -25.578 1 97.69 315 PRO A C 1
ATOM 2351 O O . PRO A 1 315 ? -0.461 -21.75 -26.469 1 97.69 315 PRO A O 1
ATOM 2354 N N . SER A 1 316 ? 0.264 -20.531 -24.688 1 97 316 SER A N 1
ATOM 2355 C CA . SER A 1 316 ? 1.571 -21.188 -24.719 1 97 316 SER A CA 1
ATOM 2356 C C . SER A 1 316 ? 1.561 -22.484 -23.938 1 97 316 SER A C 1
ATOM 2358 O O . SER A 1 316 ? 2.443 -23.328 -24.109 1 97 316 SER A O 1
ATOM 2360 N N . LEU A 1 317 ? 0.57 -22.688 -23.078 1 97.31 317 LEU A N 1
ATOM 2361 C CA . LEU A 1 317 ? 0.516 -23.875 -22.219 1 97.31 317 LEU A CA 1
ATOM 2362 C C . LEU A 1 317 ? -0.435 -24.922 -22.797 1 97.31 317 LEU A C 1
ATOM 2364 O O . LEU A 1 317 ? -0.216 -26.125 -22.625 1 97.31 317 LEU A O 1
ATOM 2368 N N . VAL A 1 318 ? -1.503 -24.422 -23.406 1 98.12 318 VAL A N 1
ATOM 2369 C CA . VAL A 1 318 ? -2.586 -25.297 -23.844 1 98.12 318 VAL A CA 1
ATOM 2370 C C . VAL A 1 318 ? -2.627 -25.359 -25.359 1 98.12 318 VAL A C 1
ATOM 2372 O O . VAL A 1 318 ? -2.742 -24.328 -26.031 1 98.12 318 VAL A O 1
ATOM 2375 N N . GLN A 1 319 ? -2.473 -26.547 -25.875 1 97.94 319 GLN A N 1
ATOM 2376 C CA . GLN A 1 319 ? -2.666 -26.781 -27.297 1 97.94 319 GLN A CA 1
ATOM 2377 C C . GLN A 1 319 ? -4.125 -27.109 -27.609 1 97.94 319 GLN A C 1
ATOM 2379 O O . GLN A 1 319 ? -4.613 -28.188 -27.266 1 97.94 319 GLN A O 1
ATOM 2384 N N . HIS A 1 320 ? -4.738 -26.156 -28.312 1 98.06 320 HIS A N 1
ATOM 2385 C CA . HIS A 1 320 ? -6.16 -26.281 -28.609 1 98.06 320 HIS A CA 1
ATOM 2386 C C . HIS A 1 320 ? -6.441 -27.594 -29.359 1 98.06 320 HIS A C 1
ATOM 2388 O O . HIS A 1 320 ? -5.801 -27.875 -30.375 1 98.06 320 HIS A O 1
ATOM 2394 N N . GLY A 1 321 ? -7.312 -28.344 -28.844 1 97.62 321 GLY A N 1
ATOM 2395 C CA . GLY A 1 321 ? -7.719 -29.594 -29.469 1 97.62 321 GLY A CA 1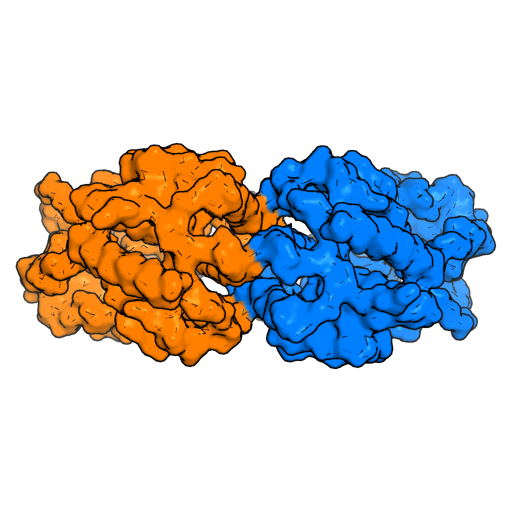
ATOM 2396 C C . GLY A 1 321 ? -6.832 -30.766 -29.094 1 97.62 321 GLY A C 1
ATOM 2397 O O . GLY A 1 321 ? -7.18 -31.922 -29.359 1 97.62 321 GLY A O 1
ATOM 2398 N N . ARG A 1 322 ? -5.754 -30.562 -28.406 1 98.31 322 ARG A N 1
ATOM 2399 C CA . ARG A 1 322 ? -4.832 -31.641 -28.078 1 98.31 322 ARG A CA 1
ATOM 2400 C C . ARG A 1 322 ? -4.699 -31.797 -26.562 1 98.31 322 ARG A C 1
ATOM 2402 O O . ARG A 1 322 ? -4.734 -32.906 -26.047 1 98.31 322 ARG A O 1
ATOM 2409 N N . THR A 1 323 ? -4.523 -30.672 -25.875 1 98.62 323 THR A N 1
ATOM 2410 C CA . THR A 1 323 ? -4.379 -30.75 -24.422 1 98.62 323 THR A CA 1
ATOM 2411 C C . THR A 1 323 ? -5.516 -29.984 -23.734 1 98.62 323 THR A C 1
ATOM 2413 O O . THR A 1 323 ? -5.543 -29.891 -22.5 1 98.62 323 THR A O 1
ATOM 2416 N N . GLY A 1 324 ? -6.383 -29.453 -24.453 1 98.38 324 GLY A N 1
ATOM 2417 C CA . GLY A 1 324 ? -7.523 -28.703 -23.969 1 98.38 324 GLY A CA 1
ATOM 2418 C C . GLY A 1 324 ? -8.164 -27.844 -25.047 1 98.38 324 GLY A C 1
ATOM 2419 O O . GLY A 1 324 ? -7.953 -28.078 -26.25 1 98.38 324 GLY A O 1
ATOM 2420 N N . PHE A 1 325 ? -9.047 -26.938 -24.625 1 98.69 325 PHE A N 1
ATOM 2421 C CA . PHE A 1 325 ? -9.742 -26.047 -25.547 1 98.69 325 PHE A CA 1
ATOM 2422 C C . PHE A 1 325 ? -9.586 -24.594 -25.109 1 98.69 325 PHE A C 1
ATOM 2424 O O . PHE A 1 325 ? -9.766 -24.281 -23.938 1 98.69 325 PHE A O 1
ATOM 2431 N N . LEU A 1 326 ? -9.18 -23.781 -26.031 1 98.5 326 LEU A N 1
ATOM 2432 C CA . LEU A 1 326 ? -9.125 -22.328 -25.844 1 98.5 326 LEU A CA 1
ATOM 2433 C C . LEU A 1 326 ? -10.312 -21.656 -26.516 1 98.5 326 LEU A C 1
ATOM 2435 O O . LEU A 1 326 ? -10.438 -21.656 -27.734 1 98.5 326 LEU A O 1
ATOM 2439 N N . VAL A 1 327 ? -11.203 -21.156 -25.672 1 97.75 327 VAL A N 1
ATOM 2440 C CA . VAL A 1 327 ? -12.438 -20.516 -26.125 1 97.75 327 VAL A CA 1
ATOM 2441 C C . VAL A 1 327 ? -12.648 -19.203 -25.375 1 97.75 327 VAL A C 1
ATOM 2443 O O . VAL A 1 327 ? -12.156 -19.031 -24.266 1 97.75 327 VAL A O 1
ATOM 2446 N N . ASP A 1 328 ? -13.391 -18.219 -25.984 1 93.38 328 ASP A N 1
ATOM 2447 C CA . ASP A 1 328 ? -13.414 -16.875 -25.406 1 93.38 328 ASP A CA 1
ATOM 2448 C C . ASP A 1 328 ? -14.812 -16.5 -24.922 1 93.38 328 ASP A C 1
ATOM 2450 O O . ASP A 1 328 ? -15.07 -15.352 -24.562 1 93.38 328 ASP A O 1
ATOM 2454 N N . ASP A 1 329 ? -15.734 -17.516 -24.969 1 95.44 329 ASP A N 1
ATOM 2455 C CA . ASP A 1 329 ? -17.078 -17.188 -24.516 1 95.44 329 ASP A CA 1
ATOM 2456 C C . ASP A 1 329 ? -17.719 -18.391 -23.812 1 95.44 329 ASP A C 1
ATOM 2458 O O . ASP A 1 329 ? -17.188 -19.5 -23.844 1 95.44 329 ASP A O 1
ATOM 2462 N N . GLU A 1 330 ? -18.828 -18.094 -23.141 1 96.94 330 GLU A N 1
ATOM 2463 C CA . GLU A 1 330 ? -19.547 -19.062 -22.328 1 96.94 330 GLU A CA 1
ATOM 2464 C C . GLU A 1 330 ? -20.047 -20.234 -23.172 1 96.94 330 GLU A C 1
ATOM 2466 O O . GLU A 1 330 ? -19.922 -21.391 -22.766 1 96.94 330 GLU A O 1
ATOM 2471 N N . GLU A 1 331 ? -20.625 -19.969 -24.328 1 97.31 331 GLU A N 1
ATOM 2472 C CA . GLU A 1 331 ? -21.141 -21.016 -25.203 1 97.31 331 GLU A CA 1
ATOM 2473 C C . GLU A 1 331 ? -20.016 -21.938 -25.656 1 97.31 331 GLU A C 1
ATOM 2475 O O . GLU A 1 331 ? -20.188 -23.156 -25.703 1 97.31 331 GLU A O 1
ATOM 2480 N N . GLY A 1 332 ? -18.953 -21.328 -26.031 1 97.88 332 GLY A N 1
ATOM 2481 C CA . GLY A 1 332 ? -17.797 -22.125 -26.406 1 97.88 332 GLY A CA 1
ATOM 2482 C C . GLY A 1 332 ? -17.297 -23.016 -25.281 1 97.88 332 GLY A C 1
ATOM 2483 O O . GLY A 1 332 ? -16.922 -24.172 -25.531 1 97.88 332 GLY A O 1
ATOM 2484 N N . MET A 1 333 ? -17.297 -22.531 -24.094 1 98 333 MET A N 1
ATOM 2485 C CA . MET A 1 333 ? -16.859 -23.328 -22.953 1 98 333 MET A CA 1
ATOM 2486 C C . MET A 1 333 ? -17.812 -24.5 -22.719 1 98 333 MET A C 1
ATOM 2488 O O . MET A 1 333 ? -17.359 -25.609 -22.406 1 98 333 MET A O 1
ATOM 2492 N N . SER A 1 334 ? -19.094 -24.203 -22.844 1 98.06 334 SER A N 1
ATOM 2493 C CA . SER A 1 334 ? -20.078 -25.266 -22.703 1 98.06 334 SER A CA 1
ATOM 2494 C C . SER A 1 334 ? -19.844 -26.375 -23.719 1 98.06 334 SER A C 1
ATOM 2496 O O . SER A 1 334 ? -19.875 -27.562 -23.391 1 98.06 334 SER A O 1
ATOM 2498 N N . ARG A 1 335 ? -19.625 -26.016 -24.938 1 98.06 335 ARG A N 1
ATOM 2499 C CA . ARG A 1 335 ? -19.359 -26.984 -26 1 98.06 335 ARG A CA 1
ATOM 2500 C C . ARG A 1 335 ? -18.078 -27.766 -25.719 1 98.06 335 ARG A C 1
ATOM 2502 O O . ARG A 1 335 ? -18.031 -28.984 -25.953 1 98.06 335 ARG A O 1
ATOM 2509 N N . ALA A 1 336 ? -17.078 -27.047 -25.297 1 98.19 336 ALA A N 1
ATOM 2510 C CA . ALA A 1 336 ? -15.789 -27.672 -24.984 1 98.19 336 ALA A CA 1
ATOM 2511 C C . ALA A 1 336 ? -15.953 -28.734 -23.891 1 98.19 336 ALA A C 1
ATOM 2513 O O . ALA A 1 336 ? -15.336 -29.797 -23.953 1 98.19 336 ALA A O 1
ATOM 2514 N N . LEU A 1 337 ? -16.75 -28.422 -22.938 1 97.88 337 LEU A N 1
ATOM 2515 C CA . LEU A 1 337 ? -17 -29.344 -21.828 1 97.88 337 LEU A CA 1
ATOM 2516 C C . LEU A 1 337 ? -17.594 -30.641 -22.344 1 97.88 337 LEU A C 1
ATOM 2518 O O . LEU A 1 337 ? -17.281 -31.719 -21.828 1 97.88 337 LEU A O 1
ATOM 2522 N N . LEU A 1 338 ? -18.391 -30.547 -23.344 1 96.56 338 LEU A N 1
ATOM 2523 C CA . LEU A 1 338 ? -19.062 -31.719 -23.891 1 96.56 338 LEU A CA 1
ATOM 2524 C C . LEU A 1 338 ? -18.094 -32.562 -24.734 1 96.56 338 LEU A C 1
ATOM 2526 O O . LEU A 1 338 ? -18.344 -33.75 -24.953 1 96.56 338 LEU A O 1
ATOM 2530 N N . ASN A 1 339 ? -17 -31.969 -25.125 1 95.81 339 ASN A N 1
ATOM 2531 C CA . ASN A 1 339 ? -16.062 -32.656 -26.016 1 95.81 339 ASN A CA 1
ATOM 2532 C C . ASN A 1 339 ? -14.75 -32.969 -25.312 1 95.81 339 ASN A C 1
ATOM 2534 O O . ASN A 1 339 ? -13.82 -33.5 -25.922 1 95.81 339 ASN A O 1
ATOM 2538 N N . VAL A 1 340 ? -14.594 -32.719 -24.062 1 95.31 340 VAL A N 1
ATOM 2539 C CA . VAL A 1 340 ? -13.305 -32.719 -23.375 1 95.31 340 VAL A CA 1
ATOM 2540 C C . VAL A 1 340 ? -12.781 -34.156 -23.266 1 95.31 340 VAL A C 1
ATOM 2542 O O . VAL A 1 340 ? -11.57 -34.375 -23.203 1 95.31 340 VAL A O 1
ATOM 2545 N N . ASP A 1 341 ? -13.688 -35.125 -23.359 1 93.06 341 ASP A N 1
ATOM 2546 C CA . ASP A 1 341 ? -13.305 -36.531 -23.25 1 93.06 341 ASP A CA 1
ATOM 2547 C C . ASP A 1 341 ? -12.523 -36.969 -24.469 1 93.06 341 ASP A C 1
ATOM 2549 O O . ASP A 1 341 ? -11.906 -38.031 -24.469 1 93.06 341 ASP A O 1
ATOM 2553 N N . GLU A 1 342 ? -12.562 -36.125 -25.453 1 95.06 342 GLU A N 1
ATOM 2554 C CA . GLU A 1 342 ? -11.805 -36.469 -26.656 1 95.06 342 GLU A CA 1
ATOM 2555 C C . GLU A 1 342 ? -10.312 -36.219 -26.453 1 95.06 342 GLU A C 1
ATOM 2557 O O . GLU A 1 342 ? -9.492 -36.688 -27.25 1 95.06 342 GLU A O 1
ATOM 2562 N N . ILE A 1 343 ? -9.914 -35.562 -25.438 1 97.38 343 ILE A N 1
ATOM 2563 C CA . ILE A 1 343 ? -8.516 -35.219 -25.188 1 97.38 343 ILE A CA 1
ATOM 2564 C C . ILE A 1 343 ? -7.832 -36.406 -24.469 1 97.38 343 ILE A C 1
ATOM 2566 O O . ILE A 1 343 ? -8.344 -36.906 -23.469 1 97.38 343 ILE A O 1
ATOM 2570 N N . ASP A 1 344 ? -6.727 -36.812 -24.984 1 97.19 344 ASP A N 1
ATOM 2571 C CA . ASP A 1 344 ? -5.941 -37.875 -24.391 1 97.19 344 ASP A CA 1
ATOM 2572 C C . ASP A 1 344 ? -5.094 -37.375 -23.219 1 97.19 344 ASP A C 1
ATOM 2574 O O . ASP A 1 344 ? -4.234 -36.5 -23.422 1 97.19 344 ASP A O 1
ATOM 2578 N N . PRO A 1 345 ? -5.309 -37.875 -22.016 1 95.88 345 PRO A N 1
ATOM 2579 C CA . PRO A 1 345 ? -4.5 -37.469 -20.875 1 95.88 345 PRO A CA 1
ATOM 2580 C C . PRO A 1 345 ? -3 -37.562 -21.141 1 95.88 345 PRO A C 1
ATOM 2582 O O . PRO A 1 345 ? -2.215 -36.781 -20.609 1 95.88 345 PRO A O 1
ATOM 2585 N N . ALA A 1 346 ? -2.617 -38.469 -21.938 1 96.88 346 ALA A N 1
ATOM 2586 C CA . ALA A 1 346 ? -1.204 -38.656 -22.266 1 96.88 346 ALA A CA 1
ATOM 2587 C C . ALA A 1 346 ? -0.648 -37.469 -23.016 1 96.88 346 ALA A C 1
ATOM 2589 O O . ALA A 1 346 ? 0.522 -37.125 -22.859 1 96.88 346 ALA A O 1
ATOM 2590 N N . ASP A 1 347 ? -1.456 -36.844 -23.828 1 98 347 ASP A N 1
ATOM 2591 C CA . ASP A 1 347 ? -1.038 -35.656 -24.547 1 98 347 ASP A CA 1
ATOM 2592 C C . ASP A 1 347 ? -0.792 -34.5 -23.578 1 98 347 ASP A C 1
ATOM 2594 O O . ASP A 1 347 ? 0.145 -33.719 -23.766 1 98 347 ASP A O 1
ATOM 2598 N N . CYS A 1 348 ? -1.624 -34.406 -22.594 1 97.5 348 CYS A N 1
ATOM 2599 C CA . CYS A 1 348 ? -1.438 -33.375 -21.562 1 97.5 348 CYS A CA 1
ATOM 2600 C C . CYS A 1 348 ? -0.109 -33.562 -20.844 1 97.5 348 CYS A C 1
ATOM 2602 O O . CYS A 1 348 ? 0.698 -32.656 -20.781 1 97.5 348 CYS A O 1
ATOM 2604 N N . ILE A 1 349 ? 0.163 -34.75 -20.422 1 95.5 349 ILE A N 1
ATOM 2605 C CA . ILE A 1 349 ? 1.379 -35.062 -19.672 1 95.5 349 ILE A CA 1
ATOM 2606 C C . ILE A 1 349 ? 2.602 -34.812 -20.547 1 95.5 349 ILE A C 1
ATOM 2608 O O . ILE A 1 349 ? 3.584 -34.219 -20.109 1 95.5 349 ILE A O 1
ATOM 2612 N N . ALA A 1 350 ? 2.508 -35.25 -21.812 1 97.06 350 ALA A N 1
ATOM 2613 C CA . ALA A 1 350 ? 3.617 -35.062 -22.75 1 97.06 350 ALA A CA 1
ATOM 2614 C C . ALA A 1 350 ? 3.922 -33.594 -22.969 1 97.06 350 ALA A C 1
ATOM 2616 O O . ALA A 1 350 ? 5.082 -33.219 -23.125 1 97.06 350 ALA A O 1
ATOM 2617 N N . SER A 1 351 ? 2.934 -32.812 -23 1 96.38 351 SER A N 1
ATOM 2618 C CA . SER A 1 351 ? 3.098 -31.375 -23.266 1 96.38 351 SER A CA 1
ATOM 2619 C C . SER A 1 351 ? 3.803 -30.672 -22.109 1 96.38 351 SER A C 1
ATOM 2621 O O . SER A 1 351 ? 4.395 -29.609 -22.281 1 96.38 351 SER A O 1
ATOM 2623 N N . ALA A 1 352 ? 3.762 -31.234 -20.891 1 95.06 352 ALA A N 1
ATOM 2624 C CA . ALA A 1 352 ? 4.238 -30.578 -19.672 1 95.06 352 ALA A CA 1
ATOM 2625 C C . ALA A 1 352 ? 5.555 -31.172 -19.203 1 95.06 352 ALA A C 1
ATOM 2627 O O . ALA A 1 352 ? 6.031 -30.875 -18.109 1 95.06 352 ALA A O 1
ATOM 2628 N N . VAL A 1 353 ? 6.195 -31.969 -20 1 93.44 353 VAL A N 1
ATOM 2629 C CA . VAL A 1 353 ? 7.328 -32.812 -19.594 1 93.44 353 VAL A CA 1
ATOM 2630 C C . VAL A 1 353 ? 8.508 -31.906 -19.219 1 93.44 353 VAL A C 1
ATOM 2632 O O . VAL A 1 353 ? 9.328 -32.281 -18.375 1 93.44 353 VAL A O 1
ATOM 2635 N N . ASN A 1 354 ? 8.531 -30.703 -19.781 1 91.94 354 ASN A N 1
ATOM 2636 C CA . ASN A 1 354 ? 9.68 -29.828 -19.547 1 91.94 354 ASN A CA 1
ATOM 2637 C C . ASN A 1 354 ? 9.438 -28.859 -18.406 1 91.94 354 ASN A C 1
ATOM 2639 O O . ASN A 1 354 ? 10.336 -28.109 -18.016 1 91.94 354 ASN A O 1
ATOM 2643 N N . TRP A 1 355 ? 8.297 -28.859 -17.812 1 94.12 355 TRP A N 1
ATOM 2644 C CA . TRP A 1 355 ? 7.984 -27.953 -16.719 1 94.12 355 TRP A CA 1
ATOM 2645 C C . TRP A 1 355 ? 8.195 -28.641 -15.367 1 94.12 355 TRP A C 1
ATOM 2647 O O . TRP A 1 355 ? 7.238 -28.844 -14.617 1 94.12 355 TRP A O 1
ATOM 2657 N N . THR A 1 356 ? 9.477 -28.906 -15.078 1 94.88 356 THR A N 1
ATOM 2658 C CA . THR A 1 356 ? 9.852 -29.594 -13.844 1 94.88 356 THR A CA 1
ATOM 2659 C C . THR A 1 356 ? 10.609 -28.656 -12.906 1 94.88 356 THR A C 1
ATOM 2661 O O . THR A 1 356 ? 11.289 -27.734 -13.359 1 94.88 356 THR A O 1
ATOM 2664 N N . PRO A 1 357 ? 10.523 -28.953 -11.602 1 96.75 357 PRO A N 1
ATOM 2665 C CA . PRO A 1 357 ? 11.273 -28.141 -10.641 1 96.75 357 PRO A CA 1
ATOM 2666 C C . PRO A 1 357 ? 12.773 -28.141 -10.922 1 96.75 357 PRO A C 1
ATOM 2668 O O . PRO A 1 357 ? 13.438 -27.109 -10.773 1 96.75 357 PRO A O 1
ATOM 2671 N N . GLN A 1 358 ? 13.312 -29.234 -11.398 1 96.81 358 GLN A N 1
ATOM 2672 C CA . GLN A 1 358 ? 14.734 -29.359 -11.703 1 96.81 358 GLN A CA 1
ATOM 2673 C C . GLN A 1 358 ? 15.125 -28.422 -12.844 1 96.81 358 GLN A C 1
ATOM 2675 O O . GLN A 1 358 ? 16.125 -27.703 -12.75 1 96.81 358 GLN A O 1
ATOM 2680 N N . ARG A 1 359 ? 14.352 -28.453 -13.891 1 96.75 359 ARG A N 1
ATOM 2681 C CA . ARG A 1 359 ? 14.648 -27.594 -15.031 1 96.75 359 ARG A CA 1
ATOM 2682 C C . ARG A 1 359 ? 14.516 -26.125 -14.656 1 96.75 359 ARG A C 1
ATOM 2684 O O . ARG A 1 359 ? 15.336 -25.297 -15.078 1 96.75 359 ARG A O 1
ATOM 2691 N N . MET A 1 360 ? 13.523 -25.797 -13.898 1 97.88 360 MET A N 1
ATOM 2692 C CA . MET A 1 360 ? 13.352 -24.438 -13.406 1 97.88 360 MET A CA 1
ATOM 2693 C C . MET A 1 360 ? 14.562 -23.984 -12.609 1 97.88 360 MET A C 1
ATOM 2695 O O . MET A 1 360 ? 15.102 -22.906 -12.844 1 97.88 360 MET A O 1
ATOM 2699 N N . ALA A 1 361 ? 15.062 -24.828 -11.711 1 98.12 361 ALA A N 1
ATOM 2700 C CA . ALA A 1 361 ? 16.203 -24.516 -10.867 1 98.12 361 ALA A CA 1
ATOM 2701 C C . ALA A 1 361 ? 17.469 -24.328 -11.703 1 98.12 361 ALA A C 1
ATOM 2703 O O . ALA A 1 361 ? 18.266 -23.422 -11.453 1 98.12 361 ALA A O 1
ATOM 2704 N N . GLU A 1 362 ? 17.625 -25.203 -12.711 1 98.25 362 GLU A N 1
ATOM 2705 C CA . GLU A 1 362 ? 18.781 -25.094 -13.602 1 98.25 362 GLU A CA 1
ATOM 2706 C C . GLU A 1 362 ? 18.781 -23.766 -14.344 1 98.25 362 GLU A C 1
ATOM 2708 O O . GLU A 1 362 ? 19.828 -23.109 -14.469 1 98.25 362 GLU A O 1
ATOM 2713 N N . GLN A 1 363 ? 17.672 -23.375 -14.781 1 98.38 363 GLN A N 1
ATOM 2714 C CA . GLN A 1 363 ? 17.562 -22.109 -15.5 1 98.38 363 GLN A CA 1
ATOM 2715 C C . GLN A 1 363 ? 17.859 -20.922 -14.586 1 98.38 363 GLN A C 1
ATOM 2717 O O . GLN A 1 363 ? 18.562 -19.984 -14.977 1 98.38 363 GLN A O 1
ATOM 2722 N N . TYR A 1 364 ? 17.359 -20.922 -13.367 1 98.56 364 TYR A N 1
ATOM 2723 C CA . TYR A 1 364 ? 17.625 -19.844 -12.43 1 98.56 364 TYR A CA 1
ATOM 2724 C C . TYR A 1 364 ? 19.094 -19.797 -12.039 1 98.56 364 TYR A C 1
ATOM 2726 O O . TYR A 1 364 ? 19.688 -18.719 -11.914 1 98.56 364 TYR A O 1
ATOM 2734 N N . LEU A 1 365 ? 19.688 -21 -11.828 1 98.25 365 LEU A N 1
ATOM 2735 C CA . LEU A 1 365 ? 21.109 -21.047 -11.484 1 98.25 365 LEU A CA 1
ATOM 2736 C C . LEU A 1 365 ? 21.953 -20.406 -12.586 1 98.25 365 LEU A C 1
ATOM 2738 O O . LEU A 1 365 ? 22.922 -19.703 -12.305 1 98.25 365 LEU A O 1
ATOM 2742 N N . GLU A 1 366 ? 21.547 -20.672 -13.805 1 97.94 366 GLU A N 1
ATOM 2743 C CA . GLU A 1 366 ? 22.234 -20.047 -14.93 1 97.94 366 GLU A CA 1
ATOM 2744 C C . GLU A 1 366 ? 22.094 -18.531 -14.898 1 97.94 366 GLU A C 1
ATOM 2746 O O . GLU A 1 366 ? 23.062 -17.797 -15.156 1 97.94 366 GLU A O 1
ATOM 2751 N N . LEU A 1 367 ? 20.953 -18.047 -14.602 1 98.31 367 LEU A N 1
ATOM 2752 C CA . LEU A 1 367 ? 20.703 -16.609 -14.539 1 98.31 367 LEU A CA 1
ATOM 2753 C C . LEU A 1 367 ? 21.453 -15.977 -13.375 1 98.31 367 LEU A C 1
ATOM 2755 O O . LEU A 1 367 ? 21.938 -14.852 -13.484 1 98.31 367 LEU A O 1
ATOM 2759 N N . TYR A 1 368 ? 21.484 -16.719 -12.188 1 98.31 368 TYR A N 1
ATOM 2760 C CA . TYR A 1 368 ? 22.281 -16.234 -11.07 1 98.31 368 TYR A CA 1
ATOM 2761 C C . TYR A 1 368 ? 23.719 -16 -11.492 1 98.31 368 TYR A C 1
ATOM 2763 O O . TYR A 1 368 ? 24.266 -14.922 -11.266 1 98.31 368 TYR A O 1
ATOM 2771 N N . ASP A 1 369 ? 24.266 -16.984 -12.164 1 97.25 369 ASP A N 1
ATOM 2772 C CA . ASP A 1 369 ? 25.656 -16.906 -12.602 1 97.25 369 ASP A CA 1
ATOM 2773 C C . ASP A 1 369 ? 25.875 -15.727 -13.547 1 97.25 369 ASP A C 1
ATOM 2775 O O . ASP A 1 369 ? 26.859 -15 -13.422 1 97.25 369 ASP A O 1
ATOM 2779 N N . GLU A 1 370 ? 24.953 -15.586 -14.398 1 96.38 370 GLU A N 1
ATOM 2780 C CA . GLU A 1 370 ? 25.031 -14.484 -15.352 1 96.38 370 GLU A CA 1
ATOM 2781 C C . GLU A 1 370 ? 25 -13.133 -14.633 1 96.38 370 GLU A C 1
ATOM 2783 O O . GLU A 1 370 ? 25.797 -12.25 -14.93 1 96.38 370 GLU A O 1
ATOM 2788 N N . MET A 1 371 ? 24.109 -12.961 -13.703 1 97.12 371 MET A N 1
ATOM 2789 C CA . MET A 1 371 ? 23.953 -11.711 -12.969 1 97.12 371 MET A CA 1
ATOM 2790 C C . MET A 1 371 ? 25.188 -11.406 -12.141 1 97.12 371 MET A C 1
ATOM 2792 O O . MET A 1 371 ? 25.625 -10.258 -12.062 1 97.12 371 MET A O 1
ATOM 2796 N N . ILE A 1 372 ? 25.719 -12.43 -11.508 1 96.81 372 ILE A N 1
ATOM 2797 C CA . ILE A 1 372 ? 26.906 -12.281 -10.664 1 96.81 372 ILE A CA 1
ATOM 2798 C C . ILE A 1 372 ? 28.094 -11.852 -11.508 1 96.81 372 ILE A C 1
ATOM 2800 O O . ILE A 1 372 ? 28.859 -10.961 -11.125 1 96.81 372 ILE A O 1
ATOM 2804 N N . ARG A 1 373 ? 28.219 -12.375 -12.688 1 94.25 373 ARG A N 1
ATOM 2805 C CA . ARG A 1 373 ? 29.328 -12.062 -13.578 1 94.25 373 ARG A CA 1
ATOM 2806 C C . ARG A 1 373 ? 29.219 -10.641 -14.117 1 94.25 373 ARG A C 1
ATOM 2808 O O . ARG A 1 373 ? 30.234 -9.945 -14.266 1 94.25 373 ARG A O 1
ATOM 2815 N N . ARG A 1 374 ? 28.078 -10.203 -14.367 1 90.75 374 ARG A N 1
ATOM 2816 C CA . ARG A 1 374 ? 27.828 -8.891 -14.961 1 90.75 374 ARG A CA 1
ATOM 2817 C C . ARG A 1 374 ? 28.109 -7.781 -13.953 1 90.75 374 ARG A C 1
ATOM 2819 O O . ARG A 1 374 ? 28.406 -6.648 -14.328 1 90.75 374 ARG A O 1
ATOM 2826 N N . THR A 1 375 ? 27.891 -8.07 -12.695 1 84.31 375 THR A N 1
ATOM 2827 C CA . THR A 1 375 ? 27.984 -7.008 -11.695 1 84.31 375 THR A CA 1
ATOM 2828 C C . THR A 1 375 ? 29.359 -6.996 -11.047 1 84.31 375 THR A C 1
ATOM 2830 O O . THR A 1 375 ? 29.656 -6.129 -10.219 1 84.31 375 THR A O 1
ATOM 2833 N N . ARG A 1 376 ? 30.281 -7.973 -11.344 1 71.81 376 ARG A N 1
ATOM 2834 C CA . ARG A 1 376 ? 31.672 -7.945 -10.898 1 71.81 376 ARG A CA 1
ATOM 2835 C C . ARG A 1 376 ? 32.5 -7 -11.766 1 71.81 376 ARG A C 1
ATOM 2837 O O . ARG A 1 376 ? 32.219 -6.832 -12.953 1 71.81 376 ARG A O 1
ATOM 2844 N N . MET B 1 1 ? 27.328 28.859 6.207 1 61.69 1 MET B N 1
ATOM 2845 C CA . MET B 1 1 ? 27.266 28.125 4.941 1 61.69 1 MET B CA 1
ATOM 2846 C C . MET B 1 1 ? 25.828 27.75 4.594 1 61.69 1 MET B C 1
ATOM 2848 O O . MET B 1 1 ? 25.016 27.531 5.488 1 61.69 1 MET B O 1
ATOM 2852 N N . SER B 1 2 ? 25.406 27.891 3.395 1 89.06 2 SER B N 1
ATOM 2853 C CA . SER B 1 2 ? 24.047 27.656 2.906 1 89.06 2 SER B CA 1
ATOM 2854 C C . SER B 1 2 ? 23.719 26.172 2.844 1 89.06 2 SER B C 1
ATOM 2856 O O . SER B 1 2 ? 24.516 25.375 2.326 1 89.06 2 SER B O 1
ATOM 2858 N N . ILE B 1 3 ? 22.75 25.766 3.592 1 96.69 3 ILE B N 1
ATOM 2859 C CA . ILE B 1 3 ? 22.344 24.375 3.635 1 96.69 3 ILE B CA 1
ATOM 2860 C C . ILE B 1 3 ? 21.484 24.047 2.41 1 96.69 3 ILE B C 1
ATOM 2862 O O . ILE B 1 3 ? 20.547 24.766 2.1 1 96.69 3 ILE B O 1
ATOM 2866 N N . ASP B 1 4 ? 21.922 23.062 1.625 1 98.38 4 ASP B N 1
ATOM 2867 C CA . ASP B 1 4 ? 21.156 22.531 0.502 1 98.38 4 ASP B CA 1
ATOM 2868 C C . ASP B 1 4 ? 20.266 21.375 0.946 1 98.38 4 ASP B C 1
ATOM 2870 O O . ASP B 1 4 ? 20.75 20.281 1.252 1 98.38 4 ASP B O 1
ATOM 2874 N N . VAL B 1 5 ? 18.953 21.656 0.964 1 98.75 5 VAL B N 1
ATOM 2875 C CA . VAL B 1 5 ? 18.031 20.672 1.521 1 98.75 5 VAL B CA 1
ATOM 2876 C C . VAL B 1 5 ? 17.094 20.172 0.424 1 98.75 5 VAL B C 1
ATOM 2878 O O . VAL B 1 5 ? 16.531 20.953 -0.344 1 98.75 5 VAL B O 1
ATOM 2881 N N . LEU B 1 6 ? 16.984 18.844 0.25 1 98.81 6 LEU B N 1
ATOM 2882 C CA . LEU B 1 6 ? 15.922 18.219 -0.535 1 98.81 6 LEU B CA 1
ATOM 2883 C C . LEU B 1 6 ? 14.695 17.938 0.328 1 98.81 6 LEU B C 1
ATOM 2885 O O . LEU B 1 6 ? 14.75 17.125 1.251 1 98.81 6 LEU B O 1
ATOM 2889 N N . VAL B 1 7 ? 13.617 18.656 0.055 1 98.88 7 VAL B N 1
ATOM 2890 C CA . VAL B 1 7 ? 12.359 18.453 0.757 1 98.88 7 VAL B CA 1
ATOM 2891 C C . VAL B 1 7 ? 11.477 17.484 -0.035 1 98.88 7 VAL B C 1
ATOM 2893 O O . VAL B 1 7 ? 11.055 17.797 -1.151 1 98.88 7 VAL B O 1
ATOM 2896 N N . ASN B 1 8 ? 11.219 16.344 0.498 1 98.81 8 ASN B N 1
ATOM 2897 C CA . ASN B 1 8 ? 10.414 15.305 -0.143 1 98.81 8 ASN B CA 1
ATOM 2898 C C . ASN B 1 8 ? 8.977 15.328 0.359 1 98.81 8 ASN B C 1
ATOM 2900 O O . ASN B 1 8 ? 8.664 14.734 1.396 1 98.81 8 ASN B O 1
ATOM 2904 N N . ALA B 1 9 ? 8.078 15.883 -0.411 1 98.38 9 ALA B N 1
ATOM 2905 C CA . ALA B 1 9 ? 6.688 16.062 0.005 1 98.38 9 ALA B CA 1
ATOM 2906 C C . ALA B 1 9 ? 5.844 14.836 -0.369 1 98.38 9 ALA B C 1
ATOM 2908 O O . ALA B 1 9 ? 4.73 14.672 0.131 1 98.38 9 ALA B O 1
ATOM 2909 N N . GLY B 1 10 ? 6.363 13.961 -1.261 1 97.88 10 GLY B N 1
ATOM 2910 C CA . GLY B 1 10 ? 5.617 12.789 -1.694 1 97.88 10 GLY B CA 1
ATOM 2911 C C . GLY B 1 10 ? 4.746 13.055 -2.908 1 97.88 10 GLY B C 1
ATOM 2912 O O . GLY B 1 10 ? 4.738 14.164 -3.443 1 97.88 10 GLY B O 1
ATOM 2913 N N . PRO B 1 11 ? 3.986 12.062 -3.383 1 97.5 11 PRO B N 1
ATOM 2914 C CA . PRO B 1 11 ? 3.297 12.148 -4.672 1 97.5 11 PRO B CA 1
ATOM 2915 C C . PRO B 1 11 ? 1.809 12.453 -4.527 1 97.5 11 PRO B C 1
ATOM 2917 O O . PRO B 1 11 ? 1.055 12.344 -5.5 1 97.5 11 PRO B O 1
ATOM 2920 N N . TRP B 1 12 ? 1.315 12.836 -3.412 1 95.56 12 TRP B N 1
ATOM 2921 C CA . TRP B 1 12 ? -0.121 12.781 -3.162 1 95.56 12 TRP B CA 1
ATOM 2922 C C . TRP B 1 12 ? -0.799 14.086 -3.568 1 95.56 12 TRP B C 1
ATOM 2924 O O . TRP B 1 12 ? -1.752 14.078 -4.352 1 95.56 12 TRP B O 1
ATOM 2934 N N . LEU B 1 13 ? -0.317 15.211 -3.037 1 94.19 13 LEU B N 1
ATOM 2935 C CA . LEU B 1 13 ? -0.884 16.516 -3.369 1 94.19 13 LEU B CA 1
ATOM 2936 C C . LEU B 1 13 ? 0.215 17.516 -3.705 1 94.19 13 LEU B C 1
ATOM 2938 O O . LEU B 1 13 ? 1.354 17.375 -3.256 1 94.19 13 LEU B O 1
ATOM 2942 N N . PRO B 1 14 ? -0.118 18.547 -4.453 1 94.69 14 PRO B N 1
ATOM 2943 C CA . PRO B 1 14 ? 0.87 19.594 -4.73 1 94.69 14 PRO B CA 1
ATOM 2944 C C . PRO B 1 14 ? 1.167 20.453 -3.51 1 94.69 14 PRO B C 1
ATOM 2946 O O . PRO B 1 14 ? 0.439 20.406 -2.516 1 94.69 14 PRO B O 1
ATOM 2949 N N . VAL B 1 15 ? 2.223 21.25 -3.605 1 95.94 15 VAL B N 1
ATOM 2950 C CA . VAL B 1 15 ? 2.65 22.141 -2.529 1 95.94 15 VAL B CA 1
ATOM 2951 C C . VAL B 1 15 ? 2.609 23.578 -3.008 1 95.94 15 VAL B C 1
ATOM 2953 O O . VAL B 1 15 ? 3.445 24 -3.814 1 95.94 15 VAL B O 1
ATOM 2956 N N . PRO B 1 16 ? 1.771 24.422 -2.572 1 93.44 16 PRO B N 1
ATOM 2957 C CA . PRO B 1 16 ? 0.692 24.125 -1.629 1 93.44 16 PRO B CA 1
ATOM 2958 C C . PRO B 1 16 ? -0.441 23.328 -2.268 1 93.44 16 PRO B C 1
ATOM 2960 O O . PRO B 1 16 ? -0.54 23.266 -3.496 1 93.44 16 PRO B O 1
ATOM 2963 N N . PRO B 1 17 ? -1.266 22.625 -1.438 1 90.19 17 PRO B N 1
ATOM 2964 C CA . PRO B 1 17 ? -2.418 21.906 -1.987 1 90.19 17 PRO B CA 1
ATOM 2965 C C . PRO B 1 17 ? -3.566 22.844 -2.369 1 90.19 17 PRO B C 1
ATOM 2967 O O . PRO B 1 17 ? -3.635 23.969 -1.883 1 90.19 17 PRO B O 1
ATOM 2970 N N . GLU B 1 18 ? -4.383 22.219 -3.35 1 80.81 18 GLU B N 1
ATOM 2971 C CA . GLU B 1 18 ? -5.637 22.922 -3.639 1 80.81 18 GLU B CA 1
ATOM 2972 C C . GLU B 1 18 ? -6.719 22.547 -2.631 1 80.81 18 GLU B C 1
ATOM 2974 O O . GLU B 1 18 ? -7.242 21.422 -2.656 1 80.81 18 GLU B O 1
ATOM 2979 N N . GLY B 1 19 ? -6.828 23.344 -1.527 1 78.44 19 GLY B N 1
ATOM 2980 C CA . GLY B 1 19 ? -7.797 23.016 -0.491 1 78.44 19 GLY B CA 1
ATOM 2981 C C . GLY B 1 19 ? -7.223 22.172 0.626 1 78.44 19 GLY B C 1
ATOM 2982 O O . GLY B 1 19 ? -6.258 22.562 1.283 1 78.44 19 GLY B O 1
ATOM 2983 N N . TYR B 1 20 ? -7.672 20.906 0.583 1 79 20 TYR B N 1
ATOM 2984 C CA . TYR B 1 20 ? -7.227 20.016 1.651 1 79 20 TYR B CA 1
ATOM 2985 C C . TYR B 1 20 ? -5.824 19.5 1.372 1 79 20 TYR B C 1
ATOM 2987 O O . TYR B 1 20 ? -5.5 19.156 0.233 1 79 20 TYR B O 1
ATOM 2995 N N . GLY B 1 21 ? -5.008 19.328 2.438 1 87.44 21 GLY B N 1
ATOM 2996 C CA . GLY B 1 21 ? -3.66 18.797 2.416 1 87.44 21 GLY B CA 1
ATOM 2997 C C . GLY B 1 21 ? -2.812 19.25 3.588 1 87.44 21 GLY B C 1
ATOM 2998 O O . GLY B 1 21 ? -2.121 20.266 3.5 1 87.44 21 GLY B O 1
ATOM 2999 N N . GLY B 1 22 ? -2.926 18.469 4.617 1 86.75 22 GLY B N 1
ATOM 3000 C CA . GLY B 1 22 ? -2.252 18.875 5.844 1 86.75 22 GLY B CA 1
ATOM 3001 C C . GLY B 1 22 ? -0.741 18.891 5.715 1 86.75 22 GLY B C 1
ATOM 3002 O O . GLY B 1 22 ? -0.093 19.891 6.059 1 86.75 22 GLY B O 1
ATOM 3003 N N . ILE B 1 23 ? -0.155 17.891 5.113 1 93.38 23 ILE B N 1
ATOM 3004 C CA . ILE B 1 23 ? 1.294 17.766 5 1 93.38 23 ILE B CA 1
ATOM 3005 C C . ILE B 1 23 ? 1.822 18.797 4.008 1 93.38 23 ILE B C 1
ATOM 3007 O O . ILE B 1 23 ? 2.783 19.516 4.301 1 93.38 23 ILE B O 1
ATOM 3011 N N . GLU B 1 24 ? 1.159 18.906 2.938 1 94.69 24 GLU B N 1
ATOM 3012 C CA . GLU B 1 24 ? 1.594 19.828 1.893 1 94.69 24 GLU B CA 1
ATOM 3013 C C . GLU B 1 24 ? 1.461 21.266 2.348 1 94.69 24 GLU B C 1
ATOM 3015 O O . GLU B 1 24 ? 2.264 22.125 1.961 1 94.69 24 GLU B O 1
ATOM 3020 N N . THR B 1 25 ? 0.426 21.531 3.184 1 91.69 25 THR B N 1
ATOM 3021 C CA . THR B 1 25 ? 0.296 22.859 3.766 1 91.69 25 THR B CA 1
ATOM 3022 C C . THR B 1 25 ? 1.468 23.172 4.695 1 91.69 25 THR B C 1
ATOM 3024 O O . THR B 1 25 ? 2.004 24.281 4.691 1 91.69 25 THR B O 1
ATOM 3027 N N . VAL B 1 26 ? 1.876 22.188 5.469 1 94.69 26 VAL B N 1
ATOM 3028 C CA . VAL B 1 26 ? 3.008 22.344 6.375 1 94.69 26 VAL B CA 1
ATOM 3029 C C . VAL B 1 26 ? 4.277 22.625 5.574 1 94.69 26 VAL B C 1
ATOM 3031 O O . VAL B 1 26 ? 5.043 23.531 5.91 1 94.69 26 VAL B O 1
ATOM 3034 N N . VAL B 1 27 ? 4.473 21.906 4.508 1 97.25 27 VAL B N 1
ATOM 3035 C CA . VAL B 1 27 ? 5.652 22.078 3.662 1 97.25 27 VAL B CA 1
ATOM 3036 C C . VAL B 1 27 ? 5.641 23.453 3.021 1 97.25 27 VAL B C 1
ATOM 3038 O O . VAL B 1 27 ? 6.656 24.156 3.025 1 97.25 27 VAL B O 1
ATOM 3041 N N . ALA B 1 28 ? 4.477 23.844 2.605 1 95.62 28 ALA B N 1
ATOM 3042 C CA . ALA B 1 28 ? 4.332 25.156 1.974 1 95.62 28 ALA B CA 1
ATOM 3043 C C . ALA B 1 28 ? 4.605 26.281 2.969 1 95.62 28 ALA B C 1
ATOM 3045 O O . ALA B 1 28 ? 5.129 27.328 2.596 1 95.62 28 ALA B O 1
ATOM 3046 N N . THR B 1 29 ? 4.25 26.047 4.168 1 95.44 29 THR B N 1
ATOM 3047 C CA . THR B 1 29 ? 4.441 27.031 5.227 1 95.44 29 THR B CA 1
ATOM 3048 C C . THR B 1 29 ? 5.91 27.109 5.633 1 95.44 29 THR B C 1
ATOM 3050 O O . THR B 1 29 ? 6.414 28.203 5.941 1 95.44 29 THR B O 1
ATOM 3053 N N . LEU B 1 30 ? 6.605 26.047 5.562 1 97.69 30 LEU B N 1
ATOM 3054 C CA . LEU B 1 30 ? 7.977 25.922 6.047 1 97.69 30 LEU B CA 1
ATOM 3055 C C . LEU B 1 30 ? 8.961 26.516 5.043 1 97.69 30 LEU B C 1
ATOM 3057 O O . LEU B 1 30 ? 9.922 27.188 5.43 1 97.69 30 LEU B O 1
ATOM 3061 N N . ILE B 1 31 ? 8.766 26.375 3.758 1 97.88 31 ILE B N 1
ATOM 3062 C CA . ILE B 1 31 ? 9.766 26.578 2.719 1 97.88 31 ILE B CA 1
ATOM 3063 C C . ILE B 1 31 ? 10.133 28.047 2.621 1 97.88 31 ILE B C 1
ATOM 3065 O O . ILE B 1 31 ? 11.312 28.406 2.619 1 97.88 31 ILE B O 1
ATOM 3069 N N . PRO B 1 32 ? 9.125 29 2.637 1 96.94 32 PRO B N 1
ATOM 3070 C CA . PRO B 1 32 ? 9.5 30.406 2.434 1 96.94 32 PRO B CA 1
ATOM 3071 C C . PRO B 1 32 ? 10.414 30.938 3.537 1 96.94 32 PRO B C 1
ATOM 3073 O O . PRO B 1 32 ? 11.5 31.453 3.252 1 96.94 32 PRO B O 1
ATOM 3076 N N . PRO B 1 33 ? 10.062 30.75 4.816 1 97.25 33 PRO B N 1
ATOM 3077 C CA . PRO B 1 33 ? 10.992 31.25 5.832 1 97.25 33 PRO B CA 1
ATOM 3078 C C . PRO B 1 33 ? 12.312 30.484 5.855 1 97.25 33 PRO B C 1
ATOM 3080 O O . PRO B 1 33 ? 13.352 31.047 6.223 1 97.25 33 PRO B O 1
ATOM 3083 N N . LEU B 1 34 ? 12.328 29.219 5.496 1 97.69 34 LEU B N 1
ATOM 3084 C CA . LEU B 1 34 ? 13.562 28.453 5.402 1 97.69 34 LEU B CA 1
ATOM 3085 C C . LEU B 1 34 ? 14.508 29.062 4.379 1 97.69 34 LEU B C 1
ATOM 3087 O O . LEU B 1 34 ? 15.703 29.203 4.637 1 97.69 34 LEU B O 1
ATOM 3091 N N . ARG B 1 35 ? 14 29.469 3.248 1 97.81 35 ARG B N 1
ATOM 3092 C CA . ARG B 1 35 ? 14.781 30.109 2.193 1 97.81 35 ARG B CA 1
ATOM 3093 C C . ARG B 1 35 ? 15.25 31.5 2.625 1 97.81 35 ARG B C 1
ATOM 3095 O O . ARG B 1 35 ? 16.375 31.891 2.336 1 97.81 35 ARG B O 1
ATOM 3102 N N . GLU B 1 36 ? 14.43 32.219 3.332 1 97.06 36 GLU B N 1
ATOM 3103 C CA . GLU B 1 36 ? 14.797 33.531 3.854 1 97.06 36 GLU B CA 1
ATOM 3104 C C . GLU B 1 36 ? 15.984 33.438 4.805 1 97.06 36 GLU B C 1
ATOM 3106 O O . GLU B 1 36 ? 16.797 34.344 4.883 1 97.06 36 GLU B O 1
ATOM 3111 N N . LEU B 1 37 ? 16.047 32.312 5.453 1 97.38 37 LEU B N 1
ATOM 3112 C CA . LEU B 1 37 ? 17.125 32.094 6.41 1 97.38 37 LEU B CA 1
ATOM 3113 C C . LEU B 1 37 ? 18.375 31.609 5.711 1 97.38 37 LEU B C 1
ATOM 3115 O O . LEU B 1 37 ? 19.391 31.344 6.359 1 97.38 37 LEU B O 1
ATOM 3119 N N . GLY B 1 38 ? 18.281 31.359 4.371 1 97 38 GLY B N 1
ATOM 3120 C CA . GLY B 1 38 ? 19.484 31.125 3.598 1 97 38 GLY B CA 1
ATOM 3121 C C . GLY B 1 38 ? 19.578 29.703 3.055 1 97 38 GLY B C 1
ATOM 3122 O O . GLY B 1 38 ? 20.547 29.344 2.381 1 97 38 GLY B O 1
ATOM 3123 N N . ALA B 1 39 ? 18.594 28.906 3.283 1 98.06 39 ALA B N 1
ATOM 3124 C CA . ALA B 1 39 ? 18.625 27.531 2.779 1 98.06 39 ALA B CA 1
ATOM 3125 C C . ALA B 1 39 ? 18.281 27.484 1.293 1 98.06 39 ALA B C 1
ATOM 3127 O O . ALA B 1 39 ? 17.422 28.25 0.822 1 98.06 39 ALA B O 1
ATOM 3128 N N . ARG B 1 40 ? 18.984 26.672 0.557 1 98.19 40 ARG B N 1
ATOM 3129 C CA . ARG B 1 40 ? 18.578 26.297 -0.801 1 98.19 40 ARG B CA 1
ATOM 3130 C C . ARG B 1 40 ? 17.672 25.078 -0.797 1 98.19 40 ARG B C 1
ATOM 3132 O O . ARG B 1 40 ? 18.016 24.031 -0.249 1 98.19 40 ARG B O 1
ATOM 3139 N N . VAL B 1 41 ? 16.469 25.203 -1.427 1 98.62 41 VAL B N 1
ATOM 3140 C CA . VAL B 1 41 ? 15.453 24.172 -1.292 1 98.62 41 VAL B CA 1
ATOM 3141 C C . VAL B 1 41 ? 15.172 23.547 -2.654 1 98.62 41 VAL B C 1
ATOM 3143 O O . VAL B 1 41 ? 14.789 24.234 -3.6 1 98.62 41 VAL B O 1
ATOM 3146 N N . THR B 1 42 ? 15.453 22.281 -2.822 1 98.62 42 THR B N 1
ATOM 3147 C CA . THR B 1 42 ? 14.906 21.453 -3.881 1 98.62 42 THR B CA 1
ATOM 3148 C C . THR B 1 42 ? 13.68 20.688 -3.387 1 98.62 42 THR B C 1
ATOM 3150 O O . THR B 1 42 ? 13.742 19.984 -2.379 1 98.62 42 THR B O 1
ATOM 3153 N N . LEU B 1 43 ? 12.555 20.891 -4.062 1 98.75 43 LEU B N 1
ATOM 3154 C CA . LEU B 1 43 ? 11.297 20.297 -3.623 1 98.75 43 LEU B CA 1
ATOM 3155 C C . LEU B 1 43 ? 10.891 19.141 -4.527 1 98.75 43 LEU B C 1
ATOM 3157 O O . LEU B 1 43 ? 10.758 19.312 -5.742 1 98.75 43 LEU B O 1
ATOM 3161 N N . ALA B 1 44 ? 10.805 17.953 -4.004 1 98.62 44 ALA B N 1
ATOM 3162 C CA . ALA B 1 44 ? 10.219 16.812 -4.707 1 98.62 44 ALA B CA 1
ATOM 3163 C C . ALA B 1 44 ? 8.727 16.703 -4.414 1 98.62 44 ALA B C 1
ATOM 3165 O O . ALA B 1 44 ? 8.328 16.453 -3.273 1 98.62 44 ALA B O 1
ATOM 3166 N N . THR B 1 45 ? 7.914 16.875 -5.336 1 98.12 45 THR B N 1
ATOM 3167 C CA . THR B 1 45 ? 6.465 16.891 -5.168 1 98.12 45 THR B CA 1
ATOM 3168 C C . THR B 1 45 ? 5.766 16.5 -6.465 1 98.12 45 THR B C 1
ATOM 3170 O O . THR B 1 45 ? 6.34 15.812 -7.309 1 98.12 45 THR B O 1
ATOM 3173 N N . VAL B 1 46 ? 4.441 16.719 -6.535 1 96.5 46 VAL B N 1
ATOM 3174 C CA . VAL B 1 46 ? 3.652 16.406 -7.723 1 96.5 46 VAL B CA 1
ATOM 3175 C C . VAL B 1 46 ? 2.91 17.656 -8.188 1 96.5 46 VAL B C 1
ATOM 3177 O O . VAL B 1 46 ? 2.691 18.594 -7.402 1 96.5 46 VAL B O 1
ATOM 3180 N N . GLY B 1 47 ? 2.582 17.641 -9.43 1 91.81 47 GLY B N 1
ATOM 3181 C CA . GLY B 1 47 ? 1.887 18.781 -10 1 91.81 47 GLY B CA 1
ATOM 3182 C C . GLY B 1 47 ? 2.785 20 -10.195 1 91.81 47 GLY B C 1
ATOM 3183 O O . GLY B 1 47 ? 3.977 19.859 -10.469 1 91.81 47 GLY B O 1
ATOM 3184 N N . GLU B 1 48 ? 2.203 21.172 -10.227 1 88.94 48 GLU B N 1
ATOM 3185 C CA . GLU B 1 48 ? 2.932 22.422 -10.367 1 88.94 48 GLU B CA 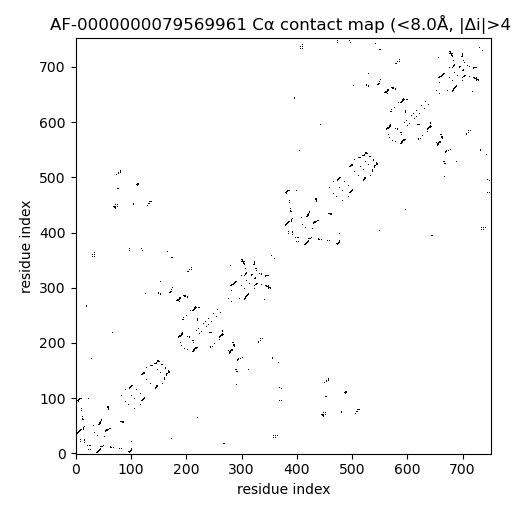1
ATOM 3186 C C . GLU B 1 48 ? 2.939 23.203 -9.062 1 88.94 48 GLU B C 1
ATOM 3188 O O . GLU B 1 48 ? 2.012 23.969 -8.781 1 88.94 48 GLU B O 1
ATOM 3193 N N . PRO B 1 49 ? 4.039 22.922 -8.352 1 91.88 49 PRO B N 1
ATOM 3194 C CA . PRO B 1 49 ? 4.07 23.688 -7.102 1 91.88 49 PRO B CA 1
ATOM 3195 C C . PRO B 1 49 ? 4.105 25.203 -7.328 1 91.88 49 PRO B C 1
ATOM 3197 O O . PRO B 1 49 ? 4.734 25.672 -8.281 1 91.88 49 PRO B O 1
ATOM 3200 N N . THR B 1 50 ? 3.445 25.953 -6.48 1 91.81 50 THR B N 1
ATOM 3201 C CA . THR B 1 50 ? 3.416 27.406 -6.621 1 91.81 50 THR B CA 1
ATOM 3202 C C . THR B 1 50 ? 4.273 28.078 -5.547 1 91.81 50 THR B C 1
ATOM 3204 O O . THR B 1 50 ? 4.551 29.266 -5.625 1 91.81 50 THR B O 1
ATOM 3207 N N . VAL B 1 51 ? 4.676 27.281 -4.594 1 94.5 51 VAL B N 1
ATOM 3208 C CA . VAL B 1 51 ? 5.629 27.812 -3.623 1 94.5 51 VAL B CA 1
ATOM 3209 C C . VAL B 1 51 ? 6.98 28.031 -4.297 1 94.5 51 VAL B C 1
ATOM 3211 O O . VAL B 1 51 ? 7.414 27.234 -5.117 1 94.5 51 VAL B O 1
ATOM 3214 N N . GLU B 1 52 ? 7.652 29.141 -4.035 1 96.06 52 GLU B N 1
ATOM 3215 C CA . GLU B 1 52 ? 8.953 29.453 -4.629 1 96.06 52 GLU B CA 1
ATOM 3216 C C . GLU B 1 52 ? 10.047 28.578 -4.031 1 96.06 52 GLU B C 1
ATOM 3218 O O . GLU B 1 52 ? 10.234 28.547 -2.814 1 96.06 52 GLU B O 1
ATOM 3223 N N . VAL B 1 53 ? 10.742 27.844 -4.848 1 97.94 53 VAL B N 1
ATOM 3224 C CA . VAL B 1 53 ? 11.867 27.016 -4.438 1 97.94 53 VAL B CA 1
ATOM 3225 C C . VAL B 1 53 ? 13.008 27.172 -5.441 1 97.94 53 VAL B C 1
ATOM 3227 O O . VAL B 1 53 ? 12.859 27.828 -6.473 1 97.94 53 VAL B O 1
ATOM 3230 N N . ASP B 1 54 ? 14.172 26.641 -5.137 1 97.5 54 ASP B N 1
ATOM 3231 C CA . ASP B 1 54 ? 15.336 26.75 -6.008 1 97.5 54 ASP B CA 1
ATOM 3232 C C . ASP B 1 54 ? 15.266 25.734 -7.152 1 97.5 54 ASP B C 1
ATOM 3234 O O . ASP B 1 54 ? 15.734 26.016 -8.258 1 97.5 54 ASP B O 1
ATOM 3238 N N . GLU B 1 55 ? 14.727 24.594 -6.883 1 97.44 55 GLU B N 1
ATOM 3239 C CA . GLU B 1 55 ? 14.555 23.531 -7.871 1 97.44 55 GLU B CA 1
ATOM 3240 C C . GLU B 1 55 ? 13.359 22.656 -7.527 1 97.44 55 GLU B C 1
ATOM 3242 O O . GLU B 1 55 ? 13.039 22.469 -6.355 1 97.44 55 GLU B O 1
ATOM 3247 N N . VAL B 1 56 ? 12.695 22.141 -8.562 1 97.88 56 VAL B N 1
ATOM 3248 C CA . VAL B 1 56 ? 11.578 21.234 -8.375 1 97.88 56 VAL B CA 1
ATOM 3249 C C . VAL B 1 56 ? 11.867 19.906 -9.078 1 97.88 56 VAL B C 1
ATOM 3251 O O . VAL B 1 56 ? 12.383 19.891 -10.195 1 97.88 56 VAL B O 1
ATOM 3254 N N . ILE B 1 57 ? 11.617 18.844 -8.398 1 97 57 ILE B N 1
ATOM 3255 C CA . ILE B 1 57 ? 11.617 17.5 -8.969 1 97 57 ILE B CA 1
ATOM 3256 C C . ILE B 1 57 ? 10.195 16.938 -8.961 1 97 57 ILE B C 1
ATOM 3258 O O . ILE B 1 57 ? 9.539 16.906 -7.918 1 97 57 ILE B O 1
ATOM 3262 N N . THR B 1 58 ? 9.703 16.562 -10.109 1 96.5 58 THR B N 1
ATOM 3263 C CA . THR B 1 58 ? 8.367 15.977 -10.227 1 96.5 58 THR B CA 1
ATOM 3264 C C . THR B 1 58 ? 8.438 14.57 -10.82 1 96.5 58 THR B C 1
ATOM 3266 O O . THR B 1 58 ? 8.203 14.391 -12.016 1 96.5 58 THR B O 1
ATOM 3269 N N . PRO B 1 59 ? 8.711 13.609 -9.945 1 95.62 59 PRO B N 1
ATOM 3270 C CA . PRO B 1 59 ? 8.828 12.234 -10.453 1 95.62 59 PRO B CA 1
ATOM 3271 C C . PRO B 1 59 ? 7.535 11.734 -11.102 1 95.62 59 PRO B C 1
ATOM 3273 O O . PRO B 1 59 ? 7.578 10.898 -12 1 95.62 59 PRO B O 1
ATOM 3276 N N . LEU B 1 60 ? 6.422 12.133 -10.57 1 96.56 60 LEU B N 1
ATOM 3277 C CA . LEU B 1 60 ? 5.113 11.883 -11.156 1 96.56 60 LEU B CA 1
ATOM 3278 C C . LEU B 1 60 ? 4.43 13.188 -11.562 1 96.56 60 LEU B C 1
ATOM 3280 O O . LEU B 1 60 ? 4.523 14.18 -10.844 1 96.56 60 LEU B O 1
ATOM 3284 N N . ASP B 1 61 ? 3.717 13.141 -12.633 1 92.19 61 ASP B N 1
ATOM 3285 C CA . ASP B 1 61 ? 3.186 14.375 -13.219 1 92.19 61 ASP B CA 1
ATOM 3286 C C . ASP B 1 61 ? 1.924 14.828 -12.484 1 92.19 61 ASP B C 1
ATOM 3288 O O . ASP B 1 61 ? 1.711 16.031 -12.289 1 92.19 61 ASP B O 1
ATOM 3292 N N . GLU B 1 62 ? 1.14 13.883 -12.078 1 95 62 GLU B N 1
ATOM 3293 C CA . GLU B 1 62 ? -0.17 14.211 -11.523 1 95 62 GLU B CA 1
ATOM 3294 C C . GLU B 1 62 ? -0.278 13.766 -10.07 1 95 62 GLU B C 1
ATOM 3296 O O . GLU B 1 62 ? 0.273 12.727 -9.688 1 95 62 GLU B O 1
ATOM 3301 N N . PRO B 1 63 ? -1.075 14.594 -9.266 1 94.5 63 PRO B N 1
ATOM 3302 C CA . PRO B 1 63 ? -1.322 14.172 -7.887 1 94.5 63 PRO B CA 1
ATOM 3303 C C . PRO B 1 63 ? -2.008 12.812 -7.797 1 94.5 63 PRO B C 1
ATOM 3305 O O . PRO B 1 63 ? -2.879 12.5 -8.617 1 94.5 63 PRO B O 1
ATOM 3308 N N . LYS B 1 64 ? -1.664 12.055 -6.789 1 95.19 64 LYS B N 1
ATOM 3309 C CA . LYS B 1 64 ? -2.172 10.688 -6.695 1 95.19 64 LYS B CA 1
ATOM 3310 C C . LYS B 1 64 ? -2.99 10.492 -5.422 1 95.19 64 LYS B C 1
ATOM 3312 O O . LYS B 1 64 ? -3.178 9.359 -4.969 1 95.19 64 LYS B O 1
ATOM 3317 N N . PHE B 1 65 ? -3.512 11.484 -4.852 1 91.06 65 PHE B N 1
ATOM 3318 C CA . PHE B 1 65 ? -4.184 11.438 -3.561 1 91.06 65 PHE B CA 1
ATOM 3319 C C . PHE B 1 65 ? -5.406 10.523 -3.623 1 91.06 65 PHE B C 1
ATOM 3321 O O . PHE B 1 65 ? -5.73 9.844 -2.65 1 91.06 65 PHE B O 1
ATOM 3328 N N . ALA B 1 66 ? -6.102 10.469 -4.711 1 85.88 66 ALA B N 1
ATOM 3329 C CA . ALA B 1 66 ? -7.305 9.656 -4.879 1 85.88 66 ALA B CA 1
ATOM 3330 C C . ALA B 1 66 ? -7 8.172 -4.656 1 85.88 66 ALA B C 1
ATOM 3332 O O . ALA B 1 66 ? -7.906 7.387 -4.375 1 85.88 66 ALA B O 1
ATOM 3333 N N . SER B 1 67 ? -5.723 7.816 -4.711 1 90.56 67 SER B N 1
ATOM 3334 C CA . SER B 1 67 ? -5.332 6.41 -4.648 1 90.56 67 SER B CA 1
ATOM 3335 C C . SER B 1 67 ? -4.969 6.004 -3.225 1 90.56 67 SER B C 1
ATOM 3337 O O . SER B 1 67 ? -4.836 4.812 -2.928 1 90.56 67 SER B O 1
ATOM 3339 N N . ILE B 1 68 ? -4.855 6.891 -2.338 1 89.88 68 ILE B N 1
ATOM 3340 C CA . ILE B 1 68 ? -4.215 6.656 -1.049 1 89.88 68 ILE B CA 1
ATOM 3341 C C . ILE B 1 68 ? -5.051 5.68 -0.224 1 89.88 68 ILE B C 1
ATOM 3343 O O . ILE B 1 68 ? -4.516 4.934 0.597 1 89.88 68 ILE B O 1
ATOM 3347 N N . ALA B 1 69 ? -6.402 5.629 -0.44 1 86.88 69 ALA B N 1
ATOM 3348 C CA . ALA B 1 69 ? -7.293 4.77 0.334 1 86.88 69 ALA B CA 1
ATOM 3349 C C . ALA B 1 69 ? -7.66 3.514 -0.452 1 86.88 69 ALA B C 1
ATOM 3351 O O . ALA B 1 69 ? -8.469 2.703 0.006 1 86.88 69 ALA B O 1
ATOM 3352 N N . ARG B 1 70 ? -7.051 3.354 -1.671 1 87.81 70 ARG B N 1
ATOM 3353 C CA . ARG B 1 70 ? -7.266 2.146 -2.461 1 87.81 70 ARG B CA 1
ATOM 3354 C C . ARG B 1 70 ? -6.449 0.98 -1.91 1 87.81 70 ARG B C 1
ATOM 3356 O O . ARG B 1 70 ? -5.504 1.184 -1.145 1 87.81 70 ARG B O 1
ATOM 3363 N N . PRO B 1 71 ? -6.879 -0.28 -2.301 1 89.44 71 PRO B N 1
ATOM 3364 C CA . PRO B 1 71 ? -6.156 -1.457 -1.807 1 89.44 71 PRO B CA 1
ATOM 3365 C C . PRO B 1 71 ? -4.656 -1.386 -2.074 1 89.44 71 PRO B C 1
ATOM 3367 O O . PRO B 1 71 ? -4.238 -1.016 -3.174 1 89.44 71 PRO B O 1
ATOM 3370 N N . TYR B 1 72 ? -3.908 -1.789 -1.082 1 93.88 72 TYR B N 1
ATOM 3371 C CA . TYR B 1 72 ? -2.451 -1.755 -1.096 1 93.88 72 TYR B CA 1
ATOM 3372 C C . TYR B 1 72 ? -1.901 -2.432 -2.346 1 93.88 72 TYR B C 1
ATOM 3374 O O . TYR B 1 72 ? -1.038 -1.878 -3.031 1 93.88 72 TYR B O 1
ATOM 3382 N N . ASN B 1 73 ? -2.334 -3.605 -2.633 1 91.75 73 ASN B N 1
ATOM 3383 C CA . ASN B 1 73 ? -1.777 -4.418 -3.709 1 91.75 73 ASN B CA 1
ATOM 3384 C C . ASN B 1 73 ? -2.045 -3.797 -5.078 1 91.75 73 ASN B C 1
ATOM 3386 O O . ASN B 1 73 ? -1.469 -4.223 -6.078 1 91.75 73 ASN B O 1
ATOM 3390 N N . GLN B 1 74 ? -2.861 -2.717 -5.102 1 91 74 GLN B N 1
ATOM 3391 C CA . GLN B 1 74 ? -3.172 -2.078 -6.375 1 91 74 GLN B CA 1
ATOM 3392 C C . GLN B 1 74 ? -2.371 -0.791 -6.555 1 91 74 GLN B C 1
ATOM 3394 O O . GLN B 1 74 ? -2.178 -0.326 -7.68 1 91 74 GLN B O 1
ATOM 3399 N N . VAL B 1 75 ? -1.857 -0.198 -5.395 1 94.81 75 VAL B N 1
ATOM 3400 C CA . VAL B 1 75 ? -1.38 1.172 -5.551 1 94.81 75 VAL B CA 1
ATOM 3401 C C . VAL B 1 75 ? -0.026 1.329 -4.863 1 94.81 75 VAL B C 1
ATOM 3403 O O . VAL B 1 75 ? 0.517 2.434 -4.789 1 94.81 75 VAL B O 1
ATOM 3406 N N . SER B 1 76 ? 0.576 0.28 -4.348 1 96.25 76 SER B N 1
ATOM 3407 C CA . SER B 1 76 ? 1.809 0.366 -3.57 1 96.25 76 SER B CA 1
ATOM 3408 C C . SER B 1 76 ? 2.961 0.892 -4.422 1 96.25 76 SER B C 1
ATOM 3410 O O . SER B 1 76 ? 3.945 1.409 -3.889 1 96.25 76 SER B O 1
ATOM 3412 N N . GLY B 1 77 ? 2.855 0.846 -5.742 1 97.5 77 GLY B N 1
ATOM 3413 C CA . GLY B 1 77 ? 3.922 1.279 -6.633 1 97.5 77 GLY B CA 1
ATOM 3414 C C . GLY B 1 77 ? 4.02 2.787 -6.754 1 97.5 77 GLY B C 1
ATOM 3415 O O . GLY B 1 77 ? 5.039 3.314 -7.207 1 97.5 77 GLY B O 1
ATOM 3416 N N . ILE B 1 78 ? 2.996 3.5 -6.344 1 97.81 78 ILE B N 1
ATOM 3417 C CA . ILE B 1 78 ? 2.906 4.934 -6.594 1 97.81 78 ILE B CA 1
ATOM 3418 C C . ILE B 1 78 ? 3.984 5.664 -5.793 1 97.81 78 ILE B C 1
ATOM 3420 O O . ILE B 1 78 ? 4.777 6.422 -6.359 1 97.81 78 ILE B O 1
ATOM 3424 N N . ALA B 1 79 ? 4.012 5.395 -4.508 1 98.19 79 ALA B N 1
ATOM 3425 C CA . ALA B 1 79 ? 4.992 6.066 -3.66 1 98.19 79 ALA B CA 1
ATOM 3426 C C . ALA B 1 79 ? 6.414 5.699 -4.066 1 98.19 79 ALA B C 1
ATOM 3428 O O . ALA B 1 79 ? 7.316 6.539 -4.016 1 98.19 79 ALA B O 1
ATOM 3429 N N . HIS B 1 80 ? 6.586 4.488 -4.539 1 98.38 80 HIS B N 1
ATOM 3430 C CA . HIS B 1 80 ? 7.91 4.039 -4.949 1 98.38 80 HIS B CA 1
ATOM 3431 C C . HIS B 1 80 ? 8.312 4.66 -6.281 1 98.38 80 HIS B C 1
ATOM 3433 O O . HIS B 1 80 ? 9.5 4.922 -6.516 1 98.38 80 HIS B O 1
ATOM 3439 N N . ALA B 1 81 ? 7.34 4.809 -7.145 1 98.12 81 ALA B N 1
ATOM 3440 C CA . ALA B 1 81 ? 7.625 5.539 -8.375 1 98.12 81 ALA B CA 1
ATOM 3441 C C . ALA B 1 81 ? 8.148 6.938 -8.078 1 98.12 81 ALA B C 1
ATOM 3443 O O . ALA B 1 81 ? 9.125 7.387 -8.688 1 98.12 81 ALA B O 1
ATOM 3444 N N . HIS B 1 82 ? 7.52 7.578 -7.156 1 98.38 82 HIS B N 1
ATOM 3445 C CA . HIS B 1 82 ? 7.984 8.883 -6.703 1 98.38 82 HIS B CA 1
ATOM 3446 C C . HIS B 1 82 ? 9.406 8.805 -6.148 1 98.38 82 HIS B C 1
ATOM 3448 O O . HIS B 1 82 ? 10.266 9.602 -6.523 1 98.38 82 HIS B O 1
ATOM 3454 N N . MET B 1 83 ? 9.688 7.824 -5.352 1 98.31 83 MET B N 1
ATOM 3455 C CA . MET B 1 83 ? 10.984 7.699 -4.691 1 98.31 83 MET B CA 1
ATOM 3456 C C . MET B 1 83 ? 12.086 7.41 -5.711 1 98.31 83 MET B C 1
ATOM 3458 O O . MET B 1 83 ? 13.242 7.762 -5.492 1 98.31 83 MET B O 1
ATOM 3462 N N . GLN B 1 84 ? 11.742 6.766 -6.836 1 97.25 84 GLN B N 1
ATOM 3463 C CA . GLN B 1 84 ? 12.742 6.57 -7.879 1 97.25 84 GLN B CA 1
ATOM 3464 C C . GLN B 1 84 ? 13.336 7.902 -8.328 1 97.25 84 GLN B C 1
ATOM 3466 O O . GLN B 1 84 ? 14.547 8.016 -8.531 1 97.25 84 GLN B O 1
ATOM 3471 N N . GLY B 1 85 ? 12.461 8.891 -8.461 1 97.12 85 GLY B N 1
ATOM 3472 C CA . GLY B 1 85 ? 12.93 10.211 -8.828 1 97.12 85 GLY B CA 1
ATOM 3473 C C . GLY B 1 85 ? 13.789 10.867 -7.762 1 97.12 85 GLY B C 1
ATOM 3474 O O . GLY B 1 85 ? 14.789 11.508 -8.07 1 97.12 85 GLY B O 1
ATOM 3475 N N . VAL B 1 86 ? 13.406 10.672 -6.523 1 98.31 86 VAL B N 1
ATOM 3476 C CA . VAL B 1 86 ? 14.148 11.242 -5.406 1 98.31 86 VAL B CA 1
ATOM 3477 C C . VAL B 1 86 ? 15.531 10.602 -5.32 1 98.31 86 VAL B C 1
ATOM 3479 O O . VAL B 1 86 ? 16.547 11.297 -5.195 1 98.31 86 VAL B O 1
ATOM 3482 N N . VAL B 1 87 ? 15.578 9.258 -5.434 1 97.69 87 VAL B N 1
ATOM 3483 C CA . VAL B 1 87 ? 16.828 8.523 -5.367 1 97.69 87 VAL B CA 1
ATOM 3484 C C . VAL B 1 87 ? 17.75 8.938 -6.52 1 97.69 87 VAL B C 1
ATOM 3486 O O . VAL B 1 87 ? 18.938 9.156 -6.328 1 97.69 87 VAL B O 1
ATOM 3489 N N . ALA B 1 88 ? 17.156 9.062 -7.727 1 96.94 88 ALA B N 1
ATOM 3490 C CA . ALA B 1 88 ? 17.938 9.492 -8.891 1 96.94 88 ALA B CA 1
ATOM 3491 C C . ALA B 1 88 ? 18.547 10.875 -8.656 1 96.94 88 ALA B C 1
ATOM 3493 O O . ALA B 1 88 ? 19.703 11.109 -8.992 1 96.94 88 ALA B O 1
ATOM 3494 N N . ALA B 1 89 ? 17.812 11.773 -8.062 1 97.75 89 ALA B N 1
ATOM 3495 C CA . ALA B 1 89 ? 18.297 13.125 -7.781 1 97.75 89 ALA B CA 1
ATOM 3496 C C . ALA B 1 89 ? 19.469 13.094 -6.793 1 97.75 89 ALA B C 1
ATOM 3498 O O . ALA B 1 89 ? 20.453 13.805 -6.973 1 97.75 89 ALA B O 1
ATOM 3499 N N . ILE B 1 90 ? 19.328 12.273 -5.758 1 97.81 90 ILE B N 1
ATOM 3500 C CA . ILE B 1 90 ? 20.359 12.164 -4.723 1 97.81 90 ILE B CA 1
ATOM 3501 C C . ILE B 1 90 ? 21.641 11.609 -5.324 1 97.81 90 ILE B C 1
ATOM 3503 O O . ILE B 1 90 ? 22.734 12 -4.926 1 97.81 90 ILE B O 1
ATOM 3507 N N . ARG B 1 91 ? 21.516 10.75 -6.316 1 95.5 91 ARG B N 1
ATOM 3508 C CA . ARG B 1 91 ? 22.688 10.148 -6.961 1 95.5 91 ARG B CA 1
ATOM 3509 C C . ARG B 1 91 ? 23.344 11.133 -7.91 1 95.5 91 ARG B C 1
ATOM 3511 O O . ARG B 1 91 ? 24.562 11.062 -8.133 1 95.5 91 ARG B O 1
ATOM 3518 N N . GLU B 1 92 ? 22.578 11.977 -8.422 1 95.25 92 GLU B N 1
ATOM 3519 C CA . GLU B 1 92 ? 23.078 12.898 -9.445 1 95.25 92 GLU B CA 1
ATOM 3520 C C . GLU B 1 92 ? 23.719 14.133 -8.812 1 95.25 92 GLU B C 1
ATOM 3522 O O . GLU B 1 92 ? 24.609 14.734 -9.398 1 95.25 92 GLU B O 1
ATOM 3527 N N . ARG B 1 93 ? 23.203 14.531 -7.664 1 94.12 93 ARG B N 1
ATOM 3528 C CA . ARG B 1 93 ? 23.719 15.742 -7.055 1 94.12 93 ARG B CA 1
ATOM 3529 C C . ARG B 1 93 ? 23.812 15.602 -5.539 1 94.12 93 ARG B C 1
ATOM 3531 O O . ARG B 1 93 ? 23.094 14.812 -4.941 1 94.12 93 ARG B O 1
ATOM 3538 N N . GLU B 1 94 ? 24.656 16.438 -4.984 1 94.81 94 GLU B N 1
ATOM 3539 C CA . GLU B 1 94 ? 24.906 16.375 -3.545 1 94.81 94 GLU B CA 1
ATOM 3540 C C . GLU B 1 94 ? 23.938 17.281 -2.779 1 94.81 94 GLU B C 1
ATOM 3542 O O . GLU B 1 94 ? 23.766 18.453 -3.129 1 94.81 94 GLU B O 1
ATOM 3547 N N . PHE B 1 95 ? 23.312 16.797 -1.8 1 98.25 95 PHE B N 1
ATOM 3548 C CA . PHE B 1 95 ? 22.531 17.531 -0.823 1 98.25 95 PHE B CA 1
ATOM 3549 C C . PHE B 1 95 ? 23.125 17.406 0.57 1 98.25 95 PHE B C 1
ATOM 3551 O O . PHE B 1 95 ? 23.781 16.406 0.884 1 98.25 95 PHE B O 1
ATOM 3558 N N . ASP B 1 96 ? 22.938 18.484 1.336 1 98.19 96 ASP B N 1
ATOM 3559 C CA . ASP B 1 96 ? 23.422 18.406 2.711 1 98.19 96 ASP B CA 1
ATOM 3560 C C . ASP B 1 96 ? 22.516 17.547 3.572 1 98.19 96 ASP B C 1
ATOM 3562 O O . ASP B 1 96 ? 22.969 16.906 4.52 1 98.19 96 ASP B O 1
ATOM 3566 N N . ILE B 1 97 ? 21.219 17.578 3.271 1 98.62 97 ILE B N 1
ATOM 3567 C CA . ILE B 1 97 ? 20.25 16.844 4.078 1 98.62 97 ILE B CA 1
ATOM 3568 C C . ILE B 1 97 ? 18.969 16.625 3.268 1 98.62 97 ILE B C 1
ATOM 3570 O O . ILE B 1 97 ? 18.656 17.406 2.365 1 98.62 97 ILE B O 1
ATOM 3574 N N . VAL B 1 98 ? 18.266 15.539 3.496 1 98.81 98 VAL B N 1
ATOM 3575 C CA . VAL B 1 98 ? 16.922 15.297 2.988 1 98.81 98 VAL B CA 1
ATOM 3576 C C . VAL B 1 98 ? 15.906 15.477 4.113 1 98.81 98 VAL B C 1
ATOM 3578 O O . VAL B 1 98 ? 16.062 14.898 5.195 1 98.81 98 VAL B O 1
ATOM 3581 N N . HIS B 1 99 ? 14.977 16.344 3.941 1 98.94 99 HIS B N 1
ATOM 3582 C CA . HIS B 1 99 ? 13.828 16.469 4.832 1 98.94 99 HIS B CA 1
ATOM 3583 C C . HIS B 1 99 ? 12.617 15.734 4.27 1 98.94 99 HIS B C 1
ATOM 3585 O O . HIS B 1 99 ? 11.945 16.234 3.361 1 98.94 99 HIS B O 1
ATOM 3591 N N . ASP B 1 100 ? 12.328 14.625 4.852 1 98.75 100 ASP B N 1
ATOM 3592 C CA . ASP B 1 100 ? 11.336 13.703 4.301 1 98.75 100 ASP B CA 1
ATOM 3593 C C . ASP B 1 100 ? 9.992 13.867 5.008 1 98.75 100 ASP B C 1
ATOM 3595 O O . ASP B 1 100 ? 9.945 14.039 6.227 1 98.75 100 ASP B O 1
ATOM 3599 N N . HIS B 1 101 ? 8.945 13.844 4.207 1 98.44 101 HIS B N 1
ATOM 3600 C CA . HIS B 1 101 ? 7.586 13.938 4.73 1 98.44 101 HIS B CA 1
ATOM 3601 C C . HIS B 1 101 ? 6.727 12.781 4.246 1 98.44 101 HIS B C 1
ATOM 3603 O O . HIS B 1 101 ? 5.504 12.797 4.406 1 98.44 101 HIS B O 1
ATOM 3609 N N . LEU B 1 102 ? 7.289 11.711 3.568 1 96.81 102 LEU B N 1
ATOM 3610 C CA . LEU B 1 102 ? 6.562 10.633 2.906 1 96.81 102 LEU B CA 1
ATOM 3611 C C . LEU B 1 102 ? 6.508 9.391 3.787 1 96.81 102 LEU B C 1
ATOM 3613 O O . LEU B 1 102 ? 6.762 8.281 3.316 1 96.81 102 LEU B O 1
ATOM 3617 N N . GLU B 1 103 ? 6.223 9.477 4.977 1 92.81 103 GLU B N 1
ATOM 3618 C CA . GLU B 1 103 ? 5.953 8.414 5.938 1 92.81 103 GLU B CA 1
ATOM 3619 C C . GLU B 1 103 ? 6.914 7.242 5.75 1 92.81 103 GLU B C 1
ATOM 3621 O O . GLU B 1 103 ? 8.125 7.438 5.656 1 92.81 103 GLU B O 1
ATOM 3626 N N . VAL B 1 104 ? 6.434 5.922 5.715 1 96.75 104 VAL B N 1
ATOM 3627 C CA . VAL B 1 104 ? 7.223 4.699 5.812 1 96.75 104 VAL B CA 1
ATOM 3628 C C . VAL B 1 104 ? 8.094 4.547 4.566 1 96.75 104 VAL B C 1
ATOM 3630 O O . VAL B 1 104 ? 9.266 4.184 4.664 1 96.75 104 VAL B O 1
ATOM 3633 N N . VAL B 1 105 ? 7.547 4.867 3.35 1 98.12 105 VAL B N 1
ATOM 3634 C CA . VAL B 1 105 ? 8.219 4.578 2.09 1 98.12 105 VAL B CA 1
ATOM 3635 C C . VAL B 1 105 ? 9.469 5.449 1.964 1 98.12 105 VAL B C 1
ATOM 3637 O O . VAL B 1 105 ? 10.539 4.961 1.585 1 98.12 105 VAL B O 1
ATOM 3640 N N . GLY B 1 106 ? 9.391 6.723 2.334 1 98.12 106 GLY B N 1
ATOM 3641 C CA . GLY B 1 106 ? 10.516 7.637 2.252 1 98.12 106 GLY B CA 1
ATOM 3642 C C . GLY B 1 106 ? 11.719 7.168 3.045 1 98.12 106 GLY B C 1
ATOM 3643 O O . GLY B 1 106 ? 12.773 6.883 2.475 1 98.12 106 GLY B O 1
ATOM 3644 N N . ILE B 1 107 ? 11.5 6.891 4.348 1 97.56 107 ILE B N 1
ATOM 3645 C CA . ILE B 1 107 ? 12.648 6.605 5.203 1 97.56 107 ILE B CA 1
ATOM 3646 C C . ILE B 1 107 ? 13.117 5.172 4.969 1 97.56 107 ILE B C 1
ATOM 3648 O O . ILE B 1 107 ? 14.305 4.871 5.133 1 97.56 107 ILE B O 1
ATOM 3652 N N . ALA B 1 108 ? 12.211 4.262 4.52 1 98.06 108 ALA B N 1
ATOM 3653 C CA . ALA B 1 108 ? 12.656 2.908 4.203 1 98.06 108 ALA B CA 1
ATOM 3654 C C . ALA B 1 108 ? 13.641 2.91 3.039 1 98.06 108 ALA B C 1
ATOM 3656 O O . ALA B 1 108 ? 14.695 2.275 3.111 1 98.06 108 ALA B O 1
ATOM 3657 N N . VAL B 1 109 ? 13.312 3.652 1.972 1 98.19 109 VAL B N 1
ATOM 3658 C CA . VAL B 1 109 ? 14.148 3.709 0.773 1 98.19 109 VAL B CA 1
ATOM 3659 C C . VAL B 1 109 ? 15.422 4.496 1.064 1 98.19 109 VAL B C 1
ATOM 3661 O O . VAL B 1 109 ? 16.516 4.047 0.745 1 98.19 109 VAL B O 1
ATOM 3664 N N . LEU B 1 110 ? 15.312 5.648 1.729 1 98.31 110 LEU B N 1
ATOM 3665 C CA . LEU B 1 110 ? 16.453 6.52 1.974 1 98.31 110 LEU B CA 1
ATOM 3666 C C . LEU B 1 110 ? 17.438 5.867 2.943 1 98.31 110 LEU B C 1
ATOM 3668 O O . LEU B 1 110 ? 18.656 5.957 2.758 1 98.31 110 LEU B O 1
ATOM 3672 N N . ALA B 1 111 ? 16.922 5.234 3.979 1 97.56 111 ALA B N 1
ATOM 3673 C CA . ALA B 1 111 ? 17.781 4.547 4.926 1 97.56 111 ALA B CA 1
ATOM 3674 C C . ALA B 1 111 ? 18.531 3.4 4.254 1 97.56 111 ALA B C 1
ATOM 3676 O O . ALA B 1 111 ? 19.688 3.131 4.582 1 97.56 111 ALA B O 1
ATOM 3677 N N . ALA B 1 112 ? 17.875 2.705 3.328 1 96.69 112 ALA B N 1
ATOM 3678 C CA . ALA B 1 112 ? 18.5 1.577 2.637 1 96.69 112 ALA B CA 1
ATOM 3679 C C . ALA B 1 112 ? 19.703 2.035 1.808 1 96.69 112 ALA B C 1
ATOM 3681 O O . ALA B 1 112 ? 20.656 1.274 1.606 1 96.69 112 ALA B O 1
ATOM 3682 N N . MET B 1 113 ? 19.703 3.27 1.353 1 96.19 113 MET B N 1
ATOM 3683 C CA . MET B 1 113 ? 20.797 3.816 0.555 1 96.19 113 MET B CA 1
ATOM 3684 C C . MET B 1 113 ? 22.094 3.852 1.359 1 96.19 113 MET B C 1
ATOM 3686 O O . MET B 1 113 ? 23.188 3.895 0.788 1 96.19 113 MET B O 1
ATOM 3690 N N . GLY B 1 114 ? 21.969 3.924 2.729 1 93.75 114 GLY B N 1
ATOM 3691 C CA . GLY B 1 114 ? 23.141 3.963 3.58 1 93.75 114 GLY B CA 1
ATOM 3692 C C . GLY B 1 114 ? 23.984 5.211 3.385 1 93.75 114 GLY B C 1
ATOM 3693 O O . GLY B 1 114 ? 23.453 6.328 3.42 1 93.75 114 GLY B O 1
ATOM 3694 N N . GLN B 1 115 ? 25.172 5.051 3.127 1 93 115 GLN B N 1
ATOM 3695 C CA . GLN B 1 115 ? 26.125 6.156 3.057 1 93 115 GLN B CA 1
ATOM 3696 C C . GLN B 1 115 ? 25.938 6.953 1.767 1 93 115 GLN B C 1
ATOM 3698 O O . GLN B 1 115 ? 26.453 8.07 1.646 1 93 115 GLN B O 1
ATOM 3703 N N . ALA B 1 116 ? 25.25 6.387 0.862 1 93.75 116 ALA B N 1
ATOM 3704 C CA . ALA B 1 116 ? 25.047 7.074 -0.408 1 93.75 116 ALA B CA 1
ATOM 3705 C C . ALA B 1 116 ? 23.969 8.156 -0.275 1 93.75 116 ALA B C 1
ATOM 3707 O O . ALA B 1 116 ? 23.828 9 -1.156 1 93.75 116 ALA B O 1
ATOM 3708 N N . CYS B 1 117 ? 23.219 8.141 0.818 1 96.38 117 CYS B N 1
ATOM 3709 C CA . CYS B 1 117 ? 22.188 9.133 1.096 1 96.38 117 CYS B CA 1
ATOM 3710 C C . CYS B 1 117 ? 22.672 10.156 2.115 1 96.38 117 CYS B C 1
ATOM 3712 O O . CYS B 1 117 ? 23.312 9.797 3.105 1 96.38 117 CYS B O 1
ATOM 3714 N N . PRO B 1 118 ? 22.5 11.461 1.851 1 97.56 118 PRO B N 1
ATOM 3715 C CA . PRO B 1 118 ? 22.75 12.398 2.943 1 97.56 118 PRO B CA 1
ATOM 3716 C C . PRO B 1 118 ? 21.891 12.117 4.176 1 97.56 118 PRO B C 1
ATOM 3718 O O . PRO B 1 118 ? 21.016 11.258 4.137 1 97.56 118 PRO B O 1
ATOM 3721 N N . PRO B 1 119 ? 22.25 12.773 5.332 1 98.06 119 PRO B N 1
ATOM 3722 C CA . PRO B 1 119 ? 21.375 12.594 6.492 1 98.06 119 PRO B CA 1
ATOM 3723 C C . PRO B 1 119 ? 19.906 12.922 6.191 1 98.06 119 PRO B C 1
ATOM 3725 O O . PRO B 1 119 ? 19.625 13.812 5.391 1 98.06 119 PRO B O 1
ATOM 3728 N N . VAL B 1 120 ? 19.031 12.203 6.832 1 98.62 120 VAL B N 1
ATOM 3729 C CA . VAL B 1 120 ? 17.609 12.336 6.57 1 98.62 120 VAL B CA 1
ATOM 3730 C C . VAL B 1 120 ? 16.891 12.781 7.844 1 98.62 120 VAL B C 1
ATOM 3732 O O . VAL B 1 120 ? 17.125 12.234 8.922 1 98.62 120 VAL B O 1
ATOM 3735 N N . LEU B 1 121 ? 16.156 13.805 7.77 1 98.75 121 LEU B N 1
ATOM 3736 C CA . LEU B 1 121 ? 15.227 14.227 8.812 1 98.75 121 LEU B CA 1
ATOM 3737 C C . LEU B 1 121 ? 13.781 13.914 8.414 1 98.75 121 LEU B C 1
ATOM 3739 O O . LEU B 1 121 ? 13.328 14.328 7.352 1 98.75 121 LEU B O 1
ATOM 3743 N N . GLN B 1 122 ? 13.078 13.141 9.188 1 98.44 122 GLN B N 1
ATOM 3744 C CA . GLN B 1 122 ? 11.68 12.797 8.945 1 98.44 122 GLN B CA 1
ATOM 3745 C C . GLN B 1 122 ? 10.758 13.516 9.93 1 98.44 122 GLN B C 1
ATOM 3747 O O . GLN B 1 122 ? 10.859 13.312 11.141 1 98.44 122 GLN B O 1
ATOM 3752 N N . THR B 1 123 ? 9.914 14.32 9.422 1 98.44 123 THR B N 1
ATOM 3753 C CA . THR B 1 123 ? 8.844 14.852 10.258 1 98.44 123 THR B CA 1
ATOM 3754 C C . THR B 1 123 ? 7.711 13.836 10.391 1 98.44 123 THR B C 1
ATOM 3756 O O . THR B 1 123 ? 7.227 13.305 9.391 1 98.44 123 THR B O 1
ATOM 3759 N N . LEU B 1 124 ? 7.352 13.562 11.648 1 97.31 124 LEU B N 1
ATOM 3760 C CA . LEU B 1 124 ? 6.258 12.633 11.922 1 97.31 124 LEU B CA 1
ATOM 3761 C C . LEU B 1 124 ? 4.914 13.352 11.875 1 97.31 124 LEU B C 1
ATOM 3763 O O . LEU B 1 124 ? 4.652 14.242 12.688 1 97.31 124 LEU B O 1
ATOM 3767 N N . HIS B 1 125 ? 4.102 12.953 10.875 1 94.69 125 HIS B N 1
ATOM 3768 C CA . HIS B 1 125 ? 2.822 13.633 10.695 1 94.69 125 HIS B CA 1
ATOM 3769 C C . HIS B 1 125 ? 1.669 12.773 11.211 1 94.69 125 HIS B C 1
ATOM 3771 O O . HIS B 1 125 ? 0.537 13.25 11.312 1 94.69 125 HIS B O 1
ATOM 3777 N N . TRP B 1 126 ? 1.948 11.562 11.562 1 91.38 126 TRP B N 1
ATOM 3778 C CA . TRP B 1 126 ? 0.904 10.609 11.914 1 91.38 126 TRP B CA 1
ATOM 3779 C C . TRP B 1 126 ? 1.214 9.93 13.25 1 91.38 126 TRP B C 1
ATOM 3781 O O . TRP B 1 126 ? 2.303 10.102 13.797 1 91.38 126 TRP B O 1
ATOM 3791 N N . ASP B 1 127 ? 0.202 9.281 13.758 1 89.69 127 ASP B N 1
ATOM 3792 C CA . ASP B 1 127 ? 0.416 8.375 14.891 1 89.69 127 ASP B CA 1
ATOM 3793 C C . ASP B 1 127 ? 1.171 7.125 14.453 1 89.69 127 ASP B C 1
ATOM 3795 O O . ASP B 1 127 ? 0.758 6.438 13.516 1 89.69 127 ASP B O 1
ATOM 3799 N N . MET B 1 128 ? 2.236 6.824 15.141 1 89.44 128 MET B N 1
ATOM 3800 C CA . MET B 1 128 ? 3.104 5.73 14.711 1 89.44 128 MET B CA 1
ATOM 3801 C C . MET B 1 128 ? 2.486 4.379 15.055 1 89.44 128 MET B C 1
ATOM 3803 O O . MET B 1 128 ? 3.021 3.336 14.68 1 89.44 128 MET B O 1
ATOM 3807 N N . ARG B 1 129 ? 1.315 4.426 15.742 1 85.5 129 ARG B N 1
ATOM 3808 C CA . ARG B 1 129 ? 0.546 3.189 15.844 1 85.5 129 ARG B CA 1
ATOM 3809 C C . ARG B 1 129 ? 0.048 2.742 14.469 1 85.5 129 ARG B C 1
ATOM 3811 O O . ARG B 1 129 ? -0.278 1.568 14.273 1 85.5 129 ARG B O 1
ATOM 3818 N N . LYS B 1 130 ? 0.003 3.836 13.672 1 89.5 130 LYS B N 1
ATOM 3819 C CA . LYS B 1 130 ? -0.146 3.529 12.25 1 89.5 130 LYS B CA 1
ATOM 3820 C C . LYS B 1 130 ? 1.106 2.852 11.703 1 89.5 130 LYS B C 1
ATOM 3822 O O . LYS B 1 130 ? 2.219 3.352 11.875 1 89.5 130 LYS B O 1
ATOM 3827 N N . HIS B 1 131 ? 1.145 1.758 11.172 1 94.75 131 HIS B N 1
ATOM 3828 C CA . HIS B 1 131 ? 2.258 0.976 10.648 1 94.75 131 HIS B CA 1
ATOM 3829 C C . HIS B 1 131 ? 3.193 0.526 11.766 1 94.75 131 HIS B C 1
ATOM 3831 O O . HIS B 1 131 ? 4.41 0.71 11.672 1 94.75 131 HIS B O 1
ATOM 3837 N N . ALA B 1 132 ? 2.701 0.066 12.844 1 93.5 132 ALA B N 1
ATOM 3838 C CA . ALA B 1 132 ? 3.418 -0.296 14.062 1 93.5 132 ALA B CA 1
ATOM 3839 C C . ALA B 1 132 ? 4.516 -1.316 13.766 1 93.5 132 ALA B C 1
ATOM 3841 O O . ALA B 1 132 ? 5.609 -1.241 14.336 1 93.5 132 ALA B O 1
ATOM 3842 N N . ASP B 1 133 ? 4.293 -2.262 12.828 1 94.19 133 ASP B N 1
ATOM 3843 C CA . ASP B 1 133 ? 5.285 -3.271 12.484 1 94.19 133 ASP B CA 1
ATOM 3844 C C . ASP B 1 133 ? 6.578 -2.625 11.984 1 94.19 133 ASP B C 1
ATOM 3846 O O . ASP B 1 133 ? 7.672 -3.113 12.273 1 94.19 133 ASP B O 1
ATOM 3850 N N . PHE B 1 134 ? 6.406 -1.582 11.32 1 97.44 134 PHE B N 1
ATOM 3851 C CA . PHE B 1 134 ? 7.547 -0.881 10.742 1 97.44 134 PHE B CA 1
ATOM 3852 C C . PHE B 1 134 ? 8.242 -0.024 11.789 1 97.44 134 PHE B C 1
ATOM 3854 O O . PHE B 1 134 ? 9.453 -0.16 12.008 1 97.44 134 PHE B O 1
ATOM 3861 N N . TYR B 1 135 ? 7.504 0.815 12.5 1 97.44 135 TYR B N 1
ATOM 3862 C CA . TYR B 1 135 ? 8.078 1.84 13.359 1 97.44 135 TYR B CA 1
ATOM 3863 C C . TYR B 1 135 ? 8.648 1.225 14.641 1 97.44 135 TYR B C 1
ATOM 3865 O O . TYR B 1 135 ? 9.562 1.781 15.25 1 97.44 135 TYR B O 1
ATOM 3873 N N . SER B 1 136 ? 8.172 0.081 15.016 1 96.12 136 SER B N 1
ATOM 3874 C CA . SER B 1 136 ? 8.641 -0.527 16.25 1 96.12 136 SER B CA 1
ATOM 3875 C C . SER B 1 136 ? 10.07 -1.036 16.109 1 96.12 136 SER B C 1
ATOM 3877 O O . SER B 1 136 ? 10.773 -1.215 17.109 1 96.12 136 SER B O 1
ATOM 3879 N N . ARG B 1 137 ? 10.578 -1.185 14.859 1 93.81 137 ARG B N 1
ATOM 3880 C CA . ARG B 1 137 ? 11.883 -1.821 14.68 1 93.81 137 ARG B CA 1
ATOM 3881 C C . ARG B 1 137 ? 12.781 -0.986 13.781 1 93.81 137 ARG B C 1
ATOM 3883 O O . ARG B 1 137 ? 13.961 -1.295 13.617 1 93.81 137 ARG B O 1
ATOM 3890 N N . PHE B 1 138 ? 12.211 0.041 13.258 1 97.12 138 PHE B N 1
ATOM 3891 C CA . PHE B 1 138 ? 12.984 0.83 12.305 1 97.12 138 PHE B CA 1
ATOM 3892 C C . PHE B 1 138 ? 14.258 1.367 12.945 1 97.12 138 PHE B C 1
ATOM 3894 O O . PHE B 1 138 ? 14.219 1.895 14.062 1 97.12 138 PHE B O 1
ATOM 3901 N N . ASP B 1 139 ? 15.297 1.22 12.266 1 95.19 139 ASP B N 1
ATOM 3902 C CA . ASP B 1 139 ? 16.594 1.725 12.68 1 95.19 139 ASP B CA 1
ATOM 3903 C C . ASP B 1 139 ? 17.297 2.461 11.531 1 95.19 139 ASP B C 1
ATOM 3905 O O . ASP B 1 139 ? 17.75 1.836 10.57 1 95.19 139 ASP B O 1
ATOM 3909 N N . GLY B 1 140 ? 17.391 3.75 11.664 1 95.06 140 GLY B N 1
ATOM 3910 C CA . GLY B 1 140 ? 18 4.59 10.641 1 95.06 140 GLY B CA 1
ATOM 3911 C C . GLY B 1 140 ? 19.516 4.562 10.68 1 95.06 140 GLY B C 1
ATOM 3912 O O . GLY B 1 140 ? 20.172 5.277 9.914 1 95.06 140 GLY B O 1
ATOM 3913 N N . ALA B 1 141 ? 20.109 3.834 11.594 1 92.12 141 ALA B N 1
ATOM 3914 C CA . ALA B 1 141 ? 21.547 3.605 11.711 1 92.12 141 ALA B CA 1
ATOM 3915 C C . ALA B 1 141 ? 22.297 4.922 11.859 1 92.12 141 ALA B C 1
ATOM 3917 O O . ALA B 1 141 ? 23.344 5.121 11.227 1 92.12 141 ALA B O 1
ATOM 3918 N N . GLY B 1 142 ? 21.688 5.879 12.555 1 91.81 142 GLY B N 1
ATOM 3919 C CA . GLY B 1 142 ? 22.328 7.148 12.836 1 91.81 142 GLY B CA 1
ATOM 3920 C C . GLY B 1 142 ? 22.219 8.141 11.695 1 91.81 142 GLY B C 1
ATOM 3921 O O . GLY B 1 142 ? 22.688 9.281 11.805 1 91.81 142 GLY B O 1
ATOM 3922 N N . ARG B 1 143 ? 21.547 7.746 10.672 1 94.25 143 ARG B N 1
ATOM 3923 C CA . ARG B 1 143 ? 21.5 8.609 9.5 1 94.25 143 ARG B CA 1
ATOM 3924 C C . ARG B 1 143 ? 20.109 9.211 9.328 1 94.25 143 ARG B C 1
ATOM 3926 O O . ARG B 1 143 ? 19.922 10.148 8.547 1 94.25 143 ARG B O 1
ATOM 3933 N N . VAL B 1 144 ? 19.141 8.641 10 1 97.31 144 VAL B N 1
ATOM 3934 C CA . VAL B 1 144 ? 17.781 9.156 9.984 1 97.31 144 VAL B CA 1
ATOM 3935 C C . VAL B 1 144 ? 17.406 9.688 11.367 1 97.31 144 VAL B C 1
ATOM 3937 O O . VAL B 1 144 ? 17.625 9.016 12.375 1 97.31 144 VAL B O 1
ATOM 3940 N N . GLY B 1 145 ? 17.047 10.914 11.43 1 98.06 145 GLY B N 1
ATOM 3941 C CA . GLY B 1 145 ? 16.484 11.5 12.633 1 98.06 145 GLY B CA 1
ATOM 3942 C C . GLY B 1 145 ? 15 11.812 12.5 1 98.06 145 GLY B C 1
ATOM 3943 O O . GLY B 1 145 ? 14.523 12.141 11.406 1 98.06 145 GLY B O 1
ATOM 3944 N N . PHE B 1 146 ? 14.289 11.734 13.641 1 98.31 146 PHE B N 1
ATOM 3945 C CA . PHE B 1 146 ? 12.852 11.984 13.625 1 98.31 146 PHE B CA 1
ATOM 3946 C C . PHE B 1 146 ? 12.508 13.266 14.367 1 98.31 146 PHE B C 1
ATOM 3948 O O . PHE B 1 146 ? 13.117 13.57 15.398 1 98.31 146 PHE B O 1
ATOM 3955 N N . VAL B 1 147 ? 11.562 13.984 13.844 1 98.62 147 VAL B N 1
ATOM 3956 C CA . VAL B 1 147 ? 11.008 15.164 14.508 1 98.62 147 VAL B CA 1
ATOM 3957 C C . VAL B 1 147 ? 9.508 14.977 14.727 1 98.62 147 VAL B C 1
ATOM 3959 O O . VAL B 1 147 ? 8.758 14.773 13.773 1 98.62 147 VAL B O 1
ATOM 3962 N N . ALA B 1 148 ? 9.086 15 15.977 1 98.31 148 ALA B N 1
ATOM 3963 C CA . ALA B 1 148 ? 7.66 14.992 16.281 1 98.31 148 ALA B CA 1
ATOM 3964 C C . ALA B 1 148 ? 7.074 16.406 16.188 1 98.31 148 ALA B C 1
ATOM 3966 O O . ALA B 1 148 ? 7.789 17.391 16.344 1 98.31 148 ALA B O 1
ATOM 3967 N N . VAL B 1 149 ? 5.781 16.422 15.969 1 97.75 149 VAL B N 1
ATOM 3968 C CA . VAL B 1 149 ? 5.141 17.734 15.852 1 97.75 149 VAL B CA 1
ATOM 3969 C C . VAL B 1 149 ? 4.508 18.109 17.188 1 97.75 149 VAL B C 1
ATOM 3971 O O . VAL B 1 149 ? 3.951 19.203 17.328 1 97.75 149 VAL B O 1
ATOM 3974 N N . SER B 1 150 ? 4.52 17.281 18.141 1 97.5 150 SER B N 1
ATOM 3975 C CA . SER B 1 150 ? 4.113 17.547 19.516 1 97.5 150 SER B CA 1
ATOM 3976 C C . SER B 1 150 ? 4.773 16.578 20.484 1 97.5 150 SER B C 1
ATOM 3978 O O . SER B 1 150 ? 5.18 15.484 20.094 1 97.5 150 SER B O 1
ATOM 3980 N N . GLN B 1 151 ? 4.91 17.031 21.719 1 97.38 151 GLN B N 1
ATOM 3981 C CA . GLN B 1 151 ? 5.457 16.141 22.734 1 97.38 151 GLN B CA 1
ATOM 3982 C C . GLN B 1 151 ? 4.559 14.922 22.938 1 97.38 151 GLN B C 1
ATOM 3984 O O . GLN B 1 151 ? 5.047 13.805 23.141 1 97.38 151 GLN B O 1
ATOM 3989 N N . SER B 1 152 ? 3.283 15.125 22.859 1 97.31 152 SER B N 1
ATOM 3990 C CA . SER B 1 152 ? 2.338 14.023 23.016 1 97.31 152 SER B CA 1
ATOM 3991 C C . SER B 1 152 ? 2.555 12.953 21.953 1 97.31 152 SER B C 1
ATOM 3993 O O . SER B 1 152 ? 2.471 11.758 22.234 1 97.31 152 SER B O 1
ATOM 3995 N N . GLN B 1 153 ? 2.803 13.344 20.719 1 97.44 153 GLN B N 1
ATOM 3996 C CA . GLN B 1 153 ? 3.086 12.398 19.641 1 97.44 153 GLN B CA 1
ATOM 3997 C C . GLN B 1 153 ? 4.34 11.586 19.938 1 97.44 153 GLN B C 1
ATOM 3999 O O . GLN B 1 153 ? 4.344 10.367 19.781 1 97.44 153 GLN B O 1
ATOM 4004 N N . LEU B 1 154 ? 5.398 12.32 20.375 1 97.69 154 LEU B N 1
ATOM 4005 C CA . LEU B 1 154 ? 6.66 11.656 20.672 1 97.69 154 LEU B CA 1
ATOM 4006 C C . LEU B 1 154 ? 6.492 10.664 21.828 1 97.69 154 LEU B C 1
ATOM 4008 O O . LEU B 1 154 ? 6.996 9.539 21.75 1 97.69 154 LEU B O 1
ATOM 4012 N N . ASP B 1 155 ? 5.742 11.109 22.812 1 97.25 155 ASP B N 1
ATOM 4013 C CA . ASP B 1 155 ? 5.547 10.273 24 1 97.25 155 ASP B CA 1
ATOM 4014 C C . ASP B 1 155 ? 4.82 8.977 23.641 1 97.25 155 ASP B C 1
ATOM 4016 O O . ASP B 1 155 ? 5 7.957 24.312 1 97.25 155 ASP B O 1
ATOM 4020 N N . ARG B 1 156 ? 4.047 9.016 22.625 1 96 156 ARG B N 1
ATOM 4021 C CA . ARG B 1 156 ? 3.236 7.863 22.25 1 96 156 ARG B CA 1
ATOM 4022 C C . ARG B 1 156 ? 3.945 7.02 21.203 1 96 156 ARG B C 1
ATOM 4024 O O . ARG B 1 156 ? 3.461 5.953 20.812 1 96 156 ARG B O 1
ATOM 4031 N N . ALA B 1 157 ? 5.062 7.473 20.672 1 97 157 ALA B N 1
ATOM 4032 C CA . ALA B 1 157 ? 5.789 6.762 19.625 1 97 157 ALA B CA 1
ATOM 4033 C C . ALA B 1 157 ? 6.477 5.52 20.172 1 97 157 ALA B C 1
ATOM 4035 O O . ALA B 1 157 ? 6.758 5.441 21.375 1 97 157 ALA B O 1
ATOM 4036 N N . PRO B 1 158 ? 6.742 4.477 19.375 1 96.56 158 PRO B N 1
ATOM 4037 C CA . PRO B 1 158 ? 7.535 3.326 19.812 1 96.56 158 PRO B CA 1
ATOM 4038 C C . PRO B 1 158 ? 8.93 3.725 20.297 1 96.56 158 PRO B C 1
ATOM 4040 O O . PRO B 1 158 ? 9.484 4.723 19.844 1 96.56 158 PRO B O 1
ATOM 4043 N N . GLU B 1 159 ? 9.523 2.955 21.141 1 96.81 159 GLU B N 1
ATOM 4044 C CA . GLU B 1 159 ? 10.828 3.227 21.734 1 96.81 159 GLU B CA 1
ATOM 4045 C C . GLU B 1 159 ? 11.898 3.412 20.672 1 96.81 159 GLU B C 1
ATOM 4047 O O . GLU B 1 159 ? 12.773 4.273 20.797 1 96.81 159 GLU B O 1
ATOM 4052 N N . ALA B 1 160 ? 11.828 2.648 19.625 1 96.38 160 ALA B N 1
ATOM 4053 C CA . ALA B 1 160 ? 12.805 2.73 18.547 1 96.38 160 ALA B CA 1
ATOM 4054 C C . ALA B 1 160 ? 12.836 4.133 17.938 1 96.38 160 ALA B C 1
ATOM 4056 O O . ALA B 1 160 ? 13.898 4.645 17.594 1 96.38 160 ALA B O 1
ATOM 4057 N N . ILE B 1 161 ? 11.625 4.715 17.844 1 97.19 161 ILE B N 1
ATOM 4058 C CA . ILE B 1 161 ? 11.516 6.047 17.25 1 97.19 161 ILE B CA 1
ATOM 4059 C C . ILE B 1 161 ? 11.914 7.102 18.281 1 97.19 161 ILE B C 1
ATOM 4061 O O . ILE B 1 161 ? 12.617 8.055 17.953 1 97.19 161 ILE B O 1
ATOM 4065 N N . GLN B 1 162 ? 11.492 6.914 19.516 1 97.69 162 GLN B N 1
ATOM 4066 C CA . GLN B 1 162 ? 11.859 7.848 20.578 1 97.69 162 GLN B CA 1
ATOM 4067 C C . GLN B 1 162 ? 13.375 7.98 20.688 1 97.69 162 GLN B C 1
ATOM 4069 O O . GLN B 1 162 ? 13.898 9.086 20.828 1 97.69 162 GLN B O 1
ATOM 4074 N N . ARG B 1 163 ? 14.102 6.898 20.5 1 97.56 163 ARG B N 1
ATOM 4075 C CA . ARG B 1 163 ? 15.555 6.887 20.641 1 97.56 163 ARG B CA 1
ATOM 4076 C C . ARG B 1 163 ? 16.219 7.629 19.484 1 97.56 163 ARG B C 1
ATOM 4078 O O . ARG B 1 163 ? 17.359 8.094 19.609 1 97.56 163 ARG B O 1
ATOM 4085 N N . GLN B 1 164 ? 15.531 7.73 18.438 1 97.75 164 GLN B N 1
ATOM 4086 C CA . GLN B 1 164 ? 16.109 8.32 17.234 1 97.75 164 GLN B CA 1
ATOM 4087 C C . GLN B 1 164 ? 15.547 9.719 16.984 1 97.75 164 GLN B C 1
ATOM 4089 O O . GLN B 1 164 ? 15.867 10.352 15.977 1 97.75 164 GLN B O 1
ATOM 4094 N N . ALA B 1 165 ? 14.625 10.188 17.891 1 98.12 165 ALA B N 1
ATOM 4095 C CA . ALA B 1 165 ? 14.062 11.531 17.781 1 98.12 165 ALA B CA 1
ATOM 4096 C C . ALA B 1 165 ? 15.109 12.594 18.094 1 98.12 165 ALA B C 1
ATOM 4098 O O . ALA B 1 165 ? 15.891 12.445 19.031 1 98.12 165 ALA B O 1
ATOM 4099 N N . VAL B 1 166 ? 15.094 13.633 17.297 1 98.12 166 VAL B N 1
ATOM 4100 C CA . VAL B 1 166 ? 16.109 14.656 17.484 1 98.12 166 VAL B CA 1
ATOM 4101 C C . VAL B 1 166 ? 15.461 15.961 17.953 1 98.12 166 VAL B C 1
ATOM 4103 O O . VAL B 1 166 ? 16.156 16.938 18.25 1 98.12 166 VAL B O 1
ATOM 4106 N N . GLY B 1 167 ? 14.055 15.992 17.969 1 97.81 167 GLY B N 1
ATOM 4107 C CA . GLY B 1 167 ? 13.383 17.188 18.453 1 97.81 167 GLY B CA 1
ATOM 4108 C C . GLY B 1 167 ? 11.875 17.141 18.297 1 97.81 167 GLY B C 1
ATOM 4109 O O . GLY B 1 167 ? 11.336 16.156 17.797 1 97.81 167 GLY B O 1
ATOM 4110 N N . VAL B 1 168 ? 11.234 18.125 18.828 1 98.19 168 VAL B N 1
ATOM 4111 C CA . VAL B 1 168 ? 9.812 18.406 18.672 1 98.19 168 VAL B CA 1
ATOM 4112 C C . VAL B 1 168 ? 9.617 19.812 18.109 1 98.19 168 VAL B C 1
ATOM 4114 O O . VAL B 1 168 ? 10.078 20.797 18.703 1 98.19 168 VAL B O 1
ATOM 4117 N N . VAL B 1 169 ? 9.07 19.875 16.922 1 98.12 169 VAL B N 1
ATOM 4118 C CA . VAL B 1 169 ? 8.805 21.156 16.281 1 98.12 169 VAL B CA 1
ATOM 4119 C C . VAL B 1 169 ? 7.309 21.328 16.031 1 98.12 169 VAL B C 1
ATOM 4121 O O . VAL B 1 169 ? 6.758 20.703 15.125 1 98.12 169 VAL B O 1
ATOM 4124 N N . PRO B 1 170 ? 6.625 22.156 16.859 1 95.94 170 PRO B N 1
ATOM 4125 C CA . PRO B 1 170 ? 5.195 22.391 16.641 1 95.94 170 PRO B CA 1
ATOM 4126 C C . PRO B 1 170 ? 4.887 22.938 15.25 1 95.94 170 PRO B C 1
ATOM 4128 O O . PRO B 1 170 ? 5.711 23.656 14.672 1 95.94 170 PRO B O 1
ATOM 4131 N N . LEU B 1 171 ? 3.699 22.641 14.812 1 94.62 171 LEU B N 1
ATOM 4132 C CA . LEU B 1 171 ? 3.266 23.125 13.508 1 94.62 171 LEU B CA 1
ATOM 4133 C C . LEU B 1 171 ? 2.934 24.609 13.562 1 94.62 171 LEU B C 1
ATOM 4135 O O . LEU B 1 171 ? 2.529 25.125 14.609 1 94.62 171 LEU B O 1
ATOM 4139 N N . ALA B 1 172 ? 3.215 25.266 12.484 1 94.5 172 ALA B N 1
ATOM 4140 C CA . ALA B 1 172 ? 2.857 26.672 12.328 1 94.5 172 ALA B CA 1
ATOM 4141 C C . ALA B 1 172 ? 1.947 26.875 11.125 1 94.5 172 ALA B C 1
ATOM 4143 O O . ALA B 1 172 ? 1.868 26.016 10.242 1 94.5 172 ALA B O 1
ATOM 4144 N N . VAL B 1 173 ? 1.221 27.938 11.188 1 90.5 173 VAL B N 1
ATOM 4145 C CA . VAL B 1 173 ? 0.334 28.297 10.086 1 90.5 173 VAL B CA 1
ATOM 4146 C C . VAL B 1 173 ? 0.687 29.703 9.578 1 90.5 173 VAL B C 1
ATOM 4148 O O . VAL B 1 173 ? 1.277 30.5 10.305 1 90.5 173 VAL B O 1
ATOM 4151 N N . PRO B 1 174 ? 0.375 29.875 8.258 1 83.62 174 PRO B N 1
ATOM 4152 C CA . PRO B 1 174 ? 0.637 31.203 7.734 1 83.62 174 PRO B CA 1
ATOM 4153 C C . PRO B 1 174 ? -0.105 32.312 8.5 1 83.62 174 PRO B C 1
ATOM 4155 O O . PRO B 1 174 ? -1.214 32.062 8.992 1 83.62 174 PRO B O 1
ATOM 4158 N N . SER B 1 175 ? 0.607 33.406 8.594 1 79.62 175 SER B N 1
ATOM 4159 C CA . SER B 1 175 ? -0.051 34.531 9.219 1 79.62 175 SER B CA 1
ATOM 4160 C C . SER B 1 175 ? -1.312 34.938 8.461 1 79.62 175 SER B C 1
ATOM 4162 O O . SER B 1 175 ? -1.329 34.938 7.23 1 79.62 175 SER B O 1
ATOM 4164 N N . PRO B 1 176 ? -2.287 35.156 9.242 1 76.44 176 PRO B N 1
ATOM 4165 C CA . PRO B 1 176 ? -3.535 35.562 8.586 1 76.44 176 PRO B CA 1
ATOM 4166 C C . PRO B 1 176 ? -3.424 36.906 7.859 1 76.44 176 PRO B C 1
ATOM 4168 O O . PRO B 1 176 ? -2.732 37.812 8.336 1 76.44 176 PRO B O 1
ATOM 4171 N N . GLU B 1 177 ? -3.932 36.844 6.684 1 78.06 177 GLU B N 1
ATOM 4172 C CA . GLU B 1 177 ? -4.074 38.156 6.039 1 78.06 177 GLU B CA 1
ATOM 4173 C C . GLU B 1 177 ? -5.168 38.969 6.703 1 78.06 177 GLU B C 1
ATOM 4175 O O . GLU B 1 177 ? -6.16 38.438 7.188 1 78.06 177 GLU B O 1
ATOM 4180 N N . PRO B 1 178 ? -4.844 40.25 6.746 1 82.81 178 PRO B N 1
ATOM 4181 C CA . PRO B 1 178 ? -5.891 41.094 7.324 1 82.81 178 PRO B CA 1
ATOM 4182 C C . PRO B 1 178 ? -7.219 41 6.578 1 82.81 178 PRO B C 1
ATOM 4184 O O . PRO B 1 178 ? -7.246 41.062 5.348 1 82.81 178 PRO B O 1
ATOM 4187 N N . MET B 1 179 ? -8.133 40.531 7.262 1 86.56 179 MET B N 1
ATOM 4188 C CA . MET B 1 179 ? -9.484 40.438 6.723 1 86.56 179 MET B CA 1
ATOM 4189 C C . MET B 1 179 ? -10.523 40.812 7.77 1 86.56 179 MET B C 1
ATOM 4191 O O . MET B 1 179 ? -10.398 40.438 8.938 1 86.56 179 MET B O 1
ATOM 4195 N N . ASP B 1 180 ? -11.391 41.656 7.387 1 86.44 180 ASP B N 1
ATOM 4196 C CA . ASP B 1 180 ? -12.492 42 8.281 1 86.44 180 ASP B CA 1
ATOM 4197 C C . ASP B 1 180 ? -13.68 41.062 8.07 1 86.44 180 ASP B C 1
ATOM 4199 O O . ASP B 1 180 ? -14.344 41.125 7.031 1 86.44 180 ASP B O 1
ATOM 4203 N N . VAL B 1 181 ? -13.781 40.156 8.969 1 89.62 181 VAL B N 1
ATOM 4204 C CA . VAL B 1 181 ? -14.898 39.219 8.938 1 89.62 181 VAL B CA 1
ATOM 4205 C C . VAL B 1 181 ? -15.68 39.312 10.25 1 89.62 181 VAL B C 1
ATOM 4207 O O . VAL B 1 181 ? -15.133 39.062 11.328 1 89.62 181 VAL B O 1
ATOM 4210 N N . PRO B 1 182 ? -16.922 39.781 10.117 1 88.5 182 PRO B N 1
ATOM 4211 C CA . PRO B 1 182 ? -17.703 39.781 11.352 1 88.5 182 PRO B CA 1
ATOM 4212 C C . PRO B 1 182 ? -17.891 38.375 11.945 1 88.5 182 PRO B C 1
ATOM 4214 O O . PRO B 1 182 ? -18.047 37.406 11.203 1 88.5 182 PRO B O 1
ATOM 4217 N N . ARG B 1 183 ? -17.797 38.375 13.32 1 87.81 183 ARG B N 1
ATOM 4218 C CA . ARG B 1 183 ? -18.047 37.094 13.984 1 87.81 183 ARG B CA 1
ATOM 4219 C C . ARG B 1 183 ? -19.484 36.656 13.773 1 87.81 183 ARG B C 1
ATOM 4221 O O . ARG B 1 183 ? -20.422 37.438 13.922 1 87.81 183 ARG B O 1
ATOM 4228 N N . GLY B 1 184 ? -19.562 35.438 13.328 1 89.81 184 GLY B N 1
ATOM 4229 C CA . GLY B 1 184 ? -20.891 34.875 13.133 1 89.81 184 GLY B CA 1
ATOM 4230 C C . GLY B 1 184 ? -21.344 34 14.305 1 89.81 184 GLY B C 1
ATOM 4231 O O . GLY B 1 184 ? -20.828 34.125 15.414 1 89.81 184 GLY B O 1
ATOM 4232 N N . ASP B 1 185 ? -22.469 33.281 14.031 1 92.69 185 ASP B N 1
ATOM 4233 C CA . ASP B 1 185 ? -23.078 32.5 15.109 1 92.69 185 ASP B CA 1
ATOM 4234 C C . ASP B 1 185 ? -22.797 31 14.93 1 92.69 185 ASP B C 1
ATOM 4236 O O . ASP B 1 185 ? -23.172 30.188 15.781 1 92.69 185 ASP B O 1
ATOM 4240 N N . HIS B 1 186 ? -22.094 30.703 13.875 1 96.88 186 HIS B N 1
ATOM 4241 C CA . HIS B 1 186 ? -21.922 29.281 13.586 1 96.88 186 HIS B CA 1
ATOM 4242 C C . HIS B 1 186 ? -20.688 28.719 14.258 1 96.88 186 HIS B C 1
ATOM 4244 O O . HIS B 1 186 ? -19.703 29.438 14.445 1 96.88 186 HIS B O 1
ATOM 4250 N N . ALA B 1 187 ? -20.734 27.469 14.648 1 98.44 187 ALA B N 1
ATOM 4251 C CA . ALA B 1 187 ? -19.562 26.641 14.93 1 98.44 187 ALA B CA 1
ATOM 4252 C C . ALA B 1 187 ? -19.016 26.016 13.648 1 98.44 187 ALA B C 1
ATOM 4254 O O . ALA B 1 187 ? -19.734 25.906 12.648 1 98.44 187 ALA B O 1
ATOM 4255 N N . LEU B 1 188 ? -17.734 25.688 13.719 1 98.5 188 LEU B N 1
ATOM 4256 C CA . LEU B 1 188 ? -17.078 25.172 12.516 1 98.5 188 LEU B CA 1
ATOM 4257 C C . LEU B 1 188 ? -16.281 23.922 12.82 1 98.5 188 LEU B C 1
ATOM 4259 O O . LEU B 1 188 ? -15.586 23.844 13.844 1 98.5 188 LEU B O 1
ATOM 4263 N N . VAL B 1 189 ? -16.484 22.875 12.055 1 98.31 189 VAL B N 1
ATOM 4264 C CA . VAL B 1 189 ? -15.492 21.812 11.953 1 98.31 189 VAL B CA 1
ATOM 4265 C C . VAL B 1 189 ? -14.742 21.922 10.625 1 98.31 189 VAL B C 1
ATOM 4267 O O . VAL B 1 189 ? -15.352 21.891 9.555 1 98.31 189 VAL B O 1
ATOM 4270 N N . LEU B 1 190 ? -13.477 22.172 10.75 1 95.75 190 LEU B N 1
ATOM 4271 C CA . LEU B 1 190 ? -12.609 22.312 9.578 1 95.75 190 LEU B CA 1
ATOM 4272 C C . LEU B 1 190 ? -11.664 21.125 9.461 1 95.75 190 LEU B C 1
ATOM 4274 O O . LEU B 1 190 ? -10.508 21.203 9.891 1 95.75 190 LEU B O 1
ATOM 4278 N N . ALA B 1 191 ? -12.109 20.047 8.836 1 94.88 191 ALA B N 1
ATOM 4279 C CA . ALA B 1 191 ? -11.352 18.797 8.719 1 94.88 191 ALA B CA 1
ATOM 4280 C C . ALA B 1 191 ? -11.969 17.875 7.668 1 94.88 191 ALA B C 1
ATOM 4282 O O . ALA B 1 191 ? -13.156 18 7.352 1 94.88 191 ALA B O 1
ATOM 4283 N N . ARG B 1 192 ? -11.117 17.016 7.195 1 92.31 192 ARG B N 1
ATOM 4284 C CA . ARG B 1 192 ? -11.664 15.906 6.422 1 92.31 192 ARG B CA 1
ATOM 4285 C C . ARG B 1 192 ? -12.758 15.18 7.195 1 92.31 192 ARG B C 1
ATOM 4287 O O . ARG B 1 192 ? -12.641 14.984 8.406 1 92.31 192 ARG B O 1
ATOM 4294 N N . ILE B 1 193 ? -13.797 14.789 6.426 1 96.31 193 ILE B N 1
ATOM 4295 C CA . ILE B 1 193 ? -14.867 14.062 7.098 1 96.31 193 ILE B CA 1
ATOM 4296 C C . ILE B 1 193 ? -14.461 12.609 7.293 1 96.31 193 ILE B C 1
ATOM 4298 O O . ILE B 1 193 ? -14.367 11.844 6.324 1 96.31 193 ILE B O 1
ATOM 4302 N N . THR B 1 194 ? -14.211 12.25 8.477 1 94.69 194 THR B N 1
ATOM 4303 C CA . THR B 1 194 ? -13.805 10.906 8.867 1 94.69 194 THR B CA 1
ATOM 4304 C C . THR B 1 194 ? -14.258 10.594 10.289 1 94.69 194 THR B C 1
ATOM 4306 O O . THR B 1 194 ? -14.469 11.508 11.094 1 94.69 194 THR B O 1
ATOM 4309 N N . ARG B 1 195 ? -14.406 9.359 10.609 1 94.38 195 ARG B N 1
ATOM 4310 C CA . ARG B 1 195 ? -14.844 8.922 11.938 1 94.38 195 ARG B CA 1
ATOM 4311 C C . ARG B 1 195 ? -13.938 9.492 13.023 1 94.38 195 ARG B C 1
ATOM 4313 O O . ARG B 1 195 ? -14.414 9.891 14.086 1 94.38 195 ARG B O 1
ATOM 4320 N N . ASP B 1 196 ? -12.664 9.602 12.766 1 94 196 ASP B N 1
ATOM 4321 C CA . ASP B 1 196 ? -11.672 10.039 13.742 1 94 196 ASP B CA 1
ATOM 4322 C C . ASP B 1 196 ? -11.844 11.523 14.078 1 94 196 ASP B C 1
ATOM 4324 O O . ASP B 1 196 ? -11.477 11.961 15.172 1 94 196 ASP B O 1
ATOM 4328 N N . LYS B 1 197 ? -12.453 12.297 13.188 1 96.5 197 LYS B N 1
ATOM 4329 C CA . LYS B 1 197 ? -12.586 13.734 13.391 1 96.5 197 LYS B CA 1
ATOM 4330 C C . LYS B 1 197 ? -13.914 14.078 14.055 1 96.5 197 LYS B C 1
ATOM 4332 O O . LYS B 1 197 ? -14.125 15.211 14.484 1 96.5 197 LYS B O 1
ATOM 4337 N N . GLY B 1 198 ? -14.867 13.219 14.133 1 97.5 198 GLY B N 1
ATOM 4338 C CA . GLY B 1 198 ? -16.016 13.266 15.023 1 97.5 198 GLY B CA 1
ATOM 4339 C C . GLY B 1 198 ? -17.047 14.297 14.602 1 97.5 198 GLY B C 1
ATOM 4340 O O . GLY B 1 198 ? -17.656 14.945 15.453 1 97.5 198 GLY B O 1
ATOM 4341 N N . GLN B 1 199 ? -17.266 14.398 13.273 1 98.38 199 GLN B N 1
ATOM 4342 C CA . GLN B 1 199 ? -18.234 15.391 12.789 1 98.38 199 GLN B CA 1
ATOM 4343 C C . GLN B 1 199 ? -19.641 15.086 13.289 1 98.38 199 GLN B C 1
ATOM 4345 O O . GLN B 1 199 ? -20.422 16 13.531 1 98.38 199 GLN B O 1
ATOM 4350 N N . ASP B 1 200 ? -20.016 13.812 13.461 1 98.31 200 ASP B N 1
ATOM 4351 C CA . ASP B 1 200 ? -21.328 13.43 13.961 1 98.31 200 ASP B CA 1
ATOM 4352 C C . ASP B 1 200 ? -21.547 13.93 15.383 1 98.31 200 ASP B C 1
ATOM 4354 O O . ASP B 1 200 ? -22.609 14.469 15.703 1 98.31 200 ASP B O 1
ATOM 4358 N N . MET B 1 201 ? -20.547 13.844 16.188 1 97.94 201 MET B N 1
ATOM 4359 C CA . MET B 1 201 ? -20.625 14.336 17.547 1 97.94 201 MET B CA 1
ATOM 4360 C C . MET B 1 201 ? -20.797 15.852 17.578 1 97.94 201 MET B C 1
ATOM 4362 O O . MET B 1 201 ? -21.594 16.375 18.359 1 97.94 201 MET B O 1
ATOM 4366 N N . ALA B 1 202 ? -20 16.547 16.781 1 98.44 202 ALA B N 1
ATOM 4367 C CA . ALA B 1 202 ? -20.141 18 16.672 1 98.44 202 ALA B CA 1
ATOM 4368 C C . ALA B 1 202 ? -21.562 18.391 16.266 1 98.44 202 ALA B C 1
ATOM 4370 O O . ALA B 1 202 ? -22.141 19.328 16.844 1 98.44 202 ALA B O 1
ATOM 4371 N N . ALA B 1 203 ? -22.094 17.656 15.289 1 98.56 203 ALA B N 1
ATOM 4372 C CA . ALA B 1 203 ? -23.422 17.953 14.781 1 98.56 203 ALA B CA 1
ATOM 4373 C C . ALA B 1 203 ? -24.484 17.781 15.875 1 98.56 203 ALA B C 1
ATOM 4375 O O . ALA B 1 203 ? -25.297 18.672 16.094 1 98.56 203 ALA B O 1
ATOM 4376 N N . ARG B 1 204 ? -24.438 16.719 16.562 1 98.38 204 ARG B N 1
ATOM 4377 C CA . ARG B 1 204 ? -25.406 16.453 17.609 1 98.38 204 ARG B CA 1
ATOM 4378 C C . ARG B 1 204 ? -25.297 17.469 18.734 1 98.38 204 ARG B C 1
ATOM 4380 O O . ARG B 1 204 ? -26.297 17.938 19.281 1 98.38 204 ARG B O 1
ATOM 4387 N N . ALA B 1 205 ? -24.078 17.797 19.094 1 98.25 205 ALA B N 1
ATOM 4388 C CA . ALA B 1 205 ? -23.859 18.781 20.156 1 98.25 205 ALA B CA 1
ATOM 4389 C C . ALA B 1 205 ? -24.422 20.141 19.75 1 98.25 205 ALA B C 1
ATOM 4391 O O . ALA B 1 205 ? -25.047 20.828 20.578 1 98.25 205 ALA B O 1
ATOM 4392 N N . CYS B 1 206 ? -24.188 20.547 18.531 1 98.25 206 CYS B N 1
ATOM 4393 C CA . CYS B 1 206 ? -24.656 21.844 18.047 1 98.25 206 CYS B CA 1
ATOM 4394 C C . CYS B 1 206 ? -26.188 21.875 17.984 1 98.25 206 CYS B C 1
ATOM 4396 O O . CYS B 1 206 ? -26.797 22.875 18.344 1 98.25 206 CYS B O 1
ATOM 4398 N N . VAL B 1 207 ? -26.766 20.797 17.516 1 97.88 207 VAL B N 1
ATOM 4399 C CA . VAL B 1 207 ? -28.219 20.703 17.484 1 97.88 207 VAL B CA 1
ATOM 4400 C C . VAL B 1 207 ? -28.781 20.859 18.891 1 97.88 207 VAL B C 1
ATOM 4402 O O . VAL B 1 207 ? -29.734 21.625 19.094 1 97.88 207 VAL B O 1
ATOM 4405 N N . ALA B 1 208 ? -28.234 20.188 19.797 1 97.56 208 ALA B N 1
ATOM 4406 C CA . ALA B 1 208 ? -28.672 20.25 21.188 1 97.56 208 ALA B CA 1
ATOM 4407 C C . ALA B 1 208 ? -28.562 21.672 21.734 1 97.56 208 ALA B C 1
ATOM 4409 O O . ALA B 1 208 ? -29.406 22.109 22.516 1 97.56 208 ALA B O 1
ATOM 4410 N N . ALA B 1 209 ? -27.547 22.375 21.375 1 97.56 209 ALA B N 1
ATOM 4411 C CA . ALA B 1 209 ? -27.281 23.719 21.891 1 97.56 209 ALA B CA 1
ATOM 4412 C C . ALA B 1 209 ? -28.031 24.766 21.078 1 97.56 209 ALA B C 1
ATOM 4414 O O . ALA B 1 209 ? -28.141 25.922 21.5 1 97.56 209 ALA B O 1
ATOM 4415 N N . GLY B 1 210 ? -28.547 24.438 19.953 1 96.94 210 GLY B N 1
ATOM 4416 C CA . GLY B 1 210 ? -29.203 25.391 19.062 1 96.94 210 GLY B CA 1
ATOM 4417 C C . GLY B 1 210 ? -28.219 26.297 18.359 1 96.94 210 GLY B C 1
ATOM 4418 O O . GLY B 1 210 ? -28.531 27.469 18.109 1 96.94 210 GLY B O 1
ATOM 4419 N N . VAL B 1 211 ? -27.031 25.859 18.109 1 97.62 211 VAL B N 1
ATOM 4420 C CA . VAL B 1 211 ? -25.984 26.625 17.438 1 97.62 211 VAL B CA 1
ATOM 4421 C C . VAL B 1 211 ? -25.781 26.094 16.031 1 97.62 211 VAL B C 1
ATOM 4423 O O . VAL B 1 211 ? -25.594 24.875 15.836 1 97.62 211 VAL B O 1
ATOM 4426 N N . PRO B 1 212 ? -25.828 26.938 15.031 1 98.12 212 PRO B N 1
ATOM 4427 C CA . PRO B 1 212 ? -25.562 26.453 13.672 1 98.12 212 PRO B CA 1
ATOM 4428 C C . PRO B 1 212 ? -24.156 25.859 13.516 1 98.12 212 PRO B C 1
ATOM 4430 O O . PRO B 1 212 ? -23.203 26.375 14.094 1 98.12 212 PRO B O 1
ATOM 4433 N N . LEU B 1 213 ? -24.031 24.75 12.734 1 98.69 213 LEU B N 1
ATOM 4434 C CA . LEU B 1 213 ? -22.75 24.094 12.492 1 98.69 213 LEU B CA 1
ATOM 4435 C C . LEU B 1 213 ? -22.453 24.031 10.992 1 98.69 213 LEU B C 1
ATOM 4437 O O . LEU B 1 213 ? -23.312 23.641 10.203 1 98.69 213 LEU B O 1
ATOM 4441 N N . ILE B 1 214 ? -21.281 24.453 10.664 1 98.44 214 ILE B N 1
ATOM 4442 C CA . ILE B 1 214 ? -20.781 24.266 9.305 1 98.44 214 ILE B CA 1
ATOM 4443 C C . ILE B 1 214 ? -19.656 23.234 9.312 1 98.44 214 ILE B C 1
ATOM 4445 O O . ILE B 1 214 ? -18.688 23.359 10.055 1 98.44 214 ILE B O 1
ATOM 4449 N N . LEU B 1 215 ? -19.859 22.141 8.578 1 98.25 215 LEU B N 1
ATOM 4450 C CA . LEU B 1 215 ? -18.828 21.156 8.312 1 98.25 215 LEU B CA 1
ATOM 4451 C C . LEU B 1 215 ? -18.078 21.484 7.02 1 98.25 215 LEU B C 1
ATOM 4453 O O . LEU B 1 215 ? -18.688 21.547 5.949 1 98.25 215 LEU B O 1
ATOM 4457 N N . ALA B 1 216 ? -16.797 21.75 7.18 1 96.75 216 ALA B N 1
ATOM 4458 C CA . ALA B 1 216 ? -15.984 22.094 6.016 1 96.75 216 ALA B CA 1
ATOM 4459 C C . ALA B 1 216 ? -14.82 21.125 5.855 1 96.75 216 ALA B C 1
ATOM 4461 O O . ALA B 1 216 ? -13.992 20.984 6.754 1 96.75 216 ALA B O 1
ATOM 4462 N N . GLY B 1 217 ? -14.719 20.422 4.762 1 94.94 217 GLY B N 1
ATOM 4463 C CA . GLY B 1 217 ? -13.688 19.453 4.422 1 94.94 217 GLY B CA 1
ATOM 4464 C C . GLY B 1 217 ? -14.172 18.375 3.479 1 94.94 217 GLY B C 1
ATOM 4465 O O . GLY B 1 217 ? -15.383 18.125 3.365 1 94.94 217 GLY B O 1
ATOM 4466 N N . PRO B 1 218 ? -13.312 17.766 2.832 1 94.06 218 PRO B N 1
ATOM 4467 C CA . PRO B 1 218 ? -13.711 16.766 1.834 1 94.06 218 PRO B CA 1
ATOM 4468 C C . PRO B 1 218 ? -14.078 15.422 2.455 1 94.06 218 PRO B C 1
ATOM 4470 O O . PRO B 1 218 ? -13.727 15.156 3.607 1 94.06 218 PRO B O 1
ATOM 4473 N N . VAL B 1 219 ? -14.836 14.672 1.719 1 94.56 219 VAL B N 1
ATOM 4474 C CA . VAL B 1 219 ? -15.078 13.25 1.977 1 94.56 219 VAL B CA 1
ATOM 4475 C C . VAL B 1 219 ? -14.344 12.414 0.934 1 94.56 219 VAL B C 1
ATOM 4477 O O . VAL B 1 219 ? -14.633 12.5 -0.261 1 94.56 219 VAL B O 1
ATOM 4480 N N . ALA B 1 220 ? -13.414 11.594 1.363 1 89.19 220 ALA B N 1
ATOM 4481 C CA . ALA B 1 220 ? -12.641 10.75 0.46 1 89.19 220 ALA B CA 1
ATOM 4482 C C . ALA B 1 220 ? -12.023 11.57 -0.668 1 89.19 220 ALA B C 1
ATOM 4484 O O . ALA B 1 220 ? -12.109 11.195 -1.838 1 89.19 220 ALA B O 1
ATOM 4485 N N . GLY B 1 221 ? -11.562 12.727 -0.311 1 87.12 221 GLY B N 1
ATOM 4486 C CA . GLY B 1 221 ? -10.867 13.578 -1.266 1 87.12 221 GLY B CA 1
ATOM 4487 C C . GLY B 1 221 ? -11.812 14.383 -2.137 1 87.12 221 GLY B C 1
ATOM 4488 O O . GLY B 1 221 ? -11.375 15.234 -2.914 1 87.12 221 GLY B O 1
ATOM 4489 N N . ILE B 1 222 ? -13.102 14.18 -2.033 1 91.75 222 ILE B N 1
ATOM 4490 C CA . ILE B 1 222 ? -14.086 14.883 -2.855 1 91.75 222 ILE B CA 1
ATOM 4491 C C . ILE B 1 222 ? -14.648 16.078 -2.08 1 91.75 222 ILE B C 1
ATOM 4493 O O . ILE B 1 222 ? -15.305 15.891 -1.053 1 91.75 222 ILE B O 1
ATOM 4497 N N . GLY B 1 223 ? -14.391 17.281 -2.609 1 92.88 223 GLY B N 1
ATOM 4498 C CA . GLY B 1 223 ? -14.812 18.5 -1.947 1 92.88 223 GLY B CA 1
ATOM 4499 C C . GLY B 1 223 ? -16.078 19.109 -2.539 1 92.88 223 GLY B C 1
ATOM 4500 O O . GLY B 1 223 ? -16.688 19.984 -1.939 1 92.88 223 GLY B O 1
ATOM 4501 N N . ASP B 1 224 ? -16.469 18.609 -3.674 1 94.56 224 ASP B N 1
ATOM 4502 C CA . ASP B 1 224 ? -17.672 19.094 -4.336 1 94.56 224 ASP B CA 1
ATOM 4503 C C . ASP B 1 224 ? -18.906 18.344 -3.844 1 94.56 224 ASP B C 1
ATOM 4505 O O . ASP B 1 224 ? -19.031 17.141 -4.059 1 94.56 224 ASP B O 1
ATOM 4509 N N . VAL B 1 225 ? -19.781 19.109 -3.25 1 95.5 225 VAL B N 1
ATOM 4510 C CA . VAL B 1 225 ? -20.938 18.516 -2.602 1 95.5 225 VAL B CA 1
ATOM 4511 C C . VAL B 1 225 ? -21.781 17.781 -3.633 1 95.5 225 VAL B C 1
ATOM 4513 O O . VAL B 1 225 ? -22.172 16.625 -3.412 1 95.5 225 VAL B O 1
ATOM 4516 N N . ASP B 1 226 ? -22.031 18.359 -4.781 1 96.12 226 ASP B N 1
ATOM 4517 C CA . ASP B 1 226 ? -22.859 17.75 -5.809 1 96.12 226 ASP B CA 1
ATOM 4518 C C . ASP B 1 226 ? -22.203 16.5 -6.395 1 96.12 226 ASP B C 1
ATOM 4520 O O . ASP B 1 226 ? -22.859 15.484 -6.613 1 96.12 226 ASP B O 1
ATOM 4524 N N . GLU B 1 227 ? -20.969 16.641 -6.547 1 95.5 227 GLU B N 1
ATOM 4525 C CA . GLU B 1 227 ? -20.234 15.5 -7.098 1 95.5 227 GLU B CA 1
ATOM 4526 C C . GLU B 1 227 ? -20.328 14.289 -6.172 1 95.5 227 GLU B C 1
ATOM 4528 O O . GLU B 1 227 ? -20.625 13.18 -6.617 1 95.5 227 GLU B O 1
ATOM 4533 N N . LEU B 1 228 ? -20.031 14.484 -4.938 1 95.62 228 LEU B N 1
ATOM 4534 C CA . LEU B 1 228 ? -20.062 13.383 -3.986 1 95.62 228 LEU B CA 1
ATOM 4535 C C . LEU B 1 228 ? -21.453 12.734 -3.939 1 95.62 228 LEU B C 1
ATOM 4537 O O . LEU B 1 228 ? -21.578 11.516 -4.012 1 95.62 228 LEU B O 1
ATOM 4541 N N . HIS B 1 229 ? -22.469 13.531 -3.875 1 95.19 229 HIS B N 1
ATOM 4542 C CA . HIS B 1 229 ? -23.828 13.008 -3.75 1 95.19 229 HIS B CA 1
ATOM 4543 C C . HIS B 1 229 ? -24.266 12.281 -5.02 1 95.19 229 HIS B C 1
ATOM 4545 O O . HIS B 1 229 ? -24.938 11.25 -4.953 1 95.19 229 HIS B O 1
ATOM 4551 N N . GLU B 1 230 ? -23.875 12.805 -6.137 1 95.88 230 GLU B N 1
ATOM 4552 C CA . GLU B 1 230 ? -24.172 12.141 -7.402 1 95.88 230 GLU B CA 1
ATOM 4553 C C . GLU B 1 230 ? -23.516 10.766 -7.48 1 95.88 230 GLU B C 1
ATOM 4555 O O . GLU B 1 230 ? -24.125 9.797 -7.93 1 95.88 230 GLU B O 1
ATOM 4560 N N . ARG B 1 231 ? -22.312 10.68 -7.078 1 93.69 231 ARG B N 1
ATOM 4561 C CA . ARG B 1 231 ? -21.578 9.43 -7.152 1 93.69 231 ARG B CA 1
ATOM 4562 C C . ARG B 1 231 ? -22.109 8.406 -6.156 1 93.69 231 ARG B C 1
ATOM 4564 O O . ARG B 1 231 ? -22.188 7.219 -6.457 1 93.69 231 ARG B O 1
ATOM 4571 N N . ILE B 1 232 ? -22.422 8.852 -4.984 1 92.94 232 ILE B N 1
ATOM 4572 C CA . ILE B 1 232 ? -23 7.973 -3.973 1 92.94 232 ILE B CA 1
ATOM 4573 C C . ILE B 1 232 ? -24.344 7.445 -4.457 1 92.94 232 ILE B C 1
ATOM 4575 O O . ILE B 1 232 ? -24.594 6.238 -4.434 1 92.94 232 ILE B O 1
ATOM 4579 N N . ASP B 1 233 ? -25.141 8.359 -4.895 1 92.75 233 ASP B N 1
ATOM 4580 C CA . ASP B 1 233 ? -26.484 8.008 -5.32 1 92.75 233 ASP B CA 1
ATOM 4581 C C . ASP B 1 233 ? -26.453 7.172 -6.598 1 92.75 233 ASP B C 1
ATOM 4583 O O . ASP B 1 233 ? -27.359 6.379 -6.852 1 92.75 233 ASP B O 1
ATOM 4587 N N . GLY B 1 234 ? -25.484 7.363 -7.398 1 92.44 234 GLY B N 1
ATOM 4588 C CA . GLY B 1 234 ? -25.297 6.59 -8.617 1 92.44 234 GLY B CA 1
ATOM 4589 C C . GLY B 1 234 ? -24.781 5.191 -8.367 1 92.44 234 GLY B C 1
ATOM 4590 O O . GLY B 1 234 ? -24.656 4.391 -9.297 1 92.44 234 GLY B O 1
ATOM 4591 N N . GLY B 1 235 ? -24.391 4.852 -7.191 1 87.94 235 GLY B N 1
ATOM 4592 C CA . GLY B 1 235 ? -23.969 3.508 -6.828 1 87.94 235 GLY B CA 1
ATOM 4593 C C . GLY B 1 235 ? -22.516 3.229 -7.125 1 87.94 235 GLY B C 1
ATOM 4594 O O . GLY B 1 235 ? -22.156 2.123 -7.539 1 87.94 235 GLY B O 1
ATOM 4595 N N . ASP B 1 236 ? -21.688 4.223 -7.07 1 84.38 236 ASP B N 1
ATOM 4596 C CA . ASP B 1 236 ? -20.25 4.043 -7.246 1 84.38 236 ASP B CA 1
ATOM 4597 C C . ASP B 1 236 ? -19.688 3.135 -6.164 1 84.38 236 ASP B C 1
ATOM 4599 O O . ASP B 1 236 ? -19.375 3.59 -5.062 1 84.38 236 ASP B O 1
ATOM 4603 N N . GLY B 1 237 ? -19.5 1.89 -6.543 1 76.62 237 GLY B N 1
ATOM 4604 C CA . GLY B 1 237 ? -19.094 0.867 -5.586 1 76.62 237 GLY B CA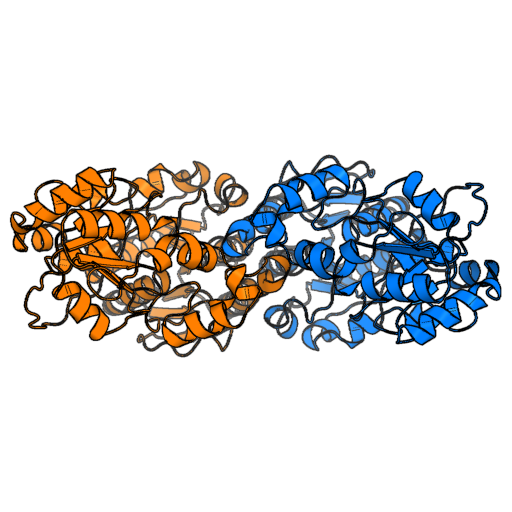 1
ATOM 4605 C C . GLY B 1 237 ? -17.766 1.15 -4.93 1 76.62 237 GLY B C 1
ATOM 4606 O O . GLY B 1 237 ? -17.609 0.981 -3.719 1 76.62 237 GLY B O 1
ATOM 4607 N N . ASP B 1 238 ? -16.828 1.568 -5.68 1 74.88 238 ASP B N 1
ATOM 4608 C CA . ASP B 1 238 ? -15.5 1.88 -5.152 1 74.88 238 ASP B CA 1
ATOM 4609 C C . ASP B 1 238 ? -15.57 3.01 -4.129 1 74.88 238 ASP B C 1
ATOM 4611 O O . ASP B 1 238 ? -14.906 2.955 -3.09 1 74.88 238 ASP B O 1
ATOM 4615 N N . LEU B 1 239 ? -16.359 3.969 -4.41 1 85.25 239 LEU B N 1
ATOM 4616 C CA . LEU B 1 239 ? -16.516 5.105 -3.506 1 85.25 239 LEU B CA 1
ATOM 4617 C C . LEU B 1 239 ? -17.25 4.691 -2.232 1 85.25 239 LEU B C 1
ATOM 4619 O O . LEU B 1 239 ? -16.844 5.074 -1.131 1 85.25 239 LEU B O 1
ATOM 4623 N N . LEU B 1 240 ? -18.25 3.896 -2.412 1 83.81 240 LEU B N 1
ATOM 4624 C CA . LEU B 1 240 ? -19.062 3.475 -1.279 1 83.81 240 LEU B CA 1
ATOM 4625 C C . LEU B 1 240 ? -18.266 2.562 -0.349 1 83.81 240 LEU B C 1
ATOM 4627 O O . LEU B 1 240 ? -18.562 2.471 0.843 1 83.81 240 LEU B O 1
ATOM 4631 N N . ALA B 1 241 ? -17.25 2.025 -0.942 1 75.44 241 ALA B N 1
ATOM 4632 C CA . ALA B 1 241 ? -16.422 1.128 -0.155 1 75.44 241 ALA B CA 1
ATOM 4633 C C . ALA B 1 241 ? -15.406 1.913 0.678 1 75.44 241 ALA B C 1
ATOM 4635 O O . ALA B 1 241 ? -14.805 1.37 1.605 1 75.44 241 ALA B O 1
ATOM 4636 N N . HIS B 1 242 ? -15.266 3.152 0.422 1 83.81 242 HIS B N 1
ATOM 4637 C CA . HIS B 1 242 ? -14.336 3.992 1.17 1 83.81 242 HIS B CA 1
ATOM 4638 C C . HIS B 1 242 ? -14.844 4.25 2.584 1 83.81 242 HIS B C 1
ATOM 4640 O O . HIS B 1 242 ? -16 4.625 2.773 1 83.81 242 HIS B O 1
ATOM 4646 N N . PRO B 1 243 ? -13.961 4.113 3.566 1 85.44 243 PRO B N 1
ATOM 4647 C CA . PRO B 1 243 ? -14.398 4.25 4.957 1 85.44 243 PRO B CA 1
ATOM 4648 C C . PRO B 1 243 ? -14.945 5.637 5.27 1 85.44 243 PRO B C 1
ATOM 4650 O O . PRO B 1 243 ? -15.906 5.77 6.035 1 85.44 243 PRO B O 1
ATOM 4653 N N . ASP B 1 244 ? -14.359 6.66 4.734 1 92.56 244 ASP B N 1
ATOM 4654 C CA . ASP B 1 244 ? -14.836 8.023 4.969 1 92.56 244 ASP B CA 1
ATOM 4655 C C . ASP B 1 244 ? -16.25 8.211 4.406 1 92.56 244 ASP B C 1
ATOM 4657 O O . ASP B 1 244 ? -17.062 8.938 4.98 1 92.56 244 ASP B O 1
ATOM 4661 N N . VAL B 1 245 ? -16.484 7.57 3.262 1 93.12 245 VAL B N 1
ATOM 4662 C CA . VAL B 1 245 ? -17.797 7.703 2.625 1 93.12 245 VAL B CA 1
ATOM 4663 C C . VAL B 1 245 ? -18.844 6.93 3.426 1 93.12 245 VAL B C 1
ATOM 4665 O O . VAL B 1 245 ? -19.953 7.422 3.646 1 93.12 245 VAL B O 1
ATOM 4668 N N . SER B 1 246 ? -18.469 5.711 3.801 1 89.31 246 SER B N 1
ATOM 4669 C CA . SER B 1 246 ? -19.359 4.945 4.66 1 89.31 246 SER B CA 1
ATOM 4670 C C . SER B 1 246 ? -19.75 5.734 5.906 1 89.31 246 SER B C 1
ATOM 4672 O O . SER B 1 246 ? -20.922 5.801 6.273 1 89.31 246 SER B O 1
ATOM 4674 N N . TYR B 1 247 ? -18.781 6.359 6.566 1 94.69 247 TYR B N 1
ATOM 4675 C CA . TYR B 1 247 ? -19.016 7.18 7.75 1 94.69 247 TYR B CA 1
ATOM 4676 C C . TYR B 1 247 ? -19.922 8.367 7.418 1 94.69 247 TYR B C 1
ATOM 4678 O O . TYR B 1 247 ? -20.875 8.648 8.148 1 94.69 247 TYR B O 1
ATOM 4686 N N . TYR B 1 248 ? -19.609 9.055 6.332 1 97.44 248 TYR B N 1
ATOM 4687 C CA . TYR B 1 248 ? -20.406 10.203 5.918 1 97.44 248 TYR B CA 1
ATOM 4688 C C . TYR B 1 248 ? -21.859 9.805 5.715 1 97.44 248 TYR B C 1
ATOM 4690 O O . TYR B 1 248 ? -22.766 10.461 6.23 1 97.44 248 TYR B O 1
ATOM 4698 N N . VAL B 1 249 ? -22.078 8.703 4.984 1 95.69 249 VAL B N 1
ATOM 4699 C CA . VAL B 1 249 ? -23.422 8.273 4.609 1 95.69 249 VAL B CA 1
ATOM 4700 C C . VAL B 1 249 ? -24.188 7.812 5.848 1 95.69 249 VAL B C 1
ATOM 4702 O O . VAL B 1 249 ? -25.359 8.148 6.023 1 95.69 249 VAL B O 1
ATOM 4705 N N . GLU B 1 250 ? -23.547 7.145 6.742 1 94.62 250 GLU B N 1
ATOM 4706 C CA . GLU B 1 250 ? -24.219 6.48 7.855 1 94.62 250 GLU B CA 1
ATOM 4707 C C . GLU B 1 250 ? -24.391 7.43 9.039 1 94.62 250 GLU B C 1
ATOM 4709 O O . GLU B 1 250 ? -25.375 7.348 9.766 1 94.62 250 GLU B O 1
ATOM 4714 N N . SER B 1 251 ? -23.391 8.352 9.211 1 97.31 251 SER B N 1
ATOM 4715 C CA . SER B 1 251 ? -23.328 9.023 10.508 1 97.31 251 SER B CA 1
ATOM 4716 C C . SER B 1 251 ? -23.438 10.531 10.352 1 97.31 251 SER B C 1
ATOM 4718 O O . SER B 1 251 ? -23.812 11.234 11.297 1 97.31 251 SER B O 1
ATOM 4720 N N . VAL B 1 252 ? -23.109 11.117 9.258 1 98.31 252 VAL B N 1
ATOM 4721 C CA . VAL B 1 252 ? -23.047 12.57 9.117 1 98.31 252 VAL B CA 1
ATOM 4722 C C . VAL B 1 252 ? -24.234 13.062 8.289 1 98.31 252 VAL B C 1
ATOM 4724 O O . VAL B 1 252 ? -24.984 13.93 8.727 1 98.31 252 VAL B O 1
ATOM 4727 N N . ARG B 1 253 ? -24.422 12.391 7.133 1 97.25 253 ARG B N 1
ATOM 4728 C CA . ARG B 1 253 ? -25.438 12.828 6.176 1 97.25 253 ARG B CA 1
ATOM 4729 C C . ARG B 1 253 ? -26.812 12.906 6.832 1 97.25 253 ARG B C 1
ATOM 4731 O O . ARG B 1 253 ? -27.547 13.859 6.617 1 97.25 253 ARG B O 1
ATOM 4738 N N . PRO B 1 254 ? -27.219 11.938 7.645 1 97.44 254 PRO B N 1
ATOM 4739 C CA . PRO B 1 254 ? -28.547 11.984 8.258 1 97.44 254 PRO B CA 1
ATOM 4740 C C . PRO B 1 254 ? -28.734 13.188 9.18 1 97.44 254 PRO B C 1
ATOM 4742 O O . PRO B 1 254 ? -29.859 13.531 9.539 1 97.44 254 PRO B O 1
ATOM 4745 N N . LEU B 1 255 ? -27.609 13.805 9.602 1 97.88 255 LEU B N 1
ATOM 4746 C CA . LEU B 1 255 ? -27.672 14.906 10.555 1 97.88 255 LEU B CA 1
ATOM 4747 C C . LEU B 1 255 ? -27.719 16.25 9.82 1 97.88 255 LEU B C 1
ATOM 4749 O O . LEU B 1 255 ? -27.938 17.297 10.445 1 97.88 255 LEU B O 1
ATOM 4753 N N . LEU B 1 256 ? -27.516 16.188 8.547 1 96.88 256 LEU B N 1
ATOM 4754 C CA . LEU B 1 256 ? -27.531 17.406 7.75 1 96.88 256 LEU B CA 1
ATOM 4755 C C . LEU B 1 256 ? -28.969 17.828 7.438 1 96.88 256 LEU B C 1
ATOM 4757 O O . LEU B 1 256 ? -29.641 17.188 6.625 1 96.88 256 LEU B O 1
ATOM 4761 N N . ASP B 1 257 ? -29.438 18.859 8.039 1 94.06 257 ASP B N 1
ATOM 4762 C CA . ASP B 1 257 ? -30.812 19.297 7.805 1 94.06 257 ASP B CA 1
ATOM 4763 C C . ASP B 1 257 ? -30.859 20.516 6.871 1 94.06 257 ASP B C 1
ATOM 4765 O O . ASP B 1 257 ? -31.922 21.016 6.551 1 94.06 257 ASP B O 1
ATOM 4769 N N . GLY B 1 258 ? -29.656 20.953 6.395 1 88.5 258 GLY B N 1
ATOM 4770 C CA . GLY B 1 258 ? -29.578 22.062 5.453 1 88.5 258 GLY B CA 1
ATOM 4771 C C . GLY B 1 258 ? -29.797 23.422 6.102 1 88.5 258 GLY B C 1
ATOM 4772 O O . GLY B 1 258 ? -29.688 24.453 5.445 1 88.5 258 GLY B O 1
ATOM 4773 N N . ASP B 1 259 ? -30.016 23.5 7.383 1 91.38 259 ASP B N 1
ATOM 4774 C CA . ASP B 1 259 ? -30.266 24.734 8.133 1 91.38 259 ASP B CA 1
ATOM 4775 C C . ASP B 1 259 ? -29.312 24.859 9.32 1 91.38 259 ASP B C 1
ATOM 4777 O O . ASP B 1 259 ? -28.266 25.484 9.219 1 91.38 259 ASP B O 1
ATOM 4781 N N . LEU B 1 260 ? -29.5 24.062 10.273 1 96.5 260 LEU B N 1
ATOM 4782 C CA . LEU B 1 260 ? -28.672 24.125 11.477 1 96.5 260 LEU B CA 1
ATOM 4783 C C . LEU B 1 260 ? -27.328 23.453 11.242 1 96.5 260 LEU B C 1
ATOM 4785 O O . LEU B 1 260 ? -26.297 23.922 11.742 1 96.5 260 LEU B O 1
ATOM 4789 N N . VAL B 1 261 ? -27.344 22.359 10.578 1 98.31 261 VAL B N 1
ATOM 4790 C CA . VAL B 1 261 ? -26.125 21.625 10.266 1 98.31 261 VAL B CA 1
ATOM 4791 C C . VAL B 1 261 ? -25.953 21.531 8.75 1 98.31 261 VAL B C 1
ATOM 4793 O O . VAL B 1 261 ? -26.797 20.953 8.055 1 98.31 261 VAL B O 1
ATOM 4796 N N . ARG B 1 262 ? -24.812 22.078 8.242 1 97.88 262 ARG B N 1
ATOM 4797 C CA . ARG B 1 262 ? -24.547 22.078 6.809 1 97.88 262 ARG B CA 1
ATOM 4798 C C . ARG B 1 262 ? -23.141 21.594 6.504 1 97.88 262 ARG B C 1
ATOM 4800 O O . ARG B 1 262 ? -22.188 21.906 7.242 1 97.88 262 ARG B O 1
ATOM 4807 N N . TRP B 1 263 ? -23 20.766 5.551 1 98.06 263 TRP B N 1
ATOM 4808 C CA . TRP B 1 263 ? -21.703 20.422 4.961 1 98.06 263 TRP B CA 1
ATOM 4809 C C . TRP B 1 263 ? -21.453 21.234 3.693 1 98.06 263 TRP B C 1
ATOM 4811 O O . TRP B 1 263 ? -22.281 21.234 2.771 1 98.06 263 TRP B O 1
ATOM 4821 N N . VAL B 1 264 ? -20.312 21.938 3.67 1 96.94 264 VAL B N 1
ATOM 4822 C CA . VAL B 1 264 ? -20.125 22.875 2.572 1 96.94 264 VAL B CA 1
ATOM 4823 C C . VAL B 1 264 ? -19 22.375 1.657 1 96.94 264 VAL B C 1
ATOM 4825 O O . VAL B 1 264 ? -18.531 23.109 0.79 1 96.94 264 VAL B O 1
ATOM 4828 N N . GLY B 1 265 ? -18.578 21.125 1.854 1 95.5 265 GLY B N 1
ATOM 4829 C CA . GLY B 1 265 ? -17.516 20.578 1.013 1 95.5 265 GLY B CA 1
ATOM 4830 C C . GLY B 1 265 ? -16.141 21.094 1.375 1 95.5 265 GLY B C 1
ATOM 4831 O O . GLY B 1 265 ? -15.922 21.547 2.498 1 95.5 265 GLY B O 1
ATOM 4832 N N . GLY B 1 266 ? -15.273 20.875 0.43 1 93.44 266 GLY B N 1
ATOM 4833 C CA . GLY B 1 266 ? -13.93 21.406 0.603 1 93.44 266 GLY B CA 1
ATOM 4834 C C . GLY B 1 266 ? -13.867 22.922 0.465 1 93.44 266 GLY B C 1
ATOM 4835 O O . GLY B 1 266 ? -14.586 23.5 -0.342 1 93.44 266 GLY B O 1
ATOM 4836 N N . VAL B 1 267 ? -13.008 23.516 1.309 1 91.56 267 VAL B N 1
ATOM 4837 C CA . VAL B 1 267 ? -12.805 24.953 1.225 1 91.56 267 VAL B CA 1
ATOM 4838 C C . VAL B 1 267 ? -11.312 25.266 1.142 1 91.56 267 VAL B C 1
ATOM 4840 O O . VAL B 1 267 ? -10.484 24.5 1.629 1 91.56 267 VAL B O 1
ATOM 4843 N N . ALA B 1 268 ? -10.969 26.422 0.481 1 87.75 268 ALA B N 1
ATOM 4844 C CA . ALA B 1 268 ? -9.586 26.859 0.339 1 87.75 268 ALA B CA 1
ATOM 4845 C C . ALA B 1 268 ? -9.5 28.375 0.215 1 87.75 268 ALA B C 1
ATOM 4847 O O . ALA B 1 268 ? -10.523 29.047 0.089 1 87.75 268 ALA B O 1
ATOM 4848 N N . GLY B 1 269 ? -8.344 28.875 0.456 1 85.06 269 GLY B N 1
ATOM 4849 C CA . GLY B 1 269 ? -8.086 30.297 0.233 1 85.06 269 GLY B CA 1
ATOM 4850 C C . GLY B 1 269 ? -8.977 31.203 1.057 1 85.06 269 GLY B C 1
ATOM 4851 O O . GLY B 1 269 ? -9.094 31.031 2.271 1 85.06 269 GLY B O 1
ATOM 4852 N N . GLU B 1 270 ? -9.547 32.125 0.35 1 88.5 270 GLU B N 1
ATOM 4853 C CA . GLU B 1 270 ? -10.344 33.156 1.005 1 88.5 270 GLU B CA 1
ATOM 4854 C C . GLU B 1 270 ? -11.602 32.562 1.636 1 88.5 270 GLU B C 1
ATOM 4856 O O . GLU B 1 270 ? -12.016 32.969 2.719 1 88.5 270 GLU B O 1
ATOM 4861 N N . ARG B 1 271 ? -12.133 31.641 0.925 1 90.88 271 ARG B N 1
ATOM 4862 C CA . ARG B 1 271 ? -13.359 31.031 1.446 1 90.88 271 ARG B CA 1
ATOM 4863 C C . ARG B 1 271 ? -13.094 30.328 2.781 1 90.88 271 ARG B C 1
ATOM 4865 O O . ARG B 1 271 ? -13.875 30.484 3.725 1 90.88 271 ARG B O 1
ATOM 4872 N N . LYS B 1 272 ? -12.031 29.656 2.861 1 91.44 272 LYS B N 1
ATOM 4873 C CA . LYS B 1 272 ? -11.648 29 4.105 1 91.44 272 LYS B CA 1
ATOM 4874 C C . LYS B 1 272 ? -11.391 30.016 5.215 1 91.44 272 LYS B C 1
ATOM 4876 O O . LYS B 1 272 ? -11.859 29.844 6.34 1 91.44 272 LYS B O 1
ATOM 4881 N N . GLU B 1 273 ? -10.727 31.062 4.852 1 91.94 273 GLU B N 1
ATOM 4882 C CA . GLU B 1 273 ? -10.375 32.094 5.828 1 91.94 273 GLU B CA 1
ATOM 4883 C C . GLU B 1 273 ? -11.617 32.781 6.379 1 91.94 273 GLU B C 1
ATOM 4885 O O . GLU B 1 273 ? -11.719 33 7.586 1 91.94 273 GLU B O 1
ATOM 4890 N N . ARG B 1 274 ? -12.555 33.031 5.555 1 93.56 274 ARG B N 1
ATOM 4891 C CA . ARG B 1 274 ? -13.789 33.688 5.969 1 93.56 274 ARG B CA 1
ATOM 4892 C C . ARG B 1 274 ? -14.617 32.781 6.871 1 93.56 274 ARG B C 1
ATOM 4894 O O . ARG B 1 274 ? -15.211 33.25 7.848 1 93.56 274 ARG B O 1
ATOM 4901 N N . LEU B 1 275 ? -14.633 31.562 6.492 1 94.62 275 LEU B N 1
ATOM 4902 C CA . LEU B 1 275 ? -15.383 30.594 7.285 1 94.62 275 LEU B CA 1
ATOM 4903 C C . LEU B 1 275 ? -14.789 30.453 8.68 1 94.62 275 LEU B C 1
ATOM 4905 O O . LEU B 1 275 ? -15.523 30.375 9.672 1 94.62 275 LEU B O 1
ATOM 4909 N N . LEU B 1 276 ? -13.5 30.438 8.742 1 94.81 276 LEU B N 1
ATOM 4910 C CA . LEU B 1 276 ? -12.805 30.266 10.016 1 94.81 276 LEU B CA 1
ATOM 4911 C C . LEU B 1 276 ? -12.938 31.516 10.875 1 94.81 276 LEU B C 1
ATOM 4913 O O . LEU B 1 276 ? -13.352 31.438 12.039 1 94.81 276 LEU B O 1
ATOM 4917 N N . ARG B 1 277 ? -12.703 32.625 10.305 1 94.38 277 ARG B N 1
ATOM 4918 C CA . ARG B 1 277 ? -12.727 33.875 11.062 1 94.38 277 ARG B CA 1
ATOM 4919 C C . ARG B 1 277 ? -14.141 34.219 11.5 1 94.38 277 ARG B C 1
ATOM 4921 O O . ARG B 1 277 ? -14.328 34.906 12.523 1 94.38 277 ARG B O 1
ATOM 4928 N N . GLY B 1 278 ? -15.062 33.75 10.75 1 95.38 278 GLY B N 1
ATOM 4929 C CA . GLY B 1 278 ? -16.453 34.031 11.078 1 95.38 278 GLY B CA 1
ATOM 4930 C C . GLY B 1 278 ? -17.031 33.062 12.086 1 95.38 278 GLY B C 1
ATOM 4931 O O . GLY B 1 278 ? -18.156 33.25 12.547 1 95.38 278 GLY B O 1
ATOM 4932 N N . ALA B 1 279 ? -16.297 32.125 12.492 1 97.19 279 ALA B N 1
ATOM 4933 C CA . ALA B 1 279 ? -16.812 31.078 13.352 1 97.19 279 ALA B CA 1
ATOM 4934 C C . ALA B 1 279 ? -16.828 31.516 14.812 1 97.19 279 ALA B C 1
ATOM 4936 O O . ALA B 1 279 ? -15.906 32.219 15.266 1 97.19 279 ALA B O 1
ATOM 4937 N N . ARG B 1 280 ? -17.859 31.062 15.5 1 96.38 280 ARG B N 1
ATOM 4938 C CA . ARG B 1 280 ? -17.938 31.266 16.938 1 96.38 280 ARG B CA 1
ATOM 4939 C C . ARG B 1 280 ? -16.922 30.406 17.672 1 96.38 280 ARG B C 1
ATOM 4941 O O . ARG B 1 280 ? -16.406 30.797 18.719 1 96.38 280 ARG B O 1
ATOM 4948 N N . ALA B 1 281 ? -16.688 29.328 17.172 1 98.19 281 ALA B N 1
ATOM 4949 C CA . ALA B 1 281 ? -15.75 28.359 17.734 1 98.19 281 ALA B CA 1
ATOM 4950 C C . ALA B 1 281 ? -15.359 27.312 16.688 1 98.19 281 ALA B C 1
ATOM 4952 O O . ALA B 1 281 ? -16.125 27.016 15.773 1 98.19 281 ALA B O 1
ATOM 4953 N N . LEU B 1 282 ? -14.164 26.859 16.766 1 98.62 282 LEU B N 1
ATOM 4954 C CA . LEU B 1 282 ? -13.75 25.656 16.047 1 98.62 282 LEU B CA 1
ATOM 4955 C C . LEU B 1 282 ? -13.992 24.406 16.891 1 98.62 282 LEU B C 1
ATOM 4957 O O . LEU B 1 282 ? -13.531 24.312 18.016 1 98.62 282 LEU B O 1
ATOM 4961 N N . MET B 1 283 ? -14.742 23.484 16.328 1 98.56 283 MET B N 1
ATOM 4962 C CA . MET B 1 283 ? -15.016 22.234 17 1 98.56 283 MET B CA 1
ATOM 4963 C C . MET B 1 283 ? -14.039 21.141 16.547 1 98.56 283 MET B C 1
ATOM 4965 O O . MET B 1 283 ? -13.82 20.969 15.344 1 98.56 283 MET B O 1
ATOM 4969 N N . THR B 1 284 ? -13.43 20.453 17.516 1 97.94 284 THR B N 1
ATOM 4970 C CA . THR B 1 284 ? -12.492 19.375 17.234 1 97.94 284 THR B CA 1
ATOM 4971 C C . THR B 1 284 ? -12.797 18.156 18.109 1 97.94 284 THR B C 1
ATOM 4973 O O . THR B 1 284 ? -11.969 17.766 18.938 1 97.94 284 THR B O 1
ATOM 4976 N N . PRO B 1 285 ? -13.938 17.562 17.875 1 97.56 285 PRO B N 1
ATOM 4977 C CA . PRO B 1 285 ? -14.32 16.391 18.672 1 97.56 285 PRO B CA 1
ATOM 4978 C C . PRO B 1 285 ? -13.602 15.117 18.25 1 97.56 285 PRO B C 1
ATOM 4980 O O . PRO B 1 285 ? -14.25 14.086 18.016 1 97.56 285 PRO B O 1
ATOM 4983 N N . ASN B 1 286 ? -12.289 15.164 18.25 1 96.44 286 ASN B N 1
ATOM 4984 C CA . ASN B 1 286 ? -11.461 14.07 17.75 1 96.44 286 ASN B CA 1
ATOM 4985 C C . ASN B 1 286 ? -11.656 12.797 18.562 1 96.44 286 ASN B C 1
ATOM 4987 O O . ASN B 1 286 ? -11.836 12.859 19.781 1 96.44 286 ASN B O 1
ATOM 4991 N N . ARG B 1 287 ? -11.648 11.648 17.938 1 95.94 287 ARG B N 1
ATOM 4992 C CA . ARG B 1 287 ? -11.734 10.344 18.578 1 95.94 287 ARG B CA 1
ATOM 4993 C C . ARG B 1 287 ? -10.383 9.641 18.594 1 95.94 287 ARG B C 1
ATOM 4995 O O . ARG B 1 287 ? -10.305 8.438 18.859 1 95.94 287 ARG B O 1
ATOM 5002 N N . TRP B 1 288 ? -9.336 10.367 18.234 1 93.62 288 TRP B N 1
ATOM 5003 C CA . TRP B 1 288 ? -7.969 9.852 18.219 1 93.62 288 TRP B CA 1
ATOM 5004 C C . TRP B 1 288 ? -6.988 10.898 18.734 1 93.62 288 TRP B C 1
ATOM 5006 O O . TRP B 1 288 ? -7.34 12.07 18.891 1 93.62 288 TRP B O 1
ATOM 5016 N N . ALA B 1 289 ? -5.844 10.469 19.047 1 94.25 289 ALA B N 1
ATOM 5017 C CA . ALA B 1 289 ? -4.801 11.383 19.516 1 94.25 289 ALA B CA 1
ATOM 5018 C C . ALA B 1 289 ? -4.18 12.148 18.344 1 94.25 289 ALA B C 1
ATOM 5020 O O . ALA B 1 289 ? -3.16 11.727 17.797 1 94.25 289 ALA B O 1
ATOM 5021 N N . GLU B 1 290 ? -4.727 13.234 18.031 1 93.56 290 GLU B N 1
ATOM 5022 C CA . GLU B 1 290 ? -4.25 14.07 16.938 1 93.56 290 GLU B CA 1
ATOM 5023 C C . GLU B 1 290 ? -2.805 14.516 17.156 1 93.56 290 GLU B C 1
ATOM 5025 O O . GLU B 1 290 ? -2.469 15.016 18.234 1 93.56 290 GLU B O 1
ATOM 5030 N N . PRO B 1 291 ? -1.954 14.344 16.172 1 93.88 291 PRO B N 1
ATOM 5031 C CA . PRO B 1 291 ? -0.536 14.648 16.375 1 93.88 291 PRO B CA 1
ATOM 5032 C C . PRO B 1 291 ? -0.247 16.141 16.391 1 93.88 291 PRO B C 1
ATOM 5034 O O . PRO B 1 291 ? 0.47 16.625 17.266 1 93.88 291 PRO B O 1
ATOM 5037 N N . GLY B 1 292 ? -0.711 16.906 15.477 1 92.44 292 GLY B N 1
ATOM 5038 C CA . GLY B 1 292 ? -0.285 18.281 15.344 1 92.44 292 GLY B CA 1
ATOM 5039 C C . GLY B 1 292 ? -1.44 19.266 15.359 1 92.44 292 GLY B C 1
ATOM 5040 O O . GLY B 1 292 ? -1.282 20.422 15.781 1 92.44 292 GLY B O 1
ATOM 5041 N N . ALA B 1 293 ? -2.564 18.969 14.781 1 92.88 293 ALA B N 1
ATOM 5042 C CA . ALA B 1 293 ? -3.809 19.734 14.766 1 92.88 293 ALA B CA 1
ATOM 5043 C C . ALA B 1 293 ? -3.59 21.125 14.172 1 92.88 293 ALA B C 1
ATOM 5045 O O . ALA B 1 293 ? -3.854 22.141 14.828 1 92.88 293 ALA B O 1
ATOM 5046 N N . THR B 1 294 ? -3.264 21.203 12.922 1 92.06 294 THR B N 1
ATOM 5047 C CA . THR B 1 294 ? -2.977 22.453 12.227 1 92.06 294 THR B CA 1
ATOM 5048 C C . THR B 1 294 ? -4.188 23.375 12.258 1 92.06 294 THR B C 1
ATOM 5050 O O . THR B 1 294 ? -4.047 24.594 12.383 1 92.06 294 THR B O 1
ATOM 5053 N N . GLY B 1 295 ? -5.34 22.812 12.148 1 92.88 295 GLY B N 1
ATOM 5054 C CA . GLY B 1 295 ? -6.559 23.609 12.18 1 92.88 295 GLY B CA 1
ATOM 5055 C C . GLY B 1 295 ? -6.762 24.344 13.484 1 92.88 295 GLY B C 1
ATOM 5056 O O . GLY B 1 295 ? -7.25 25.484 13.5 1 92.88 295 GLY B O 1
ATOM 5057 N N . VAL B 1 296 ? -6.387 23.75 14.57 1 96.19 296 VAL B N 1
ATOM 5058 C CA . VAL B 1 296 ? -6.508 24.359 15.891 1 96.19 296 VAL B CA 1
ATOM 5059 C C . VAL B 1 296 ? -5.543 25.531 16.016 1 96.19 296 VAL B C 1
ATOM 5061 O O . VAL B 1 296 ? -5.914 26.609 16.484 1 96.19 296 VAL B O 1
ATOM 5064 N N . VAL B 1 297 ? -4.344 25.297 15.523 1 95.19 297 VAL B N 1
ATOM 5065 C CA . VAL B 1 297 ? -3.355 26.375 15.523 1 95.19 297 VAL B CA 1
ATOM 5066 C C . VAL B 1 297 ? -3.865 27.547 14.688 1 95.19 297 VAL B C 1
ATOM 5068 O O . VAL B 1 297 ? -3.754 28.703 15.094 1 95.19 297 VAL B O 1
ATOM 5071 N N . GLU B 1 298 ? -4.43 27.219 13.594 1 93.94 298 GLU B N 1
ATOM 5072 C CA . GLU B 1 298 ? -4.996 28.234 12.719 1 93.94 298 GLU B CA 1
ATOM 5073 C C . GLU B 1 298 ? -6.094 29.031 13.43 1 93.94 298 GLU B C 1
ATOM 5075 O O . GLU B 1 298 ? -6.125 30.25 13.359 1 93.94 298 GLU B O 1
ATOM 5080 N N . ALA B 1 299 ? -6.93 28.375 14.094 1 96.12 299 ALA B N 1
ATOM 5081 C CA . ALA B 1 299 ? -8.047 29.016 14.797 1 96.12 299 ALA B CA 1
ATOM 5082 C C . ALA B 1 299 ? -7.535 29.938 15.898 1 96.12 299 ALA B C 1
ATOM 5084 O O . ALA B 1 299 ? -7.918 31.109 15.961 1 96.12 299 ALA B O 1
ATOM 5085 N N . LEU B 1 300 ? -6.625 29.453 16.688 1 96.75 300 LEU B N 1
ATOM 5086 C CA . LEU B 1 300 ? -6.117 30.219 17.828 1 96.75 300 LEU B CA 1
ATOM 5087 C C . LEU B 1 300 ? -5.391 31.469 17.344 1 96.75 300 LEU B C 1
ATOM 5089 O O . LEU B 1 300 ? -5.574 32.562 17.922 1 96.75 300 LEU B O 1
ATOM 5093 N N . THR B 1 301 ? -4.641 31.328 16.281 1 94.62 301 THR B N 1
ATOM 5094 C CA . THR B 1 301 ? -3.9 32.469 15.75 1 94.62 301 THR B CA 1
ATOM 5095 C C . THR B 1 301 ? -4.855 33.531 15.25 1 94.62 301 THR B C 1
ATOM 5097 O O . THR B 1 301 ? -4.469 34.719 15.109 1 94.62 301 THR B O 1
ATOM 5100 N N . ARG B 1 302 ? -6.09 33.156 14.984 1 93.94 302 ARG B N 1
ATOM 5101 C CA . ARG B 1 302 ? -7.09 34.094 14.469 1 93.94 302 ARG B CA 1
ATOM 5102 C C . ARG B 1 302 ? -8.062 34.5 15.562 1 93.94 302 ARG B C 1
ATOM 5104 O O . ARG B 1 302 ? -9.039 35.219 15.297 1 93.94 302 ARG B O 1
ATOM 5111 N N . GLY B 1 303 ? -7.852 34.031 16.75 1 94.69 303 GLY B N 1
ATOM 5112 C CA . GLY B 1 303 ? -8.656 34.438 17.891 1 94.69 303 GLY B CA 1
ATOM 5113 C C . GLY B 1 303 ? -9.922 33.625 18.047 1 94.69 303 GLY B C 1
ATOM 5114 O O . GLY B 1 303 ? -10.859 34.031 18.75 1 94.69 303 GLY B O 1
ATOM 5115 N N . ILE B 1 304 ? -9.992 32.531 17.422 1 96.94 304 ILE B N 1
ATOM 5116 C CA . ILE B 1 304 ? -11.18 31.703 17.484 1 96.94 304 ILE B CA 1
ATOM 5117 C C . ILE B 1 304 ? -11 30.641 18.562 1 96.94 304 ILE B C 1
ATOM 5119 O O . ILE B 1 304 ? -10.055 29.844 18.516 1 96.94 304 ILE B O 1
ATOM 5123 N N . PRO B 1 305 ? -11.883 30.641 19.547 1 98.38 305 PRO B N 1
ATOM 5124 C CA . PRO B 1 305 ? -11.766 29.609 20.578 1 98.38 305 PRO B CA 1
ATOM 5125 C C . PRO B 1 305 ? -12.031 28.203 20.047 1 98.38 305 PRO B C 1
ATOM 5127 O O . PRO B 1 305 ? -12.711 28.031 19.031 1 98.38 305 PRO B O 1
ATOM 5130 N N . VAL B 1 306 ? -11.5 27.188 20.797 1 98.69 306 VAL B N 1
ATOM 5131 C CA . VAL B 1 306 ? -11.562 25.812 20.328 1 98.69 306 VAL B CA 1
ATOM 5132 C C . VAL B 1 306 ? -12.312 24.953 21.344 1 98.69 306 VAL B C 1
ATOM 5134 O O . VAL B 1 306 ? -12.086 25.062 22.547 1 98.69 306 VAL B O 1
ATOM 5137 N N . ILE B 1 307 ? -13.258 24.203 20.891 1 98.69 307 ILE B N 1
ATOM 5138 C CA . ILE B 1 307 ? -13.938 23.188 21.688 1 98.69 307 ILE B CA 1
ATOM 5139 C C . ILE B 1 307 ? -13.578 21.797 21.188 1 98.69 307 ILE B C 1
ATOM 5141 O O . ILE B 1 307 ? -13.891 21.453 20.031 1 98.69 307 ILE B O 1
ATOM 5145 N N . GLY B 1 308 ? -12.922 21.031 22 1 98.12 308 GLY B N 1
ATOM 5146 C CA . GLY B 1 308 ? -12.484 19.734 21.469 1 98.12 308 GLY B CA 1
ATOM 5147 C C . GLY B 1 308 ? -12.234 18.703 22.547 1 98.12 308 GLY B C 1
ATOM 5148 O O . GLY B 1 308 ? -12.289 19.016 23.75 1 98.12 308 GLY B O 1
ATOM 5149 N N . THR B 1 309 ? -12.062 17.453 22.156 1 98.12 309 THR B N 1
ATOM 5150 C CA . THR B 1 309 ? -11.734 16.344 23.047 1 98.12 309 THR B CA 1
ATOM 5151 C C . THR B 1 309 ? -10.266 16.406 23.469 1 98.12 309 THR B C 1
ATOM 5153 O O . THR B 1 309 ? -9.391 16.656 22.641 1 98.12 309 THR B O 1
ATOM 5156 N N . PRO B 1 310 ? -10 16.234 24.781 1 97.69 310 PRO B N 1
ATOM 5157 C CA . PRO B 1 310 ? -8.625 16.359 25.266 1 97.69 310 PRO B CA 1
ATOM 5158 C C . PRO B 1 310 ? -7.754 15.156 24.906 1 97.69 310 PRO B C 1
ATOM 5160 O O . PRO B 1 310 ? -7.215 14.484 25.781 1 97.69 310 PRO B O 1
ATOM 5163 N N . LEU B 1 311 ? -7.5 14.969 23.672 1 96.44 311 LEU B N 1
ATOM 5164 C CA . LEU B 1 311 ? -6.676 13.883 23.141 1 96.44 311 LEU B CA 1
ATOM 5165 C C . LEU B 1 311 ? -5.504 14.43 22.344 1 96.44 311 LEU B C 1
ATOM 5167 O O . LEU B 1 311 ? -5.609 15.492 21.719 1 96.44 311 LEU B O 1
ATOM 5171 N N . GLY B 1 312 ? -4.395 13.688 22.391 1 96.31 312 GLY B N 1
ATOM 5172 C CA . GLY B 1 312 ? -3.227 14.039 21.594 1 96.31 312 GLY B CA 1
ATOM 5173 C C . GLY B 1 312 ? -2.641 15.391 21.953 1 96.31 312 GLY B C 1
ATOM 5174 O O . GLY B 1 312 ? -2.379 15.664 23.125 1 96.31 312 GLY B O 1
ATOM 5175 N N . VAL B 1 313 ? -2.514 16.203 20.938 1 97.44 313 VAL B N 1
ATOM 5176 C CA . VAL B 1 313 ? -1.816 17.484 21.094 1 97.44 313 VAL B CA 1
ATOM 5177 C C . VAL B 1 313 ? -2.758 18.516 21.703 1 97.44 313 VAL B C 1
ATOM 5179 O O . VAL B 1 313 ? -2.311 19.562 22.203 1 97.44 313 VAL B O 1
ATOM 5182 N N . LEU B 1 314 ? -4.012 18.297 21.766 1 97.56 314 LEU B N 1
ATOM 5183 C CA . LEU B 1 314 ? -5 19.328 22.016 1 97.56 314 LEU B CA 1
ATOM 5184 C C . LEU B 1 314 ? -4.789 19.953 23.406 1 97.56 314 LEU B C 1
ATOM 5186 O O . LEU B 1 314 ? -4.836 21.172 23.547 1 97.56 314 LEU B O 1
ATOM 5190 N N . PRO B 1 315 ? -4.5 19.156 24.422 1 97.69 315 PRO B N 1
ATOM 5191 C CA . PRO B 1 315 ? -4.289 19.766 25.734 1 97.69 315 PRO B CA 1
ATOM 5192 C C . PRO B 1 315 ? -3.09 20.703 25.766 1 97.69 315 PRO B C 1
ATOM 5194 O O . PRO B 1 315 ? -3.004 21.578 26.641 1 97.69 315 PRO B O 1
ATOM 5197 N N . SER B 1 316 ? -2.174 20.516 24.828 1 97 316 SER B N 1
ATOM 5198 C CA . SER B 1 316 ? -1.009 21.391 24.781 1 97 316 SER B CA 1
ATOM 5199 C C . SER B 1 316 ? -1.305 22.656 24 1 97 316 SER B C 1
ATOM 5201 O O . SER B 1 316 ? -0.583 23.656 24.125 1 97 316 SER B O 1
ATOM 5203 N N . LEU B 1 317 ? -2.367 22.672 23.219 1 97.31 317 LEU B N 1
ATOM 5204 C CA . LEU B 1 317 ? -2.686 23.812 22.359 1 97.31 317 LEU B CA 1
ATOM 5205 C C . LEU B 1 317 ? -3.779 24.672 23 1 97.31 317 LEU B C 1
ATOM 5207 O O . LEU B 1 317 ? -3.801 25.891 22.812 1 97.31 317 LEU B O 1
ATOM 5211 N N . VAL B 1 318 ? -4.691 24 23.672 1 98.12 318 VAL B N 1
ATOM 5212 C CA . VAL B 1 318 ? -5.891 24.672 24.172 1 98.12 318 VAL B CA 1
ATOM 5213 C C . VAL B 1 318 ? -5.855 24.719 25.703 1 98.12 318 VAL B C 1
ATOM 5215 O O . VAL B 1 318 ? -5.738 23.688 26.359 1 98.12 318 VAL B O 1
ATOM 5218 N N . GLN B 1 319 ? -5.898 25.938 26.203 1 97.94 319 GLN B N 1
ATOM 5219 C CA . GLN B 1 319 ? -6.051 26.125 27.641 1 97.94 319 GLN B CA 1
ATOM 5220 C C . GLN B 1 319 ? -7.523 26.172 28.047 1 97.94 319 GLN B C 1
ATOM 5222 O O . GLN B 1 319 ? -8.219 27.156 27.734 1 97.94 319 GLN B O 1
ATOM 5227 N N . HIS B 1 320 ? -7.918 25.125 28.75 1 98.06 320 HIS B N 1
ATOM 5228 C CA . HIS B 1 320 ? -9.32 25 29.141 1 98.06 320 HIS B CA 1
ATOM 5229 C C . HIS B 1 320 ? -9.789 26.234 29.906 1 98.06 320 HIS B C 1
ATOM 5231 O O . HIS B 1 320 ? -9.164 26.641 30.891 1 98.06 320 HIS B O 1
ATOM 5237 N N . GLY B 1 321 ? -10.812 26.828 29.438 1 97.62 321 GLY B N 1
ATOM 5238 C CA . GLY B 1 321 ? -11.398 27.969 30.094 1 97.62 321 GLY B CA 1
ATOM 5239 C C . GLY B 1 321 ? -10.766 29.297 29.672 1 97.62 321 GLY B C 1
ATOM 5240 O O . GLY B 1 321 ? -11.305 30.359 29.953 1 97.62 321 GLY B O 1
ATOM 5241 N N . ARG B 1 322 ? -9.719 29.266 28.953 1 98.31 322 ARG B N 1
ATOM 5242 C CA . ARG B 1 322 ? -9.023 30.5 28.562 1 98.31 322 ARG B CA 1
ATOM 5243 C C . ARG B 1 322 ? -9.008 30.656 27.047 1 98.31 322 ARG B C 1
ATOM 5245 O O . ARG B 1 322 ? -9.281 31.75 26.547 1 98.31 322 ARG B O 1
ATOM 5252 N N . THR B 1 323 ? -8.664 29.625 26.344 1 98.62 323 THR B N 1
ATOM 5253 C CA . THR B 1 323 ? -8.617 29.703 24.875 1 98.62 323 THR B CA 1
ATOM 5254 C C . THR B 1 323 ? -9.625 28.75 24.25 1 98.62 323 THR B C 1
ATOM 5256 O O . THR B 1 323 ? -9.711 28.641 23.031 1 98.62 323 THR B O 1
ATOM 5259 N N . GLY B 1 324 ? -10.336 28.062 25.016 1 98.38 324 GLY B N 1
ATOM 5260 C CA . GLY B 1 324 ? -11.344 27.109 24.594 1 98.38 324 GLY B CA 1
ATOM 5261 C C . GLY B 1 324 ? -11.758 26.156 25.703 1 98.38 324 GLY B C 1
ATOM 5262 O O . GLY B 1 324 ? -11.523 26.422 26.891 1 98.38 324 GLY B O 1
ATOM 5263 N N . PHE B 1 325 ? -12.484 25.109 25.328 1 98.69 325 PHE B N 1
ATOM 5264 C CA . PHE B 1 325 ? -12.953 24.109 26.281 1 98.69 325 PHE B CA 1
ATOM 5265 C C . PHE B 1 325 ? -12.562 22.703 25.828 1 98.69 325 PHE B C 1
ATOM 5267 O O . PHE B 1 325 ? -12.742 22.344 24.656 1 98.69 325 PHE B O 1
ATOM 5274 N N . LEU B 1 326 ? -11.953 21.984 26.719 1 98.5 326 LEU B N 1
ATOM 5275 C CA . LEU B 1 326 ? -11.641 20.578 26.516 1 98.5 326 LEU B CA 1
ATOM 5276 C C . LEU B 1 326 ? -12.648 19.688 27.25 1 98.5 326 LEU B C 1
ATOM 5278 O O . LEU B 1 326 ? -12.703 19.688 28.484 1 98.5 326 LEU B O 1
ATOM 5282 N N . VAL B 1 327 ? -13.477 19.031 26.453 1 97.75 327 VAL B N 1
ATOM 5283 C CA . VAL B 1 327 ? -14.547 18.188 26.969 1 97.75 327 VAL B CA 1
ATOM 5284 C C . VAL B 1 327 ? -14.562 16.844 26.234 1 97.75 327 VAL B C 1
ATOM 5286 O O . VAL B 1 327 ? -14.109 16.766 25.094 1 97.75 327 VAL B O 1
ATOM 5289 N N . ASP B 1 328 ? -15.086 15.742 26.859 1 93.38 328 ASP B N 1
ATOM 5290 C CA . ASP B 1 328 ? -14.906 14.414 26.281 1 93.38 328 ASP B CA 1
ATOM 5291 C C . ASP B 1 328 ? -16.25 13.797 25.891 1 93.38 328 ASP B C 1
ATOM 5293 O O . ASP B 1 328 ? -16.312 12.609 25.547 1 93.38 328 ASP B O 1
ATOM 5297 N N . ASP B 1 329 ? -17.328 14.633 26 1 95.44 329 ASP B N 1
ATOM 5298 C CA . ASP B 1 329 ? -18.609 14.062 25.625 1 95.44 329 ASP B CA 1
ATOM 5299 C C . ASP B 1 329 ? -19.5 15.117 24.953 1 95.44 329 ASP B C 1
ATOM 5301 O O . ASP B 1 329 ? -19.172 16.312 24.969 1 95.44 329 ASP B O 1
ATOM 5305 N N . GLU B 1 330 ? -20.578 14.617 24.359 1 96.94 330 GLU B N 1
ATOM 5306 C CA . GLU B 1 330 ? -21.5 15.438 23.578 1 96.94 330 GLU B CA 1
ATOM 5307 C C . GLU B 1 330 ? -22.156 16.5 24.453 1 96.94 330 GLU B C 1
ATOM 5309 O O . GLU B 1 330 ? -22.266 17.656 24.047 1 96.94 330 GLU B O 1
ATOM 5314 N N . GLU B 1 331 ? -22.609 16.141 25.641 1 97.31 331 GLU B N 1
ATOM 5315 C CA . GLU B 1 331 ? -23.25 17.094 26.547 1 97.31 331 GLU B CA 1
ATOM 5316 C C . GLU B 1 331 ? -22.297 18.203 26.938 1 97.31 331 GLU B C 1
ATOM 5318 O O . GLU B 1 331 ? -22.688 19.375 27 1 97.31 331 GLU B O 1
ATOM 5323 N N . GLY B 1 332 ? -21.109 17.797 27.266 1 97.88 332 GLY B N 1
ATOM 5324 C CA . GLY B 1 332 ? -20.094 18.797 27.562 1 97.88 332 GLY B CA 1
ATOM 5325 C C . GLY B 1 332 ? -19.844 19.766 26.422 1 97.88 332 GLY B C 1
ATOM 5326 O O . GLY B 1 332 ? -19.672 20.969 26.656 1 97.88 332 GLY B O 1
ATOM 5327 N N . MET B 1 333 ? -19.812 19.281 25.234 1 98 333 MET B N 1
ATOM 5328 C CA . MET B 1 333 ? -19.609 20.125 24.062 1 98 333 MET B CA 1
ATOM 5329 C C . MET B 1 333 ? -20.75 21.109 23.891 1 98 333 MET B C 1
ATOM 5331 O O . MET B 1 333 ? -20.547 22.281 23.562 1 98 333 MET B O 1
ATOM 5335 N N . SER B 1 334 ? -21.953 20.594 24.078 1 98 334 SER B N 1
ATOM 5336 C CA . SER B 1 334 ? -23.125 21.453 24 1 98 334 SER B CA 1
ATOM 5337 C C . SER B 1 334 ? -23.047 22.594 25.016 1 98 334 SER B C 1
ATOM 5339 O O . SER B 1 334 ? -23.297 23.75 24.688 1 98 334 SER B O 1
ATOM 5341 N N . ARG B 1 335 ? -22.688 22.281 26.219 1 98 335 ARG B N 1
ATOM 5342 C CA . ARG B 1 335 ? -22.562 23.281 27.266 1 98 335 ARG B CA 1
ATOM 5343 C C . ARG B 1 335 ? -21.453 24.281 26.922 1 98 335 ARG B C 1
ATOM 5345 O O . ARG B 1 335 ? -21.609 25.484 27.156 1 98 335 ARG B O 1
ATOM 5352 N N . ALA B 1 336 ? -20.359 23.75 26.453 1 98.19 336 ALA B N 1
ATOM 5353 C CA . ALA B 1 336 ? -19.234 24.609 26.062 1 98.19 336 ALA B CA 1
ATOM 5354 C C . ALA B 1 336 ? -19.656 25.609 24.984 1 98.19 336 ALA B C 1
ATOM 5356 O O . ALA B 1 336 ? -19.234 26.766 25.016 1 98.19 336 ALA B O 1
ATOM 5357 N N . LEU B 1 337 ? -20.422 25.156 24.078 1 97.88 337 LEU B N 1
ATOM 5358 C CA . LEU B 1 337 ? -20.891 26.016 22.984 1 97.88 337 LEU B CA 1
ATOM 5359 C C . LEU B 1 337 ? -21.688 27.188 23.547 1 97.88 337 LEU B C 1
ATOM 5361 O O . LEU B 1 337 ? -21.609 28.297 23.016 1 97.88 337 LEU B O 1
ATOM 5365 N N . LEU B 1 338 ? -22.406 26.953 24.594 1 96.5 338 LEU B N 1
ATOM 5366 C CA . LEU B 1 338 ? -23.234 28 25.172 1 96.5 338 LEU B CA 1
ATOM 5367 C C . LEU B 1 338 ? -22.406 29 25.969 1 96.5 338 LEU B C 1
ATOM 5369 O O . LEU B 1 338 ? -22.844 30.125 26.219 1 96.5 338 LEU B O 1
ATOM 5373 N N . ASN B 1 339 ? -21.188 28.625 26.297 1 95.75 339 ASN B N 1
ATOM 5374 C CA . ASN B 1 339 ? -20.344 29.469 27.125 1 95.75 339 ASN B CA 1
ATOM 5375 C C . ASN B 1 339 ? -19.141 30.016 26.359 1 95.75 339 ASN B C 1
ATOM 5377 O O . ASN B 1 339 ? -18.297 30.719 26.922 1 95.75 339 ASN B O 1
ATOM 5381 N N . VAL B 1 340 ? -19.016 29.781 25.094 1 95.31 340 VAL B N 1
ATOM 5382 C CA . VAL B 1 340 ? -17.797 30.016 24.344 1 95.31 340 VAL B CA 1
ATOM 5383 C C . VAL B 1 340 ? -17.547 31.516 24.203 1 95.31 340 VAL B C 1
ATOM 5385 O O . VAL B 1 340 ? -16.406 31.953 24.078 1 95.31 340 VAL B O 1
ATOM 5388 N N . ASP B 1 341 ? -18.609 32.312 24.344 1 93 341 ASP B N 1
ATOM 5389 C CA . ASP B 1 341 ? -18.5 33.75 24.219 1 93 341 ASP B CA 1
ATOM 5390 C C . ASP B 1 341 ? -17.75 34.344 25.406 1 93 341 ASP B C 1
ATOM 5392 O O . ASP B 1 341 ? -17.328 35.5 25.359 1 93 341 ASP B O 1
ATOM 5396 N N . GLU B 1 342 ? -17.578 33.531 26.391 1 95.06 342 GLU B N 1
ATOM 5397 C CA . GLU B 1 342 ? -16.828 34 27.547 1 95.06 342 GLU B CA 1
ATOM 5398 C C . GLU B 1 342 ? -15.328 34.031 27.266 1 95.06 342 GLU B C 1
ATOM 5400 O O . GLU B 1 342 ? -14.562 34.656 28.016 1 95.06 342 GLU B O 1
ATOM 5405 N N . ILE B 1 343 ? -14.859 33.438 26.219 1 97.38 343 ILE B N 1
ATOM 5406 C CA . ILE B 1 343 ? -13.445 33.375 25.891 1 97.38 343 ILE B CA 1
ATOM 5407 C C . ILE B 1 343 ? -13.023 34.625 25.141 1 97.38 343 ILE B C 1
ATOM 5409 O O . ILE B 1 343 ? -13.672 35.031 24.188 1 97.38 343 ILE B O 1
ATOM 5413 N N . ASP B 1 344 ? -11.977 35.25 25.594 1 97.19 344 ASP B N 1
ATOM 5414 C CA . ASP B 1 344 ? -11.438 36.438 24.953 1 97.19 344 ASP B CA 1
ATOM 5415 C C . ASP B 1 344 ? -10.57 36.094 23.75 1 97.19 344 ASP B C 1
ATOM 5417 O O . ASP B 1 344 ? -9.555 35.406 23.891 1 97.19 344 ASP B O 1
ATOM 5421 N N . PRO B 1 345 ? -10.953 36.531 22.562 1 95.88 345 PRO B N 1
ATOM 5422 C CA . PRO B 1 345 ? -10.141 36.25 21.375 1 95.88 345 PRO B CA 1
ATOM 5423 C C . PRO B 1 345 ? -8.672 36.656 21.547 1 95.88 345 PRO B C 1
ATOM 5425 O O . PRO B 1 345 ? -7.789 36 20.969 1 95.88 345 PRO B O 1
ATOM 5428 N N . ALA B 1 346 ? -8.422 37.625 22.328 1 96.94 346 ALA B N 1
ATOM 5429 C CA . ALA B 1 346 ? -7.055 38.062 22.578 1 96.94 346 ALA B CA 1
ATOM 5430 C C . ALA B 1 346 ? -6.25 36.969 23.297 1 96.94 346 ALA B C 1
ATOM 5432 O O . ALA B 1 346 ? -5.043 36.844 23.062 1 96.94 346 ALA B O 1
ATOM 5433 N N . ASP B 1 347 ? -6.887 36.25 24.156 1 98 347 ASP B N 1
ATOM 5434 C CA . ASP B 1 347 ? -6.215 35.156 24.844 1 98 347 ASP B CA 1
ATOM 5435 C C . ASP B 1 347 ? -5.816 34.031 23.859 1 98 347 ASP B C 1
ATOM 5437 O O . ASP B 1 347 ? -4.746 33.438 23.984 1 98 347 ASP B O 1
ATOM 5441 N N . CYS B 1 348 ? -6.668 33.812 22.906 1 97.5 348 CYS B N 1
ATOM 5442 C CA . CYS B 1 348 ? -6.355 32.812 21.875 1 97.5 348 CYS B CA 1
ATOM 5443 C C . CYS B 1 348 ? -5.125 33.25 21.078 1 97.5 348 CYS B C 1
ATOM 5445 O O . CYS B 1 348 ? -4.168 32.469 20.969 1 97.5 348 CYS B O 1
ATOM 5447 N N . ILE B 1 349 ? -5.102 34.469 20.641 1 95.44 349 ILE B N 1
ATOM 5448 C CA . ILE B 1 349 ? -4.008 34.969 19.828 1 95.44 349 ILE B CA 1
ATOM 5449 C C . ILE B 1 349 ? -2.713 34.969 20.641 1 95.44 349 ILE B C 1
ATOM 5451 O O . ILE B 1 349 ? -1.664 34.562 20.141 1 95.44 349 ILE B O 1
ATOM 5455 N N . ALA B 1 350 ? -2.812 35.344 21.891 1 97.06 350 ALA B N 1
ATOM 5456 C CA . ALA B 1 350 ? -1.64 35.406 22.766 1 97.06 350 ALA B CA 1
ATOM 5457 C C . ALA B 1 350 ? -1.059 34 22.984 1 97.06 350 ALA B C 1
ATOM 5459 O O . ALA B 1 350 ? 0.16 33.844 23.062 1 97.06 350 ALA B O 1
ATOM 5460 N N . SER B 1 351 ? -1.892 33.062 23.062 1 96.38 351 SER B N 1
ATOM 5461 C CA . SER B 1 351 ? -1.455 31.688 23.312 1 96.38 351 SER B CA 1
ATOM 5462 C C . SER B 1 351 ? -0.706 31.125 22.109 1 96.38 351 SER B C 1
ATOM 5464 O O . SER B 1 351 ? 0.078 30.172 22.25 1 96.38 351 SER B O 1
ATOM 5466 N N . ALA B 1 352 ? -0.919 31.641 20.906 1 95.06 352 ALA B N 1
ATOM 5467 C CA . ALA B 1 352 ? -0.401 31.062 19.656 1 95.06 352 ALA B CA 1
ATOM 5468 C C . ALA B 1 352 ? 0.755 31.906 19.109 1 95.06 352 ALA B C 1
ATOM 5470 O O . ALA B 1 352 ? 1.211 31.672 17.984 1 95.06 352 ALA B O 1
ATOM 5471 N N . VAL B 1 353 ? 1.284 32.812 19.875 1 93.44 353 VAL B N 1
ATOM 5472 C CA . VAL B 1 353 ? 2.217 33.844 19.406 1 93.44 353 VAL B CA 1
ATOM 5473 C C . VAL B 1 353 ? 3.52 33.188 18.953 1 93.44 353 VAL B C 1
ATOM 5475 O O . VAL B 1 353 ? 4.203 33.688 18.062 1 93.44 353 VAL B O 1
ATOM 5478 N N . ASN B 1 354 ? 3.797 32 19.484 1 92 354 ASN B N 1
ATOM 5479 C CA . ASN B 1 354 ? 5.07 31.344 19.203 1 92 354 ASN B CA 1
ATOM 5480 C C . ASN B 1 354 ? 4.941 30.359 18.047 1 92 354 ASN B C 1
ATOM 5482 O O . ASN B 1 354 ? 5.938 29.781 17.594 1 92 354 ASN B O 1
ATOM 5486 N N . TRP B 1 355 ? 3.787 30.125 17.531 1 94.06 355 TRP B N 1
ATOM 5487 C CA . TRP B 1 355 ? 3.582 29.172 16.438 1 94.06 355 TRP B CA 1
ATOM 5488 C C . TRP B 1 355 ? 3.584 29.891 15.094 1 94.06 355 TRP B C 1
ATOM 5490 O O . TRP B 1 355 ? 2.566 29.922 14.391 1 94.06 355 TRP B O 1
ATOM 5500 N N . THR B 1 356 ? 4.781 30.391 14.734 1 94.81 356 THR B N 1
ATOM 5501 C CA . THR B 1 356 ? 4.957 31.125 13.492 1 94.81 356 THR B CA 1
ATOM 5502 C C . THR B 1 356 ? 5.816 30.344 12.508 1 94.81 356 THR B C 1
ATOM 5504 O O . THR B 1 356 ? 6.676 29.562 12.914 1 94.81 356 THR B O 1
ATOM 5507 N N . PRO B 1 357 ? 5.605 30.609 11.211 1 96.62 357 PRO B N 1
ATOM 5508 C CA . PRO B 1 357 ? 6.441 29.953 10.203 1 96.62 357 PRO B CA 1
ATOM 5509 C C . PRO B 1 357 ? 7.93 30.234 10.406 1 96.62 357 PRO B C 1
ATOM 5511 O O . PRO B 1 357 ? 8.758 29.328 10.211 1 96.62 357 PRO B O 1
ATOM 5514 N N . GLN B 1 358 ? 8.273 31.422 10.852 1 96.75 358 GLN B N 1
ATOM 5515 C CA . GLN B 1 358 ? 9.664 31.781 11.078 1 96.75 358 GLN B CA 1
ATOM 5516 C C . GLN B 1 358 ? 10.281 30.953 12.195 1 96.75 358 GLN B C 1
ATOM 5518 O O . GLN B 1 358 ? 11.391 30.438 12.047 1 96.75 358 GLN B O 1
ATOM 5523 N N . ARG B 1 359 ? 9.57 30.844 13.281 1 96.69 359 ARG B N 1
ATOM 5524 C CA . ARG B 1 359 ? 10.086 30.062 14.398 1 96.69 359 ARG B CA 1
ATOM 5525 C C . ARG B 1 359 ? 10.211 28.578 14.023 1 96.69 359 ARG B C 1
ATOM 5527 O O . ARG B 1 359 ? 11.18 27.922 14.398 1 96.69 359 ARG B O 1
ATOM 5534 N N . MET B 1 360 ? 9.25 28.078 13.32 1 97.81 360 MET B N 1
ATOM 5535 C CA . MET B 1 360 ? 9.305 26.703 12.836 1 97.81 360 MET B CA 1
ATOM 5536 C C . MET B 1 360 ? 10.547 26.469 11.969 1 97.81 360 MET B C 1
ATOM 5538 O O . MET B 1 360 ? 11.281 25.516 12.172 1 97.81 360 MET B O 1
ATOM 5542 N N . ALA B 1 361 ? 10.82 27.391 11.039 1 98.06 361 ALA B N 1
ATOM 5543 C CA . ALA B 1 361 ? 11.961 27.297 10.133 1 98.06 361 ALA B CA 1
ATOM 5544 C C . ALA B 1 361 ? 13.273 27.344 10.906 1 98.06 361 ALA B C 1
ATOM 5546 O O . ALA B 1 361 ? 14.203 26.594 10.602 1 98.06 361 ALA B O 1
ATOM 5547 N N . GLU B 1 362 ? 13.328 28.234 11.914 1 98.25 362 GLU B N 1
ATOM 5548 C CA . GLU B 1 362 ? 14.531 28.344 12.742 1 98.25 362 GLU B CA 1
ATOM 5549 C C . GLU B 1 362 ? 14.82 27.047 13.477 1 98.25 362 GLU B C 1
ATOM 5551 O O . GLU B 1 362 ? 15.969 26.609 13.547 1 98.25 362 GLU B O 1
ATOM 5556 N N . GLN B 1 363 ? 13.82 26.453 13.961 1 98.38 363 GLN B N 1
ATOM 5557 C CA . GLN B 1 363 ? 13.984 25.188 14.68 1 98.38 363 GLN B CA 1
ATOM 5558 C C . GLN B 1 363 ? 14.438 24.078 13.75 1 98.38 363 GLN B C 1
ATOM 5560 O O . GLN B 1 363 ? 15.328 23.297 14.094 1 98.38 363 GLN B O 1
ATOM 5565 N N . TYR B 1 364 ? 13.898 23.984 12.555 1 98.56 364 TYR B N 1
ATOM 5566 C CA . TYR B 1 364 ? 14.305 22.969 11.602 1 98.56 364 TYR B CA 1
ATOM 5567 C C . TYR B 1 364 ? 15.734 23.188 11.133 1 98.56 364 TYR B C 1
ATOM 5569 O O . TYR B 1 364 ? 16.5 22.234 10.969 1 98.56 364 TYR B O 1
ATOM 5577 N N . LEU B 1 365 ? 16.078 24.484 10.898 1 98.25 365 LEU B N 1
ATOM 5578 C CA . LEU B 1 365 ? 17.438 24.781 10.477 1 98.25 365 LEU B CA 1
ATOM 5579 C C . LEU B 1 365 ? 18.453 24.328 11.531 1 98.25 365 LEU B C 1
ATOM 5581 O O . LEU B 1 365 ? 19.516 23.812 11.188 1 98.25 365 LEU B O 1
ATOM 5585 N N . GLU B 1 366 ? 18.078 24.5 12.773 1 97.94 366 GLU B N 1
ATOM 5586 C CA . GLU B 1 366 ? 18.922 24.031 13.859 1 97.94 366 GLU B CA 1
ATOM 5587 C C . GLU B 1 366 ? 19.062 22.5 13.828 1 97.94 366 GLU B C 1
ATOM 5589 O O . GLU B 1 366 ? 20.156 21.969 14.023 1 97.94 366 GLU B O 1
ATOM 5594 N N . LEU B 1 367 ? 18.016 21.812 13.594 1 98.31 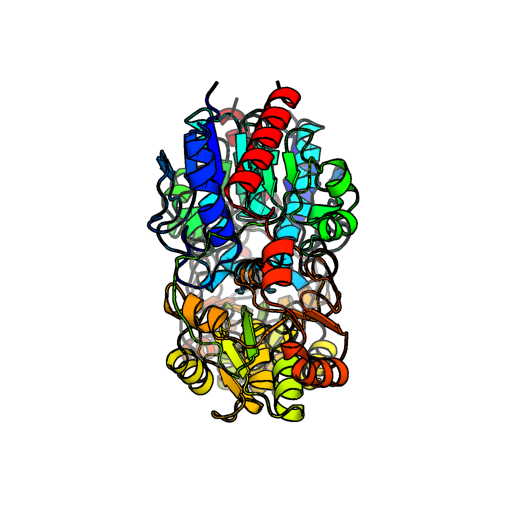367 LEU B N 1
ATOM 5595 C CA . LEU B 1 367 ? 18.031 20.359 13.531 1 98.31 367 LEU B CA 1
ATOM 5596 C C . LEU B 1 367 ? 18.812 19.859 12.32 1 98.31 367 LEU B C 1
ATOM 5598 O O . LEU B 1 367 ? 19.516 18.859 12.398 1 98.31 367 LEU B O 1
ATOM 5602 N N . TYR B 1 368 ? 18.641 20.594 11.141 1 98.31 368 TYR B N 1
ATOM 5603 C CA . TYR B 1 368 ? 19.453 20.266 9.977 1 98.31 368 TYR B CA 1
ATOM 5604 C C . TYR B 1 368 ? 20.938 20.297 10.32 1 98.31 368 TYR B C 1
ATOM 5606 O O . TYR B 1 368 ? 21.672 19.344 10.062 1 98.31 368 TYR B O 1
ATOM 5614 N N . ASP B 1 369 ? 21.328 21.375 10.969 1 97.19 369 ASP B N 1
ATOM 5615 C CA . ASP B 1 369 ? 22.719 21.562 11.336 1 97.19 369 ASP B CA 1
ATOM 5616 C C . ASP B 1 369 ? 23.203 20.438 12.258 1 97.19 369 ASP B C 1
ATOM 5618 O O . ASP B 1 369 ? 24.297 19.906 12.078 1 97.19 369 ASP B O 1
ATOM 5622 N N . GLU B 1 370 ? 22.375 20.141 13.156 1 96.31 370 GLU B N 1
ATOM 5623 C CA . GLU B 1 370 ? 22.703 19.062 14.094 1 96.31 370 GLU B CA 1
ATOM 5624 C C . GLU B 1 370 ? 22.875 17.734 13.375 1 96.31 370 GLU B C 1
ATOM 5626 O O . GLU B 1 370 ? 23.844 17.016 13.625 1 96.31 370 GLU B O 1
ATOM 5631 N N . MET B 1 371 ? 22 17.391 12.484 1 97.06 371 MET B N 1
ATOM 5632 C CA . MET B 1 371 ? 22.031 16.125 11.758 1 97.06 371 MET B CA 1
ATOM 5633 C C . MET B 1 371 ? 23.266 16.062 10.859 1 97.06 371 MET B C 1
ATOM 5635 O O . MET B 1 371 ? 23.891 15.008 10.75 1 97.06 371 MET B O 1
ATOM 5639 N N . ILE B 1 372 ? 23.562 17.156 10.203 1 96.81 372 ILE B N 1
ATOM 5640 C CA . ILE B 1 372 ? 24.703 17.234 9.297 1 96.81 372 ILE B CA 1
ATOM 5641 C C . ILE B 1 372 ? 26 17.031 10.078 1 96.81 372 ILE B C 1
ATOM 5643 O O . ILE B 1 372 ? 26.875 16.297 9.648 1 96.81 372 ILE B O 1
ATOM 5647 N N . ARG B 1 373 ? 26.078 17.562 11.258 1 94.19 373 ARG B N 1
ATOM 5648 C CA . ARG B 1 373 ? 27.281 17.469 12.086 1 94.19 373 ARG B CA 1
ATOM 5649 C C . ARG B 1 373 ? 27.453 16.047 12.625 1 94.19 373 ARG B C 1
ATOM 5651 O O . ARG B 1 373 ? 28.578 15.547 12.719 1 94.19 373 ARG B O 1
ATOM 5658 N N . ARG B 1 374 ? 26.406 15.406 12.93 1 90.81 374 ARG B N 1
ATOM 5659 C CA . ARG B 1 374 ? 26.453 14.078 13.523 1 90.81 374 ARG B CA 1
ATOM 5660 C C . ARG B 1 374 ? 26.875 13.031 12.492 1 90.81 374 ARG B C 1
ATOM 5662 O O . ARG B 1 374 ? 27.391 11.977 12.852 1 90.81 374 ARG B O 1
ATOM 5669 N N . THR B 1 375 ? 26.547 13.266 11.25 1 84 375 THR B N 1
ATOM 5670 C CA . THR B 1 375 ? 26.766 12.234 10.242 1 84 375 THR B CA 1
ATOM 5671 C C . THR B 1 375 ? 28.094 12.469 9.516 1 84 375 THR B C 1
ATOM 5673 O O . THR B 1 375 ? 28.5 11.656 8.68 1 84 375 THR B O 1
ATOM 5676 N N . ARG B 1 376 ? 28.828 13.594 9.758 1 71.75 376 ARG B N 1
ATOM 5677 C CA . ARG B 1 376 ? 30.172 13.82 9.242 1 71.75 376 ARG B CA 1
ATOM 5678 C C . ARG B 1 376 ? 31.203 13.047 10.055 1 71.75 376 ARG B C 1
ATOM 5680 O O . ARG B 1 376 ? 31.031 12.844 11.258 1 71.75 376 ARG B O 1
#